Protein AF-0000000085036273 (afdb_homodimer)

Secondary structure (DSSP, 8-state):
-GGGHHHHHHHHHHHHHHHHHHH-TT--TTT--GGGGGSTTSSSHHHHHHHHHHHHHHHHHHHHHHHHH-SSHHHHHHHHHHHHHHHHHHHHHHS-TTSTTHHHHHHHHHHHHHHHHHHHHHHHHHTT-HHHHHHHHHHHHHHHHHHHHHHHTTT-S-HHHHHHHHHHHHHHHHHHHHHHHHHHHHS-S----/-GGGHHHHHHHHHHHHHHHHHHH-TT--TTT--GGGGGSTTSSSHHHHHHHHHHHHHHHHHHHHHHHHH-SSHHHHHHHHHHHHHHHHHHHHHHS-TTSTTHHHHHHHHHHHHHHHHHHHHHHHHHTT-HHHHHHHHHHHHHHHHHHHHHHHTTT-S-HHHHHHHHHHHHHHHHHHHHHHHHHHHHS-TT---

pLDDT: mean 93.98, std 11.26, range [36.62, 98.94]

Sequence (386 aa):
MKILAGIVSLSIALMTIALCWALNPWFDFWKDAFSDFGVEKARFPWLYNGGLILSSIFLMLYSIGIYEASSHKLEALSSGLLITASIFLALIGLFPGGTEPHNFVSTWFFLQSFFGFSVLGIVISLKGDKIRGLLISIPSALSPIVALAIDLTSGWPSAAVAEASGISVLALSLFSSISHYLGRRKRPSSEAPMKILAGIVSLSIALMTIALCWALNPWFDFWKDAFSDFGVEKARFPWLYNGGLILSSIFLMLYSIGIYEASSHKLEALSSGLLITASIFLALIGLFPGGTEPHNFVSTWFFLQSFFGFSVLGIVISLKGDKIRGLLISIPSALSPIVALAIDLTSGWPSAAVAEASGISVLALSLFSSISHYLGRRKRPSSEAP

Structure (mmCIF, N/CA/C/O backbone):
data_AF-0000000085036273-model_v1
#
loop_
_entity.id
_entity.type
_entity.pdbx_description
1 polymer 'DUF998 domain-containing protein'
#
loop_
_atom_site.group_PDB
_atom_site.id
_atom_site.type_symbol
_atom_site.label_atom_id
_atom_site.label_alt_id
_atom_site.label_comp_id
_atom_site.label_asym_id
_atom_site.label_entity_id
_atom_site.label_seq_id
_atom_site.pdbx_PDB_ins_code
_atom_site.Cartn_x
_atom_site.Cartn_y
_atom_site.Cartn_z
_atom_site.occupancy
_atom_site.B_iso_or_equiv
_atom_site.auth_seq_id
_atom_site.auth_comp_id
_atom_site.auth_asym_id
_atom_site.auth_atom_id
_atom_site.pdbx_PDB_model_num
ATOM 1 N N . MET A 1 1 ? -21.047 14.047 3.301 1 79.88 1 MET A N 1
ATOM 2 C CA . MET A 1 1 ? -20.672 13.172 4.406 1 79.88 1 MET A CA 1
ATOM 3 C C . MET A 1 1 ? -19.984 11.914 3.889 1 79.88 1 MET A C 1
ATOM 5 O O . MET A 1 1 ? -20.625 10.867 3.748 1 79.88 1 MET A O 1
ATOM 9 N N . LYS A 1 2 ? -18.906 11.922 3.211 1 96.5 2 LYS A N 1
ATOM 10 C CA . LYS A 1 2 ? -18.203 10.805 2.574 1 96.5 2 LYS A CA 1
ATOM 11 C C . LYS A 1 2 ? -17.828 9.734 3.594 1 96.5 2 LYS A C 1
ATOM 13 O O . LYS A 1 2 ? -17.641 8.57 3.236 1 96.5 2 LYS A O 1
ATOM 18 N N . ILE A 1 3 ? -17.859 10.062 4.82 1 96.88 3 ILE A N 1
ATOM 19 C CA . ILE A 1 3 ? -17.469 9.117 5.859 1 96.88 3 ILE A CA 1
ATOM 20 C C . ILE A 1 3 ? -18.469 7.98 5.934 1 96.88 3 ILE A C 1
ATOM 22 O O . ILE A 1 3 ? -18.125 6.844 6.262 1 96.88 3 ILE A O 1
ATOM 26 N N . LEU A 1 4 ? -19.719 8.219 5.566 1 97.94 4 LEU A N 1
ATOM 27 C CA . LEU A 1 4 ? -20.781 7.219 5.633 1 97.94 4 LEU A CA 1
ATOM 28 C C . LEU A 1 4 ? -20.625 6.18 4.531 1 97.94 4 LEU A C 1
ATOM 30 O O . LEU A 1 4 ? -21.234 5.113 4.582 1 97.94 4 LEU A O 1
ATOM 34 N N . ALA A 1 5 ? -19.766 6.52 3.564 1 98.75 5 ALA A N 1
ATOM 35 C CA . ALA A 1 5 ? -19.5 5.566 2.496 1 98.75 5 ALA A CA 1
ATOM 36 C C . ALA A 1 5 ? -18.891 4.281 3.053 1 98.75 5 ALA A C 1
ATOM 38 O O . ALA A 1 5 ? -18.938 3.23 2.41 1 98.75 5 ALA A O 1
ATOM 39 N N . GLY A 1 6 ? -18.297 4.391 4.246 1 98.69 6 GLY A N 1
ATOM 40 C CA . GLY A 1 6 ? -17.766 3.201 4.895 1 98.69 6 GLY A CA 1
ATOM 41 C C . GLY A 1 6 ? -18.812 2.148 5.168 1 98.69 6 GLY A C 1
ATOM 42 O O . GLY A 1 6 ? -18.562 0.952 5.023 1 98.69 6 GLY A O 1
ATOM 43 N N . ILE A 1 7 ? -20 2.578 5.551 1 98.62 7 ILE A N 1
ATOM 44 C CA . ILE A 1 7 ? -21.109 1.67 5.809 1 98.62 7 ILE A CA 1
ATOM 45 C C . ILE A 1 7 ? -21.547 1.008 4.508 1 98.62 7 ILE A C 1
ATOM 47 O O . ILE A 1 7 ? -21.828 -0.195 4.473 1 98.62 7 ILE A O 1
ATOM 51 N N . VAL A 1 8 ? -21.578 1.812 3.5 1 98.81 8 VAL A N 1
ATOM 52 C CA . VAL A 1 8 ? -21.969 1.3 2.191 1 98.81 8 VAL A CA 1
ATOM 53 C C . VAL A 1 8 ? -20.969 0.263 1.715 1 98.81 8 VAL A C 1
ATOM 55 O O . VAL A 1 8 ? -21.344 -0.8 1.216 1 98.81 8 VAL A O 1
ATOM 58 N N . SER A 1 9 ? -19.672 0.566 1.903 1 98.94 9 SER A N 1
ATOM 59 C CA . SER A 1 9 ? -18.609 -0.352 1.507 1 98.94 9 SER A CA 1
ATOM 60 C C . SER A 1 9 ? -18.766 -1.701 2.201 1 98.94 9 SER A C 1
ATOM 62 O O . SER A 1 9 ? -18.766 -2.746 1.547 1 98.94 9 SER A O 1
ATOM 64 N N . LEU A 1 10 ? -18.891 -1.653 3.48 1 98.88 10 LEU A N 1
ATOM 65 C CA . LEU A 1 10 ? -19.031 -2.875 4.27 1 98.88 10 LEU A CA 1
ATOM 66 C C . LEU A 1 10 ? -20.297 -3.639 3.875 1 98.88 10 LEU A C 1
ATOM 68 O O . LEU A 1 10 ? -20.266 -4.867 3.756 1 98.88 10 LEU A O 1
ATOM 72 N N . SER A 1 11 ? -21.391 -2.922 3.682 1 98.88 11 SER A N 1
ATOM 73 C CA . SER A 1 11 ? -22.656 -3.555 3.309 1 98.88 11 SER A CA 1
ATOM 74 C C . SER A 1 11 ? -22.531 -4.277 1.972 1 98.88 11 SER A C 1
ATOM 76 O O . SER A 1 11 ? -23.016 -5.406 1.827 1 98.88 11 SER A O 1
ATOM 78 N N . ILE A 1 12 ? -21.922 -3.635 1.036 1 98.94 12 ILE A N 1
ATOM 79 C CA . ILE A 1 12 ? -21.75 -4.242 -0.279 1 98.94 12 ILE A CA 1
ATOM 80 C C . ILE A 1 12 ? -20.922 -5.52 -0.151 1 98.94 12 ILE A C 1
ATOM 82 O O . ILE A 1 12 ? -21.266 -6.551 -0.724 1 98.94 12 ILE A O 1
ATOM 86 N N . ALA A 1 13 ? -19.844 -5.461 0.585 1 98.88 13 ALA A N 1
ATOM 87 C CA . ALA A 1 13 ? -18.984 -6.625 0.757 1 98.88 13 ALA A CA 1
ATOM 88 C C . ALA A 1 13 ? -19.734 -7.777 1.411 1 98.88 13 ALA A C 1
ATOM 90 O O . ALA A 1 13 ? -19.688 -8.914 0.931 1 98.88 13 ALA A O 1
ATOM 91 N N . LEU A 1 14 ? -20.469 -7.484 2.471 1 98.81 14 LEU A N 1
ATOM 92 C CA . LEU A 1 14 ? -21.188 -8.516 3.213 1 98.81 14 LEU A CA 1
ATOM 93 C C . LEU A 1 14 ? -22.344 -9.078 2.391 1 98.81 14 LEU A C 1
ATOM 95 O O . LEU A 1 14 ? -22.594 -10.289 2.412 1 98.81 14 LEU A O 1
ATOM 99 N N . MET A 1 15 ? -23.047 -8.227 1.715 1 98.81 15 MET A N 1
ATOM 100 C CA . MET A 1 15 ? -24.125 -8.695 0.856 1 98.81 15 MET A CA 1
ATOM 101 C C . MET A 1 15 ? -23.594 -9.562 -0.278 1 98.81 15 MET A C 1
ATOM 103 O O . MET A 1 15 ? -24.203 -10.562 -0.648 1 98.81 15 MET A O 1
ATOM 107 N N . THR A 1 16 ? -22.469 -9.133 -0.842 1 98.88 16 THR A N 1
ATOM 108 C CA . THR A 1 16 ? -21.828 -9.914 -1.887 1 98.88 16 THR A CA 1
ATOM 109 C C . THR A 1 16 ? -21.469 -11.312 -1.38 1 98.88 16 THR A C 1
ATOM 111 O O . THR A 1 16 ? -21.797 -12.312 -2.023 1 98.88 16 THR A O 1
ATOM 114 N N . ILE A 1 17 ? -20.859 -11.391 -0.226 1 98.75 17 ILE A N 1
ATOM 115 C CA . ILE A 1 17 ? -20.453 -12.672 0.358 1 98.75 17 ILE A CA 1
ATOM 116 C C . ILE A 1 17 ? -21.688 -13.523 0.634 1 98.75 17 ILE A C 1
ATOM 118 O O . ILE A 1 17 ? -21.734 -14.703 0.287 1 98.75 17 ILE A O 1
ATOM 122 N N . ALA A 1 18 ? -22.703 -12.898 1.21 1 98.69 18 ALA A N 1
ATOM 123 C CA . ALA A 1 18 ? -23.938 -13.617 1.554 1 98.69 18 ALA A CA 1
ATOM 124 C C . ALA A 1 18 ? -24.625 -14.164 0.304 1 98.69 18 ALA A C 1
ATOM 126 O O . ALA A 1 18 ? -25.062 -15.312 0.28 1 98.69 18 ALA A O 1
ATOM 127 N N . LEU A 1 19 ? -24.734 -13.328 -0.696 1 98.75 19 LEU A N 1
ATOM 128 C CA . LEU A 1 19 ? -25.375 -13.734 -1.94 1 98.75 19 LEU A CA 1
ATOM 129 C C . LEU A 1 19 ? -24.594 -14.859 -2.613 1 98.75 19 LEU A C 1
ATOM 131 O O . LEU A 1 19 ? -25.172 -15.836 -3.084 1 98.75 19 LEU A O 1
ATOM 135 N N . CYS A 1 20 ? -23.281 -14.75 -2.66 1 98.81 20 CYS A N 1
ATOM 136 C CA . CYS A 1 20 ? -22.438 -15.781 -3.262 1 98.81 20 CYS A CA 1
ATOM 137 C C . CYS A 1 20 ? -22.547 -17.094 -2.486 1 98.81 20 CYS A C 1
ATOM 139 O O . CYS A 1 20 ? -22.562 -18.172 -3.08 1 98.81 20 CYS A O 1
ATOM 141 N N . TRP A 1 21 ? -22.578 -16.906 -1.177 1 98.62 21 TRP A N 1
ATOM 142 C CA . TRP A 1 21 ? -22.734 -18.094 -0.334 1 98.62 21 TRP A CA 1
ATOM 143 C C . TRP A 1 21 ? -24.062 -18.797 -0.606 1 98.62 21 TRP A C 1
ATOM 145 O O . TRP A 1 21 ? -24.094 -20.016 -0.722 1 98.62 21 TRP A O 1
ATOM 155 N N . ALA A 1 22 ? -25.094 -18.094 -0.768 1 98.56 22 ALA A N 1
ATOM 156 C CA . ALA A 1 22 ? -26.406 -18.656 -1.064 1 98.56 22 ALA A CA 1
ATOM 157 C C . ALA A 1 22 ? -26.422 -19.344 -2.422 1 98.56 22 ALA A C 1
ATOM 159 O O . ALA A 1 22 ? -27.109 -20.359 -2.604 1 98.56 22 ALA A O 1
ATOM 160 N N . LEU A 1 23 ? -25.641 -18.891 -3.338 1 98.56 23 LEU A N 1
ATOM 161 C CA . LEU A 1 23 ? -25.609 -19.391 -4.707 1 98.56 23 LEU A CA 1
ATOM 162 C C . LEU A 1 23 ? -24.672 -20.578 -4.828 1 98.56 23 LEU A C 1
ATOM 164 O O . LEU A 1 23 ? -24.688 -21.297 -5.836 1 98.56 23 LEU A O 1
ATOM 168 N N . ASN A 1 24 ? -23.844 -20.797 -3.842 1 98.69 24 ASN A N 1
ATOM 169 C CA . ASN A 1 24 ? -22.828 -21.859 -3.889 1 98.69 24 ASN A CA 1
ATOM 170 C C . ASN A 1 24 ? -22.906 -22.75 -2.654 1 98.69 24 ASN A C 1
ATOM 172 O O . ASN A 1 24 ? -22.016 -22.719 -1.805 1 98.69 24 ASN A O 1
ATOM 176 N N . PRO A 1 25 ? -23.859 -23.625 -2.58 1 97.94 25 PRO A N 1
ATOM 177 C CA . PRO A 1 25 ? -24.094 -24.438 -1.381 1 97.94 25 PRO A CA 1
ATOM 178 C C . PRO A 1 25 ? -22.938 -25.391 -1.071 1 97.94 25 PRO A C 1
ATOM 180 O O . PRO A 1 25 ? -22.875 -25.953 0.024 1 97.94 25 PRO A O 1
ATOM 183 N N . TRP A 1 26 ? -22.047 -25.594 -1.995 1 97.88 26 TRP A N 1
ATOM 184 C CA . TRP A 1 26 ? -20.875 -26.453 -1.776 1 97.88 26 TRP A CA 1
ATOM 185 C C . TRP A 1 26 ? -19.906 -25.797 -0.808 1 97.88 26 TRP A C 1
ATOM 187 O O . TRP A 1 26 ? -19 -26.453 -0.29 1 97.88 26 TRP A O 1
ATOM 197 N N . PHE A 1 27 ? -20.047 -24.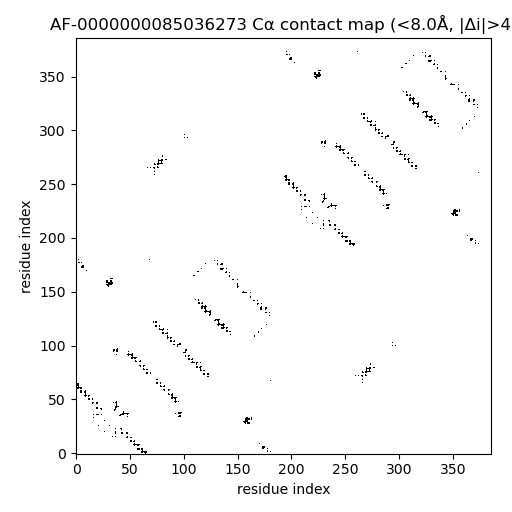484 -0.596 1 98 27 PHE A N 1
ATOM 198 C CA . PHE A 1 27 ? -19.109 -23.719 0.226 1 98 27 PHE A CA 1
ATOM 199 C C . PHE A 1 27 ? -19.156 -24.188 1.676 1 98 27 PHE A C 1
ATOM 201 O O . PHE A 1 27 ? -20.234 -24.312 2.26 1 98 27 PHE A O 1
ATOM 208 N N . ASP A 1 28 ? -18.016 -24.453 2.268 1 97.81 28 ASP A N 1
ATOM 209 C CA . ASP A 1 28 ? -17.844 -24.812 3.674 1 97.81 28 ASP A CA 1
ATOM 210 C C . ASP A 1 28 ? -17.031 -23.75 4.41 1 97.81 28 ASP A C 1
ATOM 212 O O . ASP A 1 28 ? -15.828 -23.641 4.219 1 97.81 28 ASP A O 1
ATOM 216 N N . PHE A 1 29 ? -17.609 -23.078 5.328 1 96.38 29 PHE A N 1
ATOM 217 C CA . PHE A 1 29 ? -17.031 -21.969 6.066 1 96.38 29 PHE A CA 1
ATOM 218 C C . PHE A 1 29 ? -15.781 -22.406 6.824 1 96.38 29 PHE A C 1
ATOM 220 O O . PHE A 1 29 ? -14.836 -21.625 6.98 1 96.38 29 PHE A O 1
ATOM 227 N N . TRP A 1 30 ? -15.664 -23.594 7.246 1 94.38 30 TRP A N 1
ATOM 228 C CA . TRP A 1 30 ? -14.594 -24.094 8.102 1 94.38 30 TRP A CA 1
ATOM 229 C C . TRP A 1 30 ? -13.469 -24.688 7.262 1 94.38 30 TRP A C 1
ATOM 231 O O . TRP A 1 30 ? -12.422 -25.062 7.793 1 94.38 30 TRP A O 1
ATOM 241 N N . LYS A 1 31 ? -13.641 -24.688 5.918 1 93.94 31 LYS A N 1
ATOM 242 C CA . LYS A 1 31 ? -12.633 -25.328 5.082 1 93.94 31 LYS A CA 1
ATOM 243 C C . LYS A 1 31 ? -12.219 -24.406 3.928 1 93.94 31 LYS A C 1
ATOM 245 O O . LYS A 1 31 ? -11.086 -24.484 3.449 1 93.94 31 LYS A O 1
ATOM 250 N N . ASP A 1 32 ? -13.125 -23.578 3.545 1 95.19 32 ASP A N 1
ATOM 251 C CA . ASP A 1 32 ? -12.938 -22.844 2.293 1 95.19 32 ASP A CA 1
ATOM 252 C C . ASP A 1 32 ? -12.539 -21.406 2.559 1 95.19 32 ASP A C 1
ATOM 254 O O . ASP A 1 32 ? -12.227 -21.031 3.691 1 95.19 32 ASP A O 1
ATOM 258 N N . ALA A 1 33 ? -12.367 -20.672 1.496 1 95 33 ALA A N 1
ATOM 259 C CA . ALA A 1 33 ? -12.117 -19.234 1.515 1 95 33 ALA A CA 1
ATOM 260 C C . ALA A 1 33 ? -13.25 -18.469 0.831 1 95 33 ALA A C 1
ATOM 262 O O . ALA A 1 33 ? -13.852 -18.969 -0.128 1 95 33 ALA A O 1
ATOM 263 N N . PHE A 1 34 ? -13.516 -17.234 1.33 1 97.56 34 PHE A N 1
ATOM 264 C CA . PHE A 1 34 ? -14.539 -16.438 0.669 1 97.56 34 PHE A CA 1
ATOM 265 C C . PHE A 1 34 ? -14.18 -16.188 -0.792 1 97.56 34 PHE A C 1
ATOM 267 O O . PHE A 1 34 ? -15.062 -16.156 -1.654 1 97.56 34 PHE A O 1
ATOM 274 N N . SER A 1 35 ? -12.898 -16.062 -1.071 1 96.81 35 SER A N 1
ATOM 275 C CA . SER A 1 35 ? -12.484 -15.773 -2.438 1 96.81 35 SER A CA 1
ATOM 276 C C . SER A 1 35 ? -12.734 -16.953 -3.361 1 96.81 35 SER A C 1
ATOM 278 O O . SER A 1 35 ? -12.672 -16.828 -4.586 1 96.81 35 SER A O 1
ATOM 280 N N . ASP A 1 36 ? -13.07 -18.125 -2.836 1 97.94 36 ASP A N 1
ATOM 281 C CA . ASP A 1 36 ? -13.492 -19.266 -3.656 1 97.94 36 ASP A CA 1
ATOM 282 C C . ASP A 1 36 ? -14.75 -18.922 -4.453 1 97.94 36 ASP A C 1
ATOM 284 O O . ASP A 1 36 ? -15.031 -19.562 -5.473 1 97.94 36 ASP A O 1
ATOM 288 N N . PHE A 1 37 ? -15.492 -17.922 -4.02 1 98.5 37 PHE A N 1
ATOM 289 C CA . PHE A 1 37 ? -16.688 -17.469 -4.727 1 98.5 37 PHE A CA 1
ATOM 290 C C . PHE A 1 37 ? -16.312 -16.75 -6.02 1 98.5 37 PHE A C 1
ATOM 292 O O . PHE A 1 37 ? -17.156 -16.5 -6.871 1 98.5 37 PHE A O 1
ATOM 299 N N . GLY A 1 38 ? -15 -16.438 -6.199 1 98.38 38 GLY A N 1
ATOM 300 C CA . GLY A 1 38 ? -14.562 -15.648 -7.336 1 98.38 38 GLY A CA 1
ATOM 301 C C . GLY A 1 38 ? -13.836 -16.469 -8.391 1 98.38 38 GLY A C 1
ATOM 302 O O . GLY A 1 38 ? -13.211 -15.906 -9.297 1 98.38 38 GLY A O 1
ATOM 303 N N . VAL A 1 39 ? -13.906 -17.766 -8.234 1 98.06 39 VAL A N 1
ATOM 304 C CA . VAL A 1 39 ? -13.164 -18.625 -9.156 1 98.06 39 VAL A CA 1
ATOM 305 C C . VAL A 1 39 ? -14.148 -19.422 -10.016 1 98.06 39 VAL A C 1
ATOM 307 O O . VAL A 1 39 ? -15.359 -19.391 -9.781 1 98.06 39 VAL A O 1
ATOM 310 N N . GLU A 1 40 ? -13.656 -20.172 -10.953 1 95.44 40 GLU A N 1
ATOM 311 C CA . GLU A 1 40 ? -14.445 -20.812 -12 1 95.44 40 GLU A CA 1
ATOM 312 C C . GLU A 1 40 ? -15.438 -21.812 -11.398 1 95.44 40 GLU A C 1
ATOM 314 O O . GLU A 1 40 ? -16.547 -21.969 -11.914 1 95.44 40 GLU A O 1
ATOM 319 N N . LYS A 1 41 ? -15.109 -22.422 -10.375 1 95.81 41 LYS A N 1
ATOM 320 C CA . LYS A 1 41 ? -15.969 -23.438 -9.781 1 95.81 41 LYS A CA 1
ATOM 321 C C . LYS A 1 41 ? -17.219 -22.812 -9.18 1 95.81 41 LYS A C 1
ATOM 323 O O . LYS A 1 41 ? -18.234 -23.5 -9 1 95.81 41 LYS A O 1
ATOM 328 N N . ALA A 1 42 ? -17.203 -21.594 -8.883 1 98.31 42 ALA A N 1
ATOM 329 C CA . ALA A 1 42 ? -18.312 -20.906 -8.234 1 98.31 42 ALA A CA 1
ATOM 330 C C . ALA A 1 42 ? -19.375 -20.5 -9.25 1 98.31 42 ALA A C 1
ATOM 332 O O . ALA A 1 42 ? -19.062 -20.25 -10.422 1 98.31 42 ALA A O 1
ATOM 333 N N . ARG A 1 43 ? -20.578 -20.562 -8.797 1 98 43 ARG A N 1
ATOM 334 C CA . ARG A 1 43 ? -21.656 -19.984 -9.594 1 98 43 ARG A CA 1
ATOM 335 C C . ARG A 1 43 ? -21.516 -18.469 -9.672 1 98 43 ARG A C 1
ATOM 337 O O . ARG A 1 43 ? -21.453 -17.781 -8.648 1 98 43 ARG A O 1
ATOM 344 N N . PHE A 1 44 ? -21.438 -17.828 -10.859 1 97.81 44 PHE A N 1
ATOM 345 C CA . PHE A 1 44 ? -21.328 -16.406 -11.133 1 97.81 44 PHE A CA 1
ATOM 346 C C . PHE A 1 44 ? -20.109 -15.805 -10.422 1 97.81 44 PHE A C 1
ATOM 348 O O . PHE A 1 44 ? -20.266 -14.906 -9.594 1 97.81 44 PHE A O 1
ATOM 355 N N . PRO A 1 45 ? -18.953 -16.266 -10.758 1 98.31 45 PRO A N 1
ATOM 356 C CA . PRO A 1 45 ? -17.75 -15.773 -10.055 1 98.31 45 PRO A CA 1
ATOM 357 C C . PRO A 1 45 ? -17.578 -14.266 -10.195 1 98.31 45 PRO A C 1
ATOM 359 O O . PRO A 1 45 ? -16.969 -13.633 -9.328 1 98.31 45 PRO A O 1
ATOM 362 N N . TRP A 1 46 ? -18.125 -13.68 -11.234 1 98.12 46 TRP A N 1
ATOM 363 C CA . TRP A 1 46 ? -18 -12.25 -11.453 1 98.12 46 TRP A CA 1
ATOM 364 C C . TRP A 1 46 ? -18.766 -11.461 -10.391 1 98.12 46 TRP A C 1
ATOM 366 O O . TRP A 1 46 ? -18.5 -10.273 -10.18 1 98.12 46 TRP A O 1
ATOM 376 N N . LEU A 1 47 ? -19.703 -12.102 -9.766 1 98.69 47 LEU A N 1
ATOM 377 C CA . LEU A 1 47 ? -20.469 -11.445 -8.719 1 98.69 47 LEU A CA 1
ATOM 378 C C . LEU A 1 47 ? -19.578 -11.109 -7.523 1 98.69 47 LEU A C 1
ATOM 380 O O . LEU A 1 47 ? -19.625 -9.992 -7.004 1 98.69 47 LEU A O 1
ATOM 384 N N . TYR A 1 48 ? -18.812 -12.062 -7.094 1 98.81 48 TYR A N 1
ATOM 385 C CA . TYR A 1 48 ? -17.891 -11.852 -5.973 1 98.81 48 TYR A CA 1
ATOM 386 C C . TYR A 1 48 ? -16.828 -10.82 -6.32 1 98.81 48 TYR A C 1
ATOM 388 O O . TYR A 1 48 ? -16.641 -9.844 -5.586 1 98.81 48 TYR A O 1
ATOM 396 N N . ASN A 1 49 ? -16.188 -11.016 -7.426 1 98.81 49 ASN A N 1
ATOM 397 C CA . ASN A 1 49 ? -15.102 -10.133 -7.84 1 98.81 49 ASN A CA 1
ATOM 398 C C . ASN A 1 49 ? -15.586 -8.711 -8.102 1 98.81 49 ASN A C 1
ATOM 400 O O . ASN A 1 49 ? -14.961 -7.75 -7.656 1 98.81 49 ASN A O 1
ATOM 404 N N . GLY A 1 50 ? -16.672 -8.586 -8.789 1 98.81 50 GLY A N 1
ATOM 405 C CA . GLY A 1 50 ? -17.25 -7.277 -9.031 1 98.81 50 GLY A CA 1
ATOM 406 C C . GLY A 1 50 ? -17.734 -6.598 -7.758 1 98.81 50 GLY A C 1
ATOM 407 O O . GLY A 1 50 ? -17.656 -5.375 -7.637 1 98.81 50 GLY A O 1
ATOM 408 N N . GLY A 1 51 ? -18.297 -7.395 -6.809 1 98.88 51 GLY A N 1
ATOM 409 C CA . GLY A 1 51 ? -18.719 -6.859 -5.523 1 98.88 51 GLY A CA 1
ATOM 410 C C . GLY A 1 51 ? -17.594 -6.258 -4.719 1 98.88 51 GLY A C 1
ATOM 411 O O . GLY A 1 51 ? -17.75 -5.207 -4.098 1 98.88 51 GLY A O 1
ATOM 412 N N . LEU A 1 52 ? -16.469 -6.918 -4.746 1 98.88 52 LEU A N 1
ATOM 413 C CA . LEU A 1 52 ? -15.305 -6.391 -4.027 1 98.88 52 LEU A CA 1
ATOM 414 C C . LEU A 1 52 ? -14.812 -5.098 -4.668 1 98.88 52 LEU A C 1
ATOM 416 O O . LEU A 1 52 ? -14.43 -4.16 -3.969 1 98.88 52 LEU A O 1
ATOM 420 N N . ILE A 1 53 ? -14.773 -5.051 -6.016 1 98.94 53 ILE A N 1
ATOM 421 C CA . ILE A 1 53 ? -14.359 -3.844 -6.723 1 98.94 53 ILE A CA 1
ATOM 422 C C . ILE A 1 53 ? -15.305 -2.697 -6.387 1 98.94 53 ILE A C 1
ATOM 424 O O . ILE A 1 53 ? -14.867 -1.584 -6.09 1 98.94 53 ILE A O 1
ATOM 428 N N . LEU A 1 54 ? -16.578 -3.02 -6.41 1 98.94 54 LEU A N 1
ATOM 429 C CA . LEU A 1 54 ? -17.578 -2 -6.074 1 98.94 54 LEU A CA 1
ATOM 430 C C . LEU A 1 54 ? -17.391 -1.529 -4.633 1 98.94 54 LEU A C 1
ATOM 432 O O . LEU A 1 54 ? -17.453 -0.329 -4.355 1 98.94 54 LEU A O 1
ATOM 436 N N . SER A 1 55 ? -17.234 -2.465 -3.705 1 98.94 55 SER A N 1
ATOM 437 C CA . SER A 1 55 ? -17 -2.137 -2.303 1 98.94 55 SER A CA 1
ATOM 438 C C . SER A 1 55 ? -15.789 -1.229 -2.145 1 98.94 55 SER A C 1
ATOM 440 O O . SER A 1 55 ? -15.789 -0.325 -1.305 1 98.94 55 SER A O 1
ATOM 442 N N . SER A 1 56 ? -14.742 -1.46 -2.932 1 98.94 56 SER A N 1
ATOM 443 C CA . SER A 1 56 ? -13.492 -0.72 -2.82 1 98.94 56 SER A CA 1
ATOM 444 C C . SER A 1 56 ? -13.688 0.754 -3.156 1 98.94 56 SER A C 1
ATOM 446 O O . SER A 1 56 ? -13.031 1.621 -2.584 1 98.94 56 SER A O 1
ATOM 448 N N . ILE A 1 57 ? -14.602 1.1 -4.078 1 98.94 57 ILE A N 1
ATOM 449 C CA . ILE A 1 57 ? -14.898 2.477 -4.461 1 98.94 57 ILE A CA 1
ATOM 450 C C . ILE A 1 57 ? -15.43 3.24 -3.252 1 98.94 57 ILE A C 1
ATOM 452 O O . ILE A 1 57 ? -15.016 4.375 -2.992 1 98.94 57 ILE A O 1
ATOM 456 N N . PHE A 1 58 ? -16.25 2.586 -2.508 1 98.94 58 PHE A N 1
ATOM 457 C CA . PHE A 1 58 ? -16.859 3.242 -1.352 1 98.94 58 PHE A CA 1
ATOM 458 C C . PHE A 1 58 ? -15.867 3.297 -0.19 1 98.94 58 PHE A C 1
ATOM 460 O O . PHE A 1 58 ? -15.898 4.234 0.607 1 98.94 58 PHE A O 1
ATOM 467 N N . LEU A 1 59 ? -15.008 2.283 -0.097 1 98.88 59 LEU A N 1
ATOM 468 C CA . LEU A 1 59 ? -13.945 2.375 0.898 1 98.88 59 LEU A CA 1
ATOM 469 C C . LEU A 1 59 ? -13.016 3.547 0.597 1 98.88 59 LEU A C 1
ATOM 471 O O . LEU A 1 59 ? -12.547 4.227 1.514 1 98.88 59 LEU A O 1
ATOM 475 N N . MET A 1 60 ? -12.789 3.795 -0.678 1 98.88 60 MET A N 1
ATOM 476 C CA . MET A 1 60 ? -12 4.945 -1.114 1 98.88 60 MET A CA 1
ATOM 477 C C . MET A 1 60 ? -12.688 6.25 -0.716 1 98.88 60 MET A C 1
ATOM 479 O O . MET A 1 60 ? -12.039 7.156 -0.188 1 98.88 60 MET A O 1
ATOM 483 N N . LEU A 1 61 ? -13.93 6.328 -0.931 1 98.88 61 LEU A N 1
ATOM 484 C CA . LEU A 1 61 ? -14.688 7.52 -0.554 1 98.88 61 LEU A CA 1
ATOM 485 C C . LEU A 1 61 ? -14.656 7.727 0.957 1 98.88 61 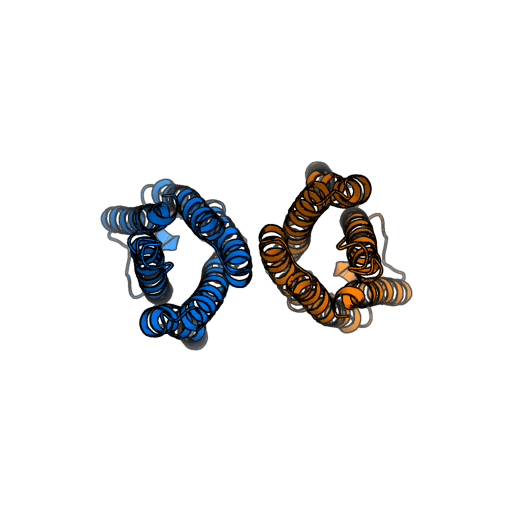LEU A C 1
ATOM 487 O O . LEU A 1 61 ? -14.523 8.859 1.429 1 98.88 61 LEU A O 1
ATOM 491 N N . TYR A 1 62 ? -14.836 6.617 1.7 1 98.81 62 TYR A N 1
ATOM 492 C CA . TYR A 1 62 ? -14.711 6.68 3.152 1 98.81 62 TYR A CA 1
ATOM 493 C C . TYR A 1 62 ? -13.367 7.258 3.561 1 98.81 62 TYR A C 1
ATOM 495 O O . TYR A 1 62 ? -13.289 8.133 4.43 1 98.81 62 TYR A O 1
ATOM 503 N N . SER A 1 63 ? -12.258 6.801 2.912 1 98.81 63 SER A N 1
ATOM 504 C CA . SER A 1 63 ? -10.906 7.254 3.223 1 98.81 63 SER A CA 1
ATOM 505 C C . SER A 1 63 ? -10.742 8.742 2.926 1 98.81 63 SER A C 1
ATOM 507 O O . SER A 1 63 ? -10.117 9.469 3.701 1 98.81 63 SER A O 1
ATOM 509 N N . ILE A 1 64 ? -11.312 9.18 1.816 1 98.62 64 ILE A N 1
ATOM 510 C CA . ILE A 1 64 ? -11.305 10.594 1.462 1 98.62 64 ILE A CA 1
ATOM 511 C C . ILE A 1 64 ? -12.117 11.383 2.484 1 98.62 64 ILE A C 1
ATOM 513 O O . ILE A 1 64 ? -11.75 12.516 2.832 1 98.62 64 ILE A O 1
ATOM 517 N N . GLY A 1 65 ? -13.211 10.766 2.943 1 98.38 65 GLY A N 1
ATOM 518 C CA . GLY A 1 65 ? -13.992 11.391 4 1 98.38 65 GLY A CA 1
ATOM 519 C C . GLY A 1 65 ? -13.203 11.609 5.273 1 98.38 65 GLY A C 1
ATOM 520 O O . GLY A 1 65 ? -13.336 12.656 5.922 1 98.38 65 GLY A O 1
ATOM 521 N N . ILE A 1 66 ? -12.391 10.633 5.668 1 98.38 66 ILE A N 1
ATOM 522 C CA . ILE A 1 66 ? -11.523 10.766 6.828 1 98.38 66 ILE A CA 1
ATOM 523 C C . ILE A 1 66 ? -10.57 11.945 6.621 1 98.38 66 ILE A C 1
ATOM 525 O O . ILE A 1 66 ? -10.367 12.758 7.527 1 98.38 66 ILE A O 1
ATOM 529 N N . TYR A 1 67 ? -10.031 12.062 5.434 1 98.06 67 TYR A N 1
ATOM 530 C CA . TYR A 1 67 ? -9.133 13.164 5.102 1 98.06 67 TYR A CA 1
ATOM 531 C C . TYR A 1 67 ? -9.844 14.5 5.242 1 98.06 67 TYR A C 1
ATOM 533 O O . TYR A 1 67 ? -9.32 15.43 5.859 1 98.06 67 TYR A O 1
ATOM 541 N N . GLU A 1 68 ? -10.977 14.586 4.676 1 97.56 68 GLU A N 1
ATOM 542 C CA . GLU A 1 68 ? -11.727 15.836 4.703 1 97.56 68 GLU A CA 1
ATOM 543 C C . GLU A 1 68 ? -12.078 16.234 6.129 1 97.56 68 GLU A C 1
ATOM 545 O O . GLU A 1 68 ? -12.055 17.422 6.473 1 97.56 68 GLU A O 1
ATOM 550 N N . ALA A 1 69 ? -12.367 15.273 6.938 1 96.19 69 ALA A N 1
ATOM 551 C CA . ALA A 1 69 ? -12.797 15.531 8.305 1 96.19 69 ALA A CA 1
ATOM 552 C C . ALA A 1 69 ? -11.602 15.719 9.234 1 96.19 69 ALA A C 1
ATOM 554 O O . ALA A 1 69 ? -11.766 16.078 10.406 1 96.19 69 ALA A O 1
ATOM 555 N N . SER A 1 70 ? -10.414 15.5 8.727 1 95.38 70 SER A N 1
ATOM 556 C CA . SER A 1 70 ? -9.211 15.477 9.555 1 95.38 70 SER A CA 1
ATOM 557 C C . SER A 1 70 ? -8.891 16.859 10.102 1 95.38 70 SER A C 1
ATOM 559 O O . SER A 1 70 ? -9.016 17.859 9.391 1 95.38 70 SER A O 1
ATOM 561 N N . SER A 1 71 ? -8.609 16.969 11.352 1 94.94 71 SER A N 1
ATOM 562 C CA . SER A 1 71 ? -8.133 18.172 12.008 1 94.94 71 SER A CA 1
ATOM 563 C C . SER A 1 71 ? -6.715 18 12.547 1 94.94 71 SER A C 1
ATOM 565 O O . SER A 1 71 ? -6.105 18.938 13.047 1 94.94 71 SER A O 1
ATOM 567 N N . HIS A 1 72 ? -6.25 16.781 12.516 1 95.94 72 HIS A N 1
ATOM 568 C CA . HIS A 1 72 ? -4.898 16.406 12.898 1 95.94 72 HIS A CA 1
ATOM 569 C C . HIS A 1 72 ? -4.16 15.734 11.75 1 95.94 72 HIS A C 1
ATOM 571 O O . HIS A 1 72 ? -4.75 14.953 11 1 95.94 72 HIS A O 1
ATOM 577 N N . LYS A 1 73 ? -2.928 15.977 11.562 1 96.88 73 LYS A N 1
ATOM 578 C CA . LYS A 1 73 ? -2.193 15.484 10.398 1 96.88 73 LYS A CA 1
ATOM 579 C C . LYS A 1 73 ? -2.076 13.969 10.422 1 96.88 73 LYS A C 1
ATOM 581 O O . LYS A 1 73 ? -2.002 13.328 9.375 1 96.88 73 LYS A O 1
ATOM 586 N N . LEU A 1 74 ? -2.08 13.391 11.633 1 97.75 74 LEU A N 1
ATOM 587 C CA . LEU A 1 74 ? -2.014 11.938 11.727 1 97.75 74 LEU A CA 1
ATOM 588 C C . LEU A 1 74 ? -3.26 11.297 11.117 1 97.75 74 LEU A C 1
ATOM 590 O O . LEU A 1 74 ? -3.203 10.172 10.617 1 97.75 74 LEU A O 1
ATOM 594 N N . GLU A 1 75 ? -4.418 11.953 11.18 1 98.5 75 GLU A N 1
ATOM 595 C CA . GLU A 1 75 ? -5.633 11.484 10.523 1 98.5 75 GLU A CA 1
ATOM 596 C C . GLU A 1 75 ? -5.461 11.469 9.008 1 98.5 75 GLU A C 1
ATOM 598 O O . GLU A 1 75 ? -5.918 10.539 8.336 1 98.5 75 GLU A O 1
ATOM 603 N N . ALA A 1 76 ? -4.812 12.531 8.57 1 98.56 76 ALA A N 1
ATOM 604 C CA . ALA A 1 76 ? -4.551 12.609 7.133 1 98.56 76 ALA A CA 1
ATOM 605 C C . ALA A 1 76 ? -3.598 11.508 6.688 1 98.56 76 ALA A C 1
ATOM 607 O O . ALA A 1 76 ? -3.789 10.906 5.629 1 98.56 76 ALA A O 1
ATOM 608 N N . LEU A 1 77 ? -2.566 11.281 7.477 1 98.81 77 LEU A N 1
ATOM 609 C CA . LEU A 1 77 ? -1.665 10.172 7.199 1 98.81 77 LEU A CA 1
ATOM 610 C C . LEU A 1 77 ? -2.428 8.852 7.148 1 98.81 77 LEU A C 1
ATOM 612 O O . LEU A 1 77 ? -2.248 8.062 6.223 1 98.81 77 LEU A O 1
ATOM 616 N N . SER A 1 78 ? -3.285 8.625 8.148 1 98.81 78 SER A N 1
ATOM 617 C CA . SER A 1 78 ? -4.098 7.414 8.195 1 98.81 78 SER A CA 1
ATOM 618 C C . SER A 1 78 ? -4.965 7.281 6.949 1 98.81 78 SER A C 1
ATOM 620 O O . SER A 1 78 ? -5.129 6.18 6.414 1 98.81 78 SER A O 1
ATOM 622 N N . SER A 1 79 ? -5.539 8.422 6.516 1 98.75 79 SER A N 1
ATOM 623 C CA . SER A 1 79 ? -6.348 8.414 5.305 1 98.75 79 SER A CA 1
ATOM 624 C C . SER A 1 79 ? -5.543 7.918 4.105 1 98.75 79 SER A C 1
ATOM 626 O O . SER A 1 79 ? -6.051 7.156 3.281 1 98.75 79 SER A O 1
ATOM 628 N N . GLY A 1 80 ? -4.281 8.32 3.965 1 98.81 80 GLY A N 1
ATOM 629 C CA . GLY A 1 80 ? -3.422 7.824 2.902 1 98.81 80 GLY A CA 1
ATOM 630 C C . GLY A 1 80 ? -3.223 6.32 2.945 1 98.81 80 GLY A C 1
ATOM 631 O O . GLY A 1 80 ? -3.232 5.66 1.905 1 98.81 80 GLY A O 1
ATOM 632 N N . LEU A 1 81 ? -3.055 5.809 4.129 1 98.88 81 LEU A N 1
ATOM 633 C CA . LEU A 1 81 ? -2.912 4.367 4.316 1 98.88 81 LEU A CA 1
ATOM 634 C C . LEU A 1 81 ? -4.184 3.637 3.898 1 98.88 81 LEU A C 1
ATOM 636 O O . LEU A 1 81 ? -4.117 2.607 3.223 1 98.88 81 LEU A O 1
ATOM 640 N N . LEU A 1 82 ? -5.309 4.219 4.246 1 98.94 82 LEU A N 1
ATOM 641 C CA . LEU A 1 82 ? -6.586 3.572 3.969 1 98.94 82 LEU A CA 1
ATOM 642 C C . LEU A 1 82 ? -6.945 3.695 2.492 1 98.94 82 LEU A C 1
ATOM 644 O O . LEU A 1 82 ? -7.598 2.812 1.933 1 98.94 82 LEU A O 1
ATOM 648 N N . ILE A 1 83 ? -6.512 4.762 1.837 1 98.94 83 ILE A N 1
ATOM 649 C CA . ILE A 1 83 ? -6.648 4.875 0.389 1 98.94 83 ILE A CA 1
ATOM 650 C C . ILE A 1 83 ? -5.914 3.721 -0.291 1 98.94 83 ILE A C 1
ATOM 652 O O . ILE A 1 83 ? -6.457 3.076 -1.192 1 98.94 83 ILE A O 1
ATOM 656 N N . THR A 1 84 ? -4.707 3.438 0.203 1 98.94 84 THR A N 1
ATOM 657 C CA . THR A 1 84 ? -3.959 2.309 -0.337 1 98.94 84 THR A CA 1
ATOM 658 C C . THR A 1 84 ? -4.707 1.001 -0.102 1 98.94 84 THR A C 1
ATOM 660 O O . THR A 1 84 ? -4.793 0.157 -0.997 1 98.94 84 THR A O 1
ATOM 663 N N . ALA A 1 85 ? -5.285 0.854 1.071 1 98.88 85 ALA A N 1
ATOM 664 C CA . ALA A 1 85 ? -6.066 -0.343 1.378 1 98.88 85 ALA A CA 1
ATOM 665 C C . ALA A 1 85 ? -7.227 -0.509 0.399 1 98.88 85 ALA A C 1
ATOM 667 O O . ALA A 1 85 ? -7.523 -1.623 -0.038 1 98.88 85 ALA A O 1
ATOM 668 N N . SER A 1 86 ? -7.883 0.597 0.07 1 98.94 86 SER A N 1
ATOM 669 C CA . SER A 1 86 ? -9.016 0.529 -0.849 1 98.94 86 SER A CA 1
ATOM 670 C C . SER A 1 86 ? -8.578 0.074 -2.236 1 98.94 86 SER A C 1
ATOM 672 O O . SER A 1 86 ? -9.297 -0.658 -2.914 1 98.94 86 SER A O 1
ATOM 674 N N . ILE A 1 87 ? -7.418 0.489 -2.65 1 98.88 87 ILE A N 1
ATOM 675 C CA . ILE A 1 87 ? -6.879 0.048 -3.934 1 98.88 87 ILE A CA 1
ATOM 676 C C . ILE A 1 87 ? -6.621 -1.456 -3.895 1 98.88 87 ILE A C 1
ATOM 678 O O . ILE A 1 87 ? -6.938 -2.172 -4.848 1 98.88 87 ILE A O 1
ATOM 682 N N . PHE A 1 88 ? -6.113 -1.928 -2.785 1 98.88 88 PHE A N 1
ATOM 683 C CA . PHE A 1 88 ? -5.828 -3.354 -2.676 1 98.88 88 PHE A CA 1
ATOM 684 C C . PHE A 1 88 ? -7.117 -4.164 -2.625 1 98.88 88 PHE A C 1
ATOM 686 O O . PHE A 1 88 ? -7.168 -5.289 -3.121 1 98.88 88 PHE A O 1
ATOM 693 N N . LEU A 1 89 ? -8.188 -3.629 -2.057 1 98.88 89 LEU A N 1
ATOM 694 C CA . LEU A 1 89 ? -9.477 -4.305 -2.113 1 98.88 89 LEU A CA 1
ATOM 695 C C . LEU A 1 89 ? -9.938 -4.473 -3.557 1 98.88 89 LEU A C 1
ATOM 697 O O . LEU A 1 89 ? -10.445 -5.535 -3.93 1 98.88 89 LEU A O 1
ATOM 701 N N . ALA A 1 90 ? -9.758 -3.467 -4.383 1 98.88 90 ALA A N 1
ATOM 702 C CA . ALA A 1 90 ? -10.086 -3.562 -5.801 1 98.88 90 ALA A CA 1
ATOM 703 C C . ALA A 1 90 ? -9.242 -4.625 -6.492 1 98.88 90 ALA A C 1
ATOM 705 O O . ALA A 1 90 ? -9.727 -5.363 -7.348 1 98.88 90 ALA A O 1
ATOM 706 N N . LEU A 1 91 ? -7.965 -4.727 -6.098 1 98.75 91 LEU A N 1
ATOM 707 C CA . LEU A 1 91 ? -7.047 -5.68 -6.715 1 98.75 91 LEU A CA 1
ATOM 708 C C . LEU A 1 91 ? -7.465 -7.113 -6.41 1 98.75 91 LEU A C 1
ATOM 710 O O . LEU A 1 91 ? -7.258 -8.016 -7.23 1 98.75 91 LEU A O 1
ATOM 714 N N . ILE A 1 92 ? -8.086 -7.34 -5.23 1 98.5 92 ILE A N 1
ATOM 715 C CA . ILE A 1 92 ? -8.586 -8.672 -4.914 1 98.5 92 ILE A CA 1
ATOM 716 C C . ILE A 1 92 ? -9.602 -9.109 -5.965 1 98.5 92 ILE A C 1
ATOM 718 O O . ILE A 1 92 ? -9.594 -10.258 -6.414 1 98.5 92 ILE A O 1
ATOM 722 N N . GLY A 1 93 ? -10.484 -8.195 -6.363 1 98.5 93 GLY A N 1
ATOM 723 C CA . GLY A 1 93 ? -11.469 -8.492 -7.395 1 98.5 93 GLY A CA 1
ATOM 724 C C . GLY A 1 93 ? -10.852 -8.641 -8.773 1 98.5 93 GLY A C 1
ATOM 725 O O . GLY A 1 93 ? -11.32 -9.445 -9.578 1 98.5 93 GLY A O 1
ATOM 726 N N . LEU A 1 94 ? -9.812 -7.91 -9.055 1 98.31 94 LEU A N 1
ATOM 727 C CA . LEU A 1 94 ? -9.164 -7.926 -10.359 1 98.31 94 LEU A CA 1
ATOM 728 C C . LEU A 1 94 ? -8.312 -9.18 -10.523 1 98.31 94 LEU A C 1
ATOM 730 O O . LEU A 1 94 ? -8.055 -9.617 -11.648 1 98.31 94 LEU A O 1
ATOM 734 N N . PHE A 1 95 ? -7.812 -9.711 -9.453 1 97.88 95 PHE A N 1
ATOM 735 C CA . PHE A 1 95 ? -7.027 -10.938 -9.445 1 97.88 95 PHE A CA 1
ATOM 736 C C . PHE A 1 95 ? -7.73 -12.031 -8.648 1 97.88 95 PHE A C 1
ATOM 738 O O . PHE A 1 95 ? -7.426 -12.234 -7.469 1 97.88 95 PHE A O 1
ATOM 745 N N . PRO A 1 96 ? -8.594 -12.773 -9.336 1 97.5 96 PRO A N 1
ATOM 746 C CA . PRO A 1 96 ? -9.375 -13.789 -8.625 1 97.5 96 PRO A CA 1
ATOM 747 C C . PRO A 1 96 ? -8.508 -14.891 -8.023 1 97.5 96 PRO A C 1
ATOM 749 O O . PRO A 1 96 ? -7.316 -14.984 -8.336 1 97.5 96 PRO A O 1
ATOM 752 N N . GLY A 1 97 ? -9.156 -15.68 -7.164 1 94.56 97 GLY A N 1
ATOM 753 C CA . GLY A 1 97 ? -8.461 -16.812 -6.578 1 94.56 97 GLY A CA 1
ATOM 754 C C . GLY A 1 97 ? -7.801 -17.703 -7.617 1 94.56 97 GLY A C 1
ATOM 755 O O . GLY A 1 97 ? -8.359 -17.938 -8.688 1 94.56 97 GLY A O 1
ATOM 756 N N . GLY A 1 98 ? -6.578 -18.156 -7.281 1 92.69 98 GLY A N 1
ATOM 757 C CA . GLY A 1 98 ? -5.863 -19.031 -8.211 1 92.69 98 GLY A CA 1
ATOM 758 C C . GLY A 1 98 ? -4.969 -18.266 -9.164 1 92.69 98 GLY A C 1
ATOM 759 O O . GLY A 1 98 ? -4.152 -18.859 -9.875 1 92.69 98 GLY A O 1
ATOM 760 N N . THR A 1 99 ? -5.156 -17.016 -9.211 1 94.19 99 THR A N 1
ATOM 761 C CA . THR A 1 99 ? -4.277 -16.188 -10.047 1 94.19 99 THR A CA 1
ATOM 762 C C . THR A 1 99 ? -3.242 -15.469 -9.195 1 94.19 99 THR A C 1
ATOM 764 O O . THR A 1 99 ? -3.43 -15.305 -7.984 1 94.19 99 THR A O 1
ATOM 767 N N . GLU A 1 100 ? -2.137 -15.156 -9.844 1 92.5 100 GLU A N 1
ATOM 768 C CA . GLU A 1 100 ? -1.176 -14.273 -9.188 1 92.5 100 GLU A CA 1
ATOM 769 C C . GLU A 1 100 ? -1.481 -12.805 -9.492 1 92.5 100 GLU A C 1
ATOM 771 O O . GLU A 1 100 ? -1.859 -12.461 -10.609 1 92.5 100 GLU A O 1
ATOM 776 N N . PRO A 1 101 ? -1.524 -11.984 -8.492 1 96.31 101 PRO A N 1
ATOM 777 C CA . PRO A 1 101 ? -0.995 -12.117 -7.129 1 96.31 101 PRO A CA 1
ATOM 778 C C . PRO A 1 101 ? -2.092 -12.141 -6.07 1 96.31 101 PRO A C 1
ATOM 780 O O . PRO A 1 101 ? -1.948 -11.516 -5.016 1 96.31 101 PRO A O 1
ATOM 783 N N . HIS A 1 102 ? -3.137 -12.891 -6.207 1 96.44 102 HIS A N 1
ATOM 784 C CA . HIS A 1 102 ? -4.348 -12.859 -5.391 1 96.44 102 HIS A CA 1
ATOM 785 C C . HIS A 1 102 ? -4.02 -13.023 -3.91 1 96.44 102 HIS A C 1
ATOM 787 O O . HIS A 1 102 ? -4.477 -12.234 -3.078 1 96.44 102 HIS A O 1
ATOM 793 N N . ASN A 1 103 ? -3.25 -14.055 -3.584 1 93 103 ASN A N 1
ATOM 794 C CA . ASN A 1 103 ? -2.967 -14.328 -2.18 1 93 103 ASN A CA 1
ATOM 795 C C . ASN A 1 103 ? -2.244 -13.156 -1.52 1 93 103 ASN A C 1
ATOM 797 O O . ASN A 1 103 ? -2.551 -12.789 -0.384 1 93 103 ASN A O 1
ATOM 801 N N . PHE A 1 104 ? -1.356 -12.586 -2.203 1 96.06 104 PHE A N 1
ATOM 802 C CA . PHE A 1 104 ? -0.613 -11.469 -1.645 1 96.06 104 PHE A CA 1
ATOM 803 C C . PHE A 1 104 ? -1.516 -10.25 -1.474 1 96.06 104 PHE A C 1
ATOM 805 O O . PHE A 1 104 ? -1.546 -9.641 -0.403 1 96.06 104 PHE A O 1
ATOM 812 N N . VAL A 1 105 ? -2.238 -9.844 -2.562 1 97.88 105 VAL A N 1
ATOM 813 C CA . VAL A 1 105 ? -3.025 -8.609 -2.506 1 97.88 105 VAL A CA 1
ATOM 814 C C . VAL A 1 105 ? -4.117 -8.75 -1.447 1 97.88 105 VAL A C 1
ATOM 816 O O . VAL A 1 105 ? -4.469 -7.773 -0.777 1 97.88 105 VAL A O 1
ATOM 819 N N . SER A 1 106 ? -4.656 -9.938 -1.252 1 96.12 106 SER A N 1
ATOM 820 C CA . SER A 1 106 ? -5.656 -10.18 -0.218 1 96.12 106 SER A CA 1
ATOM 821 C C . SER A 1 106 ? -5.066 -10 1.177 1 96.12 106 SER A C 1
ATOM 823 O O . SER A 1 106 ? -5.637 -9.297 2.012 1 96.12 106 SER A O 1
ATOM 825 N N . THR A 1 107 ? -3.934 -10.656 1.37 1 94.62 107 THR A N 1
ATOM 826 C CA . THR A 1 107 ? -3.264 -10.547 2.662 1 94.62 107 THR A CA 1
ATOM 827 C C . THR A 1 107 ? -2.877 -9.094 2.951 1 94.62 107 THR A C 1
ATOM 829 O O . THR A 1 107 ? -3.111 -8.594 4.051 1 94.62 107 THR A O 1
ATOM 832 N N . TRP A 1 108 ? -2.303 -8.445 1.945 1 97.19 108 TRP A N 1
ATOM 833 C CA . TRP A 1 108 ? -1.832 -7.078 2.139 1 97.19 108 TRP A CA 1
ATOM 834 C C . TRP A 1 108 ? -3.002 -6.125 2.369 1 97.19 108 TRP A C 1
ATOM 836 O O . TRP A 1 108 ? -2.879 -5.148 3.109 1 97.19 108 TRP A O 1
ATOM 846 N N . PHE A 1 109 ? -4.211 -6.332 1.727 1 98.56 109 PHE A N 1
ATOM 847 C CA . PHE A 1 109 ? -5.387 -5.508 1.986 1 98.56 109 PHE A CA 1
ATOM 848 C C . PHE A 1 109 ? -5.688 -5.449 3.479 1 98.56 109 PHE A C 1
ATOM 850 O O . PHE A 1 109 ? -5.902 -4.367 4.031 1 98.56 109 PHE A O 1
ATOM 857 N N . PHE A 1 110 ? -5.676 -6.594 4.141 1 97.69 110 PHE A N 1
ATOM 858 C CA . PHE A 1 110 ? -6.004 -6.641 5.562 1 97.69 110 PHE A CA 1
ATOM 859 C C . PHE A 1 110 ? -4.918 -5.961 6.387 1 97.69 110 PHE A C 1
ATOM 861 O O . PHE A 1 110 ? -5.215 -5.133 7.254 1 97.69 110 PHE A O 1
ATOM 868 N N . LEU A 1 111 ? -3.674 -6.277 6.059 1 97.62 111 LEU A N 1
ATOM 869 C CA . LEU A 1 111 ? -2.566 -5.684 6.801 1 97.62 111 LEU A CA 1
ATOM 870 C C . LEU A 1 111 ? -2.57 -4.164 6.652 1 97.62 111 LEU A C 1
ATOM 872 O O . LEU A 1 111 ? -2.391 -3.441 7.637 1 97.62 111 LEU A O 1
ATOM 876 N N . GLN A 1 112 ? -2.723 -3.697 5.441 1 98.5 112 GLN A N 1
ATOM 877 C CA . GLN A 1 112 ? -2.781 -2.271 5.141 1 98.5 112 GLN A CA 1
ATOM 878 C C . GLN A 1 112 ? -3.938 -1.6 5.875 1 98.5 112 GLN A C 1
ATOM 880 O O . GLN A 1 112 ? -3.783 -0.5 6.41 1 98.5 112 GLN A O 1
ATOM 885 N N . SER A 1 113 ? -5.09 -2.27 5.852 1 98.69 113 SER A N 1
ATOM 886 C CA . SER A 1 113 ? -6.258 -1.737 6.547 1 98.69 113 SER A CA 1
ATOM 887 C C . SER A 1 113 ? -6.012 -1.635 8.047 1 98.69 113 SER A C 1
ATOM 889 O O . SER A 1 113 ? -6.301 -0.607 8.664 1 98.69 113 SER A O 1
ATOM 891 N N . PHE A 1 114 ? -5.457 -2.711 8.586 1 98.56 114 PHE A N 1
ATOM 892 C CA . PHE A 1 114 ? -5.18 -2.723 10.016 1 98.56 114 PHE A CA 1
ATOM 893 C C . PHE A 1 114 ? -4.18 -1.635 10.383 1 98.56 114 PHE A C 1
ATOM 895 O O . PHE A 1 114 ? -4.316 -0.979 11.422 1 98.56 114 PHE A O 1
ATOM 902 N N . PHE A 1 115 ? -3.234 -1.45 9.547 1 98.56 115 PHE A N 1
ATOM 903 C CA . PHE A 1 115 ? -2.25 -0.396 9.758 1 98.56 115 PHE A CA 1
ATOM 904 C C . PHE A 1 115 ? -2.918 0.974 9.766 1 98.56 115 PHE A C 1
ATOM 906 O O . PHE A 1 115 ? -2.74 1.751 10.703 1 98.56 115 PHE A O 1
ATOM 913 N N . GLY A 1 116 ? -3.73 1.259 8.75 1 98.75 116 GLY A N 1
ATOM 914 C CA . GLY A 1 116 ? -4.445 2.523 8.664 1 98.75 116 GLY A CA 1
ATOM 915 C C . GLY A 1 116 ? -5.359 2.773 9.852 1 98.75 116 GLY A C 1
ATOM 916 O O . GLY A 1 116 ? -5.355 3.865 10.422 1 98.75 116 GLY A O 1
ATOM 917 N N . PHE A 1 117 ? -6.062 1.729 10.266 1 98.88 117 PHE A N 1
ATOM 918 C CA . PHE A 1 117 ? -7.023 1.892 11.352 1 98.88 117 PHE A CA 1
ATOM 919 C C . PHE A 1 117 ? -6.305 1.976 12.695 1 98.88 117 PHE A C 1
ATOM 921 O O . PHE A 1 117 ? -6.758 2.68 13.602 1 98.88 117 PHE A O 1
ATOM 928 N N . SER A 1 118 ? -5.18 1.276 12.867 1 98.69 118 SER A N 1
ATOM 929 C CA . SER A 1 118 ? -4.41 1.428 14.094 1 98.69 118 SER A CA 1
ATOM 930 C C . SER A 1 118 ? -3.977 2.875 14.305 1 98.69 118 SER A C 1
ATOM 932 O O . SER A 1 118 ? -4.121 3.422 15.398 1 98.69 118 SER A O 1
ATOM 934 N N . VAL A 1 119 ? -3.492 3.5 13.227 1 98.69 119 VAL A N 1
ATOM 935 C CA . VAL A 1 119 ? -3.066 4.895 13.297 1 98.69 119 VAL A CA 1
ATOM 936 C C . VAL A 1 119 ? -4.27 5.789 13.586 1 98.69 119 VAL A C 1
ATOM 938 O O . VAL A 1 119 ? -4.195 6.691 14.422 1 98.69 119 VAL A O 1
ATOM 941 N N . LEU A 1 120 ? -5.375 5.52 12.914 1 98.75 120 LEU A N 1
ATOM 942 C CA . LEU A 1 120 ? -6.582 6.312 13.109 1 98.75 120 LEU A CA 1
ATOM 943 C C . LEU A 1 120 ? -7.055 6.234 14.562 1 98.75 120 LEU A C 1
ATOM 945 O O . LEU A 1 120 ? -7.434 7.25 15.148 1 98.75 120 LEU A O 1
ATOM 949 N N . GLY A 1 121 ? -7.02 4.988 15.086 1 98.81 121 GLY A N 1
ATOM 950 C CA . GLY A 1 121 ? -7.422 4.82 16.484 1 98.81 121 GLY A CA 1
ATOM 951 C C . GLY A 1 121 ? -6.535 5.582 17.453 1 98.81 121 GLY A C 1
ATOM 952 O O . GLY A 1 121 ? -7.023 6.164 18.422 1 98.81 121 GLY A O 1
ATOM 953 N N . ILE A 1 122 ? -5.246 5.555 17.203 1 98.5 122 ILE A N 1
ATOM 954 C CA . ILE A 1 122 ? -4.289 6.258 18.047 1 98.5 122 ILE A CA 1
ATOM 955 C C . ILE A 1 122 ? -4.609 7.75 18.062 1 98.5 122 ILE A C 1
ATOM 957 O O . ILE A 1 122 ? -4.676 8.375 19.125 1 98.5 122 ILE A O 1
ATOM 961 N N . VAL A 1 123 ? -4.84 8.336 16.859 1 98.19 123 VAL A N 1
ATOM 962 C CA . VAL A 1 123 ? -5.055 9.773 16.797 1 98.19 123 VAL A CA 1
ATOM 963 C C . VAL A 1 123 ? -6.406 10.125 17.406 1 98.19 123 VAL A C 1
ATOM 965 O O . VAL A 1 123 ? -6.559 11.164 18.047 1 98.19 123 VAL A O 1
ATOM 968 N N . ILE A 1 124 ? -7.391 9.312 17.266 1 98.19 124 ILE A N 1
ATOM 969 C CA . ILE A 1 124 ? -8.688 9.547 17.891 1 98.19 124 ILE A CA 1
ATOM 970 C C . ILE A 1 124 ? -8.547 9.531 19.406 1 98.19 124 ILE A C 1
ATOM 972 O O . ILE A 1 124 ? -9.141 10.359 20.094 1 98.19 124 ILE A O 1
ATOM 976 N N . SER A 1 125 ? -7.699 8.602 19.906 1 98.19 125 SER A N 1
ATOM 977 C CA . SER A 1 125 ? -7.41 8.57 21.328 1 98.19 125 SER A CA 1
ATOM 978 C C . SER A 1 125 ? -6.707 9.852 21.781 1 98.19 125 SER A C 1
ATOM 980 O O . SER A 1 125 ? -7.023 10.406 22.828 1 98.19 125 SER A O 1
ATOM 982 N N . LEU A 1 126 ? -5.801 10.336 20.969 1 96.88 126 LEU A N 1
ATOM 983 C CA . LEU A 1 126 ? -5.039 11.539 21.281 1 96.88 126 LEU A CA 1
ATOM 984 C C . LEU A 1 126 ? -5.941 12.773 21.281 1 96.88 126 LEU A C 1
ATOM 986 O O . LEU A 1 126 ? -5.676 13.742 22 1 96.88 126 LEU A O 1
ATOM 990 N N . LYS A 1 127 ? -7.004 12.688 20.562 1 95.94 127 LYS A N 1
ATOM 991 C CA . LYS A 1 127 ? -7.941 13.797 20.453 1 95.94 127 LYS A CA 1
ATOM 992 C C . LYS A 1 127 ? -8.961 13.766 21.594 1 95.94 127 LYS A C 1
ATOM 994 O O . LYS A 1 127 ? -9.891 14.578 21.625 1 95.94 127 LYS A O 1
ATOM 999 N N . GLY A 1 128 ? -8.859 12.812 22.469 1 95.94 128 GLY A N 1
ATOM 1000 C CA . GLY A 1 128 ? -9.672 12.82 23.672 1 95.94 128 GLY A CA 1
ATOM 1001 C C . GLY A 1 128 ? -10.75 11.75 23.672 1 95.94 128 GLY A C 1
ATOM 1002 O O . GLY A 1 128 ? -11.414 11.531 24.688 1 95.94 128 GLY A O 1
ATOM 1003 N N . ASP A 1 129 ? -11 11.148 22.547 1 96.88 129 ASP A N 1
ATOM 1004 C CA . ASP A 1 129 ? -11.969 10.055 22.453 1 96.88 129 ASP A CA 1
ATOM 1005 C C . ASP A 1 129 ? -11.289 8.703 22.672 1 96.88 129 ASP A C 1
ATOM 1007 O O . ASP A 1 129 ? -11.234 7.883 21.75 1 96.88 129 ASP A O 1
ATOM 1011 N N . LYS A 1 130 ? -10.891 8.391 23.875 1 97.81 130 LYS A N 1
ATOM 1012 C CA . LYS A 1 130 ? -10.016 7.266 24.203 1 97.81 130 LYS A CA 1
ATOM 1013 C C . LYS A 1 130 ? -10.719 5.934 23.953 1 97.81 130 LYS A C 1
ATOM 1015 O O . LYS A 1 130 ? -10.109 4.996 23.422 1 97.81 130 LYS A O 1
ATOM 1020 N N . ILE A 1 131 ? -11.977 5.855 24.375 1 97.5 131 ILE A N 1
ATOM 1021 C CA . ILE A 1 131 ? -12.703 4.602 24.25 1 97.5 131 ILE A CA 1
ATOM 1022 C C . ILE A 1 131 ? -12.805 4.191 22.781 1 97.5 131 ILE A C 1
ATOM 1024 O O . ILE A 1 131 ? -12.398 3.086 22.406 1 97.5 131 ILE A O 1
ATOM 1028 N N . ARG A 1 132 ? -13.273 5.082 21.922 1 97.81 132 ARG A N 1
ATOM 1029 C CA . ARG A 1 132 ? -13.391 4.762 20.5 1 97.81 132 ARG A CA 1
ATOM 1030 C C . ARG A 1 132 ? -12.016 4.539 19.875 1 97.81 132 ARG A C 1
ATOM 1032 O O . ARG A 1 132 ? -11.852 3.65 19.047 1 97.81 132 ARG A O 1
ATOM 1039 N N . GLY A 1 133 ? -11.078 5.363 20.312 1 98.62 133 GLY A N 1
ATOM 1040 C CA . GLY A 1 133 ? -9.727 5.195 19.797 1 98.62 133 GLY A CA 1
ATOM 1041 C C . GLY A 1 133 ? -9.148 3.822 20.094 1 98.62 133 GLY A C 1
ATOM 1042 O O . GLY A 1 133 ? -8.578 3.18 19.219 1 98.62 133 GLY A O 1
ATOM 1043 N N . LEU A 1 134 ? -9.32 3.35 21.25 1 98.31 134 LEU A N 1
ATOM 1044 C CA . LEU A 1 134 ? -8.773 2.059 21.672 1 98.31 134 LEU A CA 1
ATOM 1045 C C . LEU A 1 134 ? -9.547 0.913 21.016 1 98.31 134 LEU A C 1
ATOM 1047 O O . LEU A 1 134 ? -8.969 -0.123 20.688 1 98.31 134 LEU A O 1
ATOM 1051 N N . LEU A 1 135 ? -10.875 1.094 20.812 1 98.25 135 LEU A N 1
ATOM 1052 C CA . LEU A 1 135 ? -11.711 0.093 20.141 1 98.25 135 LEU A CA 1
ATOM 1053 C C . LEU A 1 135 ? -11.266 -0.119 18.703 1 98.25 135 LEU A C 1
ATOM 1055 O O . LEU A 1 135 ? -11.453 -1.202 18.141 1 98.25 135 LEU A O 1
ATOM 1059 N N . ILE A 1 136 ? -10.656 0.928 18.188 1 98.69 136 ILE A N 1
ATOM 1060 C CA . ILE A 1 136 ? -10.188 0.851 16.812 1 98.69 136 ILE A CA 1
ATOM 1061 C C . ILE A 1 136 ? -8.75 0.334 16.781 1 98.69 136 ILE A C 1
ATOM 1063 O O . ILE A 1 136 ? -8.453 -0.658 16.109 1 98.69 136 ILE A O 1
ATOM 1067 N N . SER A 1 137 ? -7.844 0.959 17.547 1 98.56 137 SER A N 1
ATOM 1068 C CA . SER A 1 137 ? -6.41 0.739 17.406 1 98.56 137 SER A CA 1
ATOM 1069 C C . SER A 1 137 ? -6.004 -0.631 17.938 1 98.56 137 SER A C 1
ATOM 1071 O O . SER A 1 137 ? -5.195 -1.328 17.328 1 98.56 137 SER A O 1
ATOM 1073 N N . ILE A 1 138 ? -6.527 -1.13 19.047 1 97.69 138 ILE A N 1
ATOM 1074 C CA . ILE A 1 138 ? -6.059 -2.346 19.703 1 97.69 138 ILE A CA 1
ATOM 1075 C C . ILE A 1 138 ? -6.434 -3.562 18.859 1 97.69 138 ILE A C 1
ATOM 1077 O O . ILE A 1 138 ? -5.566 -4.348 18.484 1 97.69 138 ILE A O 1
ATOM 1081 N N . PRO A 1 139 ? -7.734 -3.709 18.516 1 97.88 139 PRO A N 1
ATOM 1082 C CA . PRO A 1 139 ? -8.047 -4.871 17.688 1 97.88 139 PRO A CA 1
ATOM 1083 C C . PRO A 1 139 ? -7.328 -4.848 16.344 1 97.88 139 PRO A C 1
ATOM 1085 O O . PRO A 1 139 ? -6.898 -5.895 15.852 1 97.88 139 PRO A O 1
ATOM 1088 N N . SER A 1 140 ? -7.246 -3.66 15.734 1 98.12 140 SER A N 1
ATOM 1089 C CA . SER A 1 140 ? -6.559 -3.555 14.445 1 98.12 140 SER A CA 1
ATOM 1090 C C . SER A 1 140 ? -5.094 -3.963 14.57 1 98.12 140 SER A C 1
ATOM 1092 O O . SER A 1 140 ? -4.562 -4.656 13.703 1 98.12 140 SER A O 1
ATOM 1094 N N . ALA A 1 141 ? -4.418 -3.596 15.633 1 96.88 141 ALA A N 1
ATOM 1095 C CA . ALA A 1 141 ? -3.012 -3.916 15.852 1 96.88 141 ALA A CA 1
ATOM 1096 C C . ALA A 1 141 ? -2.824 -5.398 16.156 1 96.88 141 ALA A C 1
ATOM 1098 O O . ALA A 1 141 ? -1.805 -5.988 15.789 1 96.88 141 ALA A O 1
ATOM 1099 N N . LEU A 1 142 ? -3.809 -6.07 16.688 1 95.69 142 LEU A N 1
ATOM 1100 C CA . LEU A 1 142 ? -3.676 -7.445 17.156 1 95.69 142 LEU A CA 1
ATOM 1101 C C . LEU A 1 142 ? -4.18 -8.43 16.109 1 95.69 142 LEU A C 1
ATOM 1103 O O . LEU A 1 142 ? -3.863 -9.617 16.156 1 95.69 142 LEU A O 1
ATOM 1107 N N . SER A 1 143 ? -4.93 -7.918 15.172 1 93.88 143 SER A N 1
ATOM 1108 C CA . SER A 1 143 ? -5.605 -8.789 14.219 1 93.88 143 SER A CA 1
ATOM 1109 C C . SER A 1 143 ? -4.605 -9.609 13.414 1 93.88 143 SER A C 1
ATOM 1111 O O . SER A 1 143 ? -4.871 -10.766 13.07 1 93.88 143 SER A O 1
ATOM 1113 N N . PRO A 1 144 ? -3.387 -8.992 13.086 1 91.44 144 PRO A N 1
ATOM 1114 C CA . PRO A 1 144 ? -2.438 -9.805 12.32 1 91.44 144 PRO A CA 1
ATOM 1115 C C . PRO A 1 144 ? -1.994 -11.062 13.07 1 91.44 144 PRO A C 1
ATOM 1117 O O . PRO A 1 144 ? -1.566 -12.039 12.453 1 91.44 144 PRO A O 1
ATOM 1120 N N . ILE A 1 145 ? -2.1 -11.102 14.328 1 87.06 145 ILE A N 1
ATOM 1121 C CA . ILE A 1 145 ? -1.71 -12.258 15.133 1 87.06 145 ILE A CA 1
ATOM 1122 C C . ILE A 1 145 ? -2.641 -13.43 14.844 1 87.06 145 ILE A C 1
ATOM 1124 O O . ILE A 1 145 ? -2.195 -14.578 14.758 1 87.06 145 ILE A O 1
ATOM 1128 N N . VAL A 1 146 ? -3.914 -13.102 14.68 1 82.12 146 VAL A N 1
ATOM 1129 C CA . VAL A 1 146 ? -4.883 -14.148 14.367 1 82.12 146 VAL A CA 1
ATOM 1130 C C . VAL A 1 146 ? -4.547 -14.773 13.016 1 82.12 146 VAL A C 1
ATOM 1132 O O . VAL A 1 146 ? -4.57 -16 12.867 1 82.12 146 VAL A O 1
ATOM 1135 N N . ALA A 1 147 ? -4.258 -13.883 12.055 1 80.81 147 ALA A N 1
ATOM 1136 C CA . ALA A 1 147 ? -3.887 -14.375 10.727 1 80.81 147 ALA A CA 1
ATOM 1137 C C . ALA A 1 147 ? -2.619 -15.227 10.797 1 80.81 147 ALA A C 1
ATOM 1139 O O . ALA A 1 147 ? -2.525 -16.266 10.141 1 80.81 147 ALA A O 1
ATOM 1140 N N . LEU A 1 148 ? -1.706 -14.781 11.586 1 82.75 148 LEU A N 1
ATOM 1141 C CA . LEU A 1 148 ? -0.464 -15.523 11.781 1 82.75 148 LEU A CA 1
ATOM 1142 C C . LEU A 1 148 ? -0.736 -16.891 12.406 1 82.75 148 LEU A C 1
ATOM 1144 O O . LEU A 1 148 ? -0.131 -17.891 12.008 1 82.75 148 LEU A O 1
ATOM 1148 N N . ALA A 1 149 ? -1.616 -16.938 13.344 1 82.44 149 ALA A N 1
ATOM 1149 C CA . ALA A 1 149 ? -1.979 -18.188 13.992 1 82.44 149 ALA A CA 1
ATOM 1150 C C . ALA A 1 149 ? -2.584 -19.172 12.992 1 82.44 149 ALA A C 1
ATOM 1152 O O . ALA A 1 149 ? -2.246 -20.359 12.992 1 82.44 149 ALA A O 1
ATOM 1153 N N . ILE A 1 150 ? -3.355 -18.719 12.148 1 79 150 ILE A N 1
ATOM 1154 C CA . ILE A 1 150 ? -3.986 -19.547 11.133 1 79 150 ILE A CA 1
ATOM 1155 C C . ILE A 1 150 ? -2.93 -20.078 10.172 1 79 150 ILE A C 1
ATOM 1157 O O . ILE A 1 150 ? -2.965 -21.25 9.773 1 79 150 ILE A O 1
ATOM 1161 N N . ASP A 1 151 ? -2.021 -19.203 9.797 1 78.19 151 ASP A N 1
ATOM 1162 C CA . ASP A 1 151 ? -0.935 -19.609 8.922 1 78.19 151 ASP A CA 1
ATOM 1163 C C . ASP A 1 151 ? -0.069 -20.688 9.586 1 78.19 151 ASP A C 1
ATOM 1165 O O . ASP A 1 151 ? 0.331 -21.656 8.938 1 78.19 151 ASP A O 1
ATOM 1169 N N . LEU A 1 152 ? 0.137 -20.516 10.82 1 82.69 152 LEU A N 1
ATOM 1170 C CA . LEU A 1 152 ? 0.983 -21.438 11.562 1 82.69 152 LEU A CA 1
ATOM 1171 C C . LEU A 1 152 ? 0.291 -22.797 11.727 1 82.69 152 LEU A C 1
ATOM 1173 O O . LEU A 1 152 ? 0.953 -23.812 11.906 1 82.69 152 LEU A O 1
ATOM 1177 N N . THR A 1 153 ? -0.976 -22.766 11.727 1 84.25 153 THR A N 1
ATOM 1178 C CA . THR A 1 153 ? -1.723 -24.016 11.867 1 84.25 153 THR A CA 1
ATOM 1179 C C . THR A 1 153 ? -2.072 -24.594 10.5 1 84.25 153 THR A C 1
ATOM 1181 O O . THR A 1 153 ? -3.004 -25.391 10.375 1 84.25 153 THR A O 1
ATOM 1184 N N . SER A 1 154 ? -1.324 -24.141 9.523 1 79.69 154 SER A N 1
ATOM 1185 C CA . SER A 1 154 ? -1.433 -24.609 8.141 1 79.69 154 SER A CA 1
ATOM 1186 C C . SER A 1 154 ? -2.828 -24.359 7.582 1 79.69 154 SER A C 1
ATOM 1188 O O . SER A 1 154 ? -3.404 -25.219 6.922 1 79.69 154 SER A O 1
ATOM 1190 N N . GLY A 1 155 ? -3.381 -23.266 8.047 1 78.19 155 GLY A N 1
ATOM 1191 C CA . GLY A 1 155 ? -4.633 -22.859 7.43 1 78.19 155 GLY A CA 1
ATOM 1192 C C . GLY A 1 155 ? -5.855 -23.266 8.227 1 78.19 155 GLY A C 1
ATOM 1193 O O . GLY A 1 155 ? -6.988 -23.094 7.773 1 78.19 155 GLY A O 1
ATOM 1194 N N . TRP A 1 156 ? -5.566 -23.922 9.398 1 80.88 156 TRP A N 1
ATOM 1195 C CA . TRP A 1 156 ? -6.68 -24.281 10.273 1 80.88 156 TRP A CA 1
ATOM 1196 C C . TRP A 1 156 ? -7.125 -23.078 11.102 1 80.88 156 TRP A C 1
ATOM 1198 O O . TRP A 1 156 ? -6.293 -22.344 11.625 1 80.88 156 TRP A O 1
ATOM 1208 N N . PRO A 1 157 ? -8.398 -22.844 11.32 1 83.25 157 PRO A N 1
ATOM 1209 C CA . PRO A 1 157 ? -9.469 -23.672 10.742 1 83.25 157 PRO A CA 1
ATOM 1210 C C . PRO A 1 157 ? -9.656 -23.422 9.25 1 83.25 157 PRO A C 1
ATOM 1212 O O . PRO A 1 157 ? -9.891 -24.375 8.492 1 83.25 157 PRO A O 1
ATOM 1215 N N . SER A 1 158 ? -9.758 -22.109 8.727 1 89.88 158 SER A N 1
ATOM 1216 C CA . SER A 1 158 ? -9.852 -21.875 7.293 1 89.88 158 SER A CA 1
ATOM 1217 C C . SER A 1 158 ? -9.523 -20.422 6.953 1 89.88 158 SER A C 1
ATOM 1219 O O . SER A 1 158 ? -9.469 -19.562 7.84 1 89.88 158 SER A O 1
ATOM 1221 N N . ALA A 1 159 ? -9.328 -20.188 5.719 1 91.31 159 ALA A N 1
ATOM 1222 C CA . ALA A 1 159 ? -9.141 -18.812 5.25 1 91.31 159 ALA A CA 1
ATOM 1223 C C . ALA A 1 159 ? -10.391 -17.984 5.492 1 91.31 159 ALA A C 1
ATOM 1225 O O . ALA A 1 159 ? -10.305 -16.797 5.848 1 91.31 159 ALA A O 1
ATOM 1226 N N . ALA A 1 160 ? -11.547 -18.609 5.312 1 94.5 160 ALA A N 1
ATOM 1227 C CA . ALA A 1 160 ? -12.805 -17.906 5.535 1 94.5 160 ALA A CA 1
ATOM 1228 C C . ALA A 1 160 ? -12.93 -17.438 6.98 1 94.5 160 ALA A C 1
ATOM 1230 O O . ALA A 1 160 ? -13.398 -16.328 7.242 1 94.5 160 ALA A O 1
ATOM 1231 N N . VAL A 1 161 ? -12.523 -18.25 7.867 1 93 161 VAL A N 1
ATOM 1232 C CA . VAL A 1 161 ? -12.57 -17.891 9.281 1 93 161 VAL A CA 1
ATOM 1233 C C . VAL A 1 161 ? -11.641 -16.703 9.539 1 93 161 VAL A C 1
ATOM 1235 O O . VAL A 1 161 ? -12.016 -15.758 10.234 1 93 161 VAL A O 1
ATOM 1238 N N . ALA A 1 162 ? -10.43 -16.781 8.992 1 92.31 162 ALA A N 1
ATOM 1239 C CA . ALA A 1 162 ? -9.492 -15.664 9.133 1 92.31 162 ALA A CA 1
ATOM 1240 C C . ALA A 1 162 ? -10.062 -14.383 8.523 1 92.31 162 ALA A C 1
ATOM 1242 O O . ALA A 1 162 ? -9.953 -13.312 9.117 1 92.31 162 ALA A O 1
ATOM 1243 N N . GLU A 1 163 ? -10.656 -14.523 7.383 1 95.06 163 GLU A N 1
ATOM 1244 C CA . GLU A 1 163 ? -11.242 -13.383 6.688 1 95.06 163 GLU A CA 1
ATOM 1245 C C . GLU A 1 163 ? -12.414 -12.797 7.473 1 95.06 163 GLU A C 1
ATOM 1247 O O . GLU A 1 163 ? -12.539 -11.578 7.598 1 95.06 163 GLU A O 1
ATOM 1252 N N . ALA A 1 164 ? -13.219 -13.648 7.957 1 95.44 164 ALA A N 1
ATOM 1253 C CA . ALA A 1 164 ? -14.352 -13.203 8.766 1 95.44 164 ALA A CA 1
ATOM 1254 C C . ALA A 1 164 ? -13.875 -12.453 10.008 1 95.44 164 ALA A C 1
ATOM 1256 O O . ALA A 1 164 ? -14.461 -11.438 10.391 1 95.44 164 ALA A O 1
ATOM 1257 N N . SER A 1 165 ? -12.898 -13.016 10.664 1 94.5 165 SER A N 1
ATOM 1258 C CA . SER A 1 165 ? -12.312 -12.336 11.812 1 94.5 165 SER A CA 1
ATOM 1259 C C . SER A 1 165 ? -11.797 -10.953 11.438 1 94.5 165 SER A C 1
ATOM 1261 O O . SER A 1 165 ? -12.055 -9.977 12.148 1 94.5 165 SER A O 1
ATOM 1263 N N . GLY A 1 166 ? -11.047 -10.828 10.352 1 96.25 166 GLY A N 1
ATOM 1264 C CA . GLY A 1 166 ? -10.547 -9.547 9.883 1 96.25 166 GLY A CA 1
ATOM 1265 C C . GLY A 1 166 ? -11.656 -8.562 9.547 1 96.25 166 GLY A C 1
ATOM 1266 O O . GLY A 1 166 ? -11.578 -7.391 9.922 1 96.25 166 GLY A O 1
ATOM 1267 N N . ILE A 1 167 ? -12.664 -9.062 8.883 1 98 167 ILE A N 1
ATOM 1268 C CA . ILE A 1 167 ? -13.797 -8.234 8.5 1 98 167 ILE A CA 1
ATOM 1269 C C . ILE A 1 167 ? -14.492 -7.699 9.75 1 98 167 ILE A C 1
ATOM 1271 O O . ILE A 1 167 ? -14.938 -6.547 9.781 1 98 167 ILE A O 1
ATOM 1275 N N . SER A 1 168 ? -14.609 -8.516 10.75 1 97.56 168 SER A N 1
ATOM 1276 C CA . SER A 1 168 ? -15.234 -8.086 11.992 1 97.56 168 SER A CA 1
ATOM 1277 C C . SER A 1 168 ? -14.477 -6.922 12.625 1 97.56 168 SER A C 1
ATOM 1279 O O . SER A 1 168 ? -15.078 -5.969 13.117 1 97.56 168 SER A O 1
ATOM 1281 N N . VAL A 1 169 ? -13.156 -7.027 12.641 1 98 169 VAL A N 1
ATOM 1282 C CA . VAL A 1 169 ? -12.328 -5.957 13.188 1 98 169 VAL A CA 1
ATOM 1283 C C . VAL A 1 169 ? -12.477 -4.699 12.336 1 98 169 VAL A C 1
ATOM 1285 O O . VAL A 1 169 ? -12.586 -3.592 12.867 1 98 169 VAL A O 1
ATOM 1288 N N . LEU A 1 170 ? -12.516 -4.871 11.055 1 98.69 170 LEU A N 1
ATOM 1289 C CA . LEU A 1 170 ? -12.688 -3.73 10.164 1 98.69 170 LEU A CA 1
ATOM 1290 C C . LEU A 1 170 ? -14.055 -3.09 10.359 1 98.69 170 LEU A C 1
ATOM 1292 O O . LEU A 1 170 ? -14.18 -1.863 10.328 1 98.69 170 LEU A O 1
ATOM 1296 N N . ALA A 1 171 ? -15.07 -3.912 10.531 1 98.69 171 ALA A N 1
ATOM 1297 C CA . ALA A 1 171 ? -16.422 -3.404 10.805 1 98.69 171 ALA A CA 1
ATOM 1298 C C . ALA A 1 171 ? -16.438 -2.586 12.094 1 98.69 171 ALA A C 1
ATOM 1300 O O . ALA A 1 171 ? -16.984 -1.479 12.117 1 98.69 171 ALA A O 1
ATOM 1301 N N . LEU A 1 172 ? -15.867 -3.16 13.094 1 98.5 172 LEU A N 1
ATOM 1302 C CA . LEU A 1 172 ? -15.789 -2.455 14.367 1 98.5 172 LEU A CA 1
ATOM 1303 C C . LEU A 1 172 ? -15.07 -1.118 14.203 1 98.5 172 LEU A C 1
ATOM 1305 O O . LEU A 1 172 ? -15.516 -0.102 14.742 1 98.5 172 LEU A O 1
ATOM 1309 N N . SER A 1 173 ? -13.969 -1.105 13.547 1 98.62 173 SER A N 1
ATOM 1310 C CA . SER A 1 173 ? -13.18 0.1 13.328 1 98.62 173 SER A CA 1
ATOM 1311 C C . SER A 1 173 ? -13.953 1.141 12.531 1 98.62 173 SER A C 1
ATOM 1313 O O . SER A 1 173 ? -13.93 2.328 12.859 1 98.62 173 SER A O 1
ATOM 1315 N N . LEU A 1 174 ? -14.664 0.66 11.492 1 98.5 174 LEU A N 1
ATOM 1316 C CA . LEU A 1 174 ? -15.461 1.543 10.641 1 98.5 174 LEU A CA 1
ATOM 1317 C C . LEU A 1 174 ? -16.594 2.184 11.438 1 98.5 174 LEU A C 1
ATOM 1319 O O . LEU A 1 174 ? -16.75 3.408 11.43 1 98.5 174 LEU A O 1
ATOM 1323 N N . PHE A 1 175 ? -17.312 1.434 12.133 1 98.31 175 PHE A N 1
ATOM 1324 C CA . PHE A 1 175 ? -18.453 1.944 12.891 1 98.31 175 PHE A CA 1
ATOM 1325 C C . PHE A 1 175 ? -18 2.896 13.984 1 98.31 175 PHE A C 1
ATOM 1327 O O . PHE A 1 175 ? -18.594 3.955 14.188 1 98.31 175 PHE A O 1
ATOM 1334 N N . SER A 1 176 ? -16.938 2.494 14.664 1 98.31 176 SER A N 1
ATOM 1335 C CA . SER A 1 176 ? -16.422 3.336 15.734 1 98.31 176 SER A CA 1
ATOM 1336 C C . SER A 1 176 ? -15.914 4.672 15.195 1 98.31 176 SER A C 1
ATOM 1338 O O . SER A 1 176 ? -16.172 5.719 15.789 1 98.31 176 SER A O 1
ATOM 1340 N N . SER A 1 177 ? -15.211 4.629 14.094 1 98.06 177 SER A N 1
ATOM 1341 C CA . SER A 1 177 ? -14.68 5.867 13.531 1 98.06 177 SER A CA 1
ATOM 1342 C C . SER A 1 177 ? -15.805 6.75 12.992 1 98.06 177 SER A C 1
ATOM 1344 O O . SER A 1 177 ? -15.773 7.973 13.172 1 98.06 177 SER A O 1
ATOM 1346 N N . ILE A 1 178 ? -16.781 6.176 12.32 1 97.69 178 ILE A N 1
ATOM 1347 C CA . ILE A 1 178 ? -17.906 6.938 11.789 1 97.69 178 ILE A CA 1
ATOM 1348 C C . ILE A 1 178 ? -18.656 7.609 12.938 1 97.69 178 ILE A C 1
ATOM 1350 O O . ILE A 1 178 ? -19 8.789 12.859 1 97.69 178 ILE A O 1
ATOM 1354 N N . SER A 1 179 ? -18.844 6.844 14.016 1 96.69 179 SER A N 1
ATOM 1355 C CA . SER A 1 179 ? -19.5 7.398 15.203 1 96.69 179 SER A CA 1
ATOM 1356 C C . SER A 1 179 ? -18.719 8.586 15.758 1 96.69 179 SER A C 1
ATOM 1358 O O . SER A 1 179 ? -19.312 9.594 16.141 1 96.69 179 SER A O 1
ATOM 1360 N N . HIS A 1 180 ? -17.406 8.5 15.797 1 96.38 180 HIS A N 1
ATOM 1361 C CA . HIS A 1 180 ? -16.547 9.57 16.281 1 96.38 180 HIS A CA 1
ATOM 1362 C C . HIS A 1 180 ? -16.719 10.828 15.43 1 96.38 180 HIS A C 1
ATOM 1364 O O . HIS A 1 180 ? -16.906 11.922 15.969 1 96.38 180 HIS A O 1
ATOM 1370 N N . TYR A 1 181 ? -16.719 10.711 14.18 1 95.44 181 TYR A N 1
ATOM 1371 C CA . TYR A 1 181 ? -16.703 11.875 13.297 1 95.44 181 TYR A CA 1
ATOM 1372 C C . TYR A 1 181 ? -18.094 12.477 13.164 1 95.44 181 TYR A C 1
ATOM 1374 O O . TYR A 1 181 ? -18.234 13.68 12.953 1 95.44 181 TYR A O 1
ATOM 1382 N N . LEU A 1 182 ? -19.125 11.656 13.328 1 92.94 182 LEU A N 1
ATOM 1383 C CA . LEU A 1 182 ? -20.484 12.18 13.32 1 92.94 182 LEU A CA 1
ATOM 1384 C C . LEU A 1 182 ? -20.797 12.898 14.633 1 92.94 182 LEU A C 1
ATOM 1386 O O . LEU A 1 182 ? -21.578 13.859 14.648 1 92.94 182 LEU A O 1
ATOM 1390 N N . GLY A 1 183 ? -20.266 12.438 15.742 1 87.12 183 GLY A N 1
ATOM 1391 C CA . GLY A 1 183 ? -20.453 13.086 17.031 1 87.12 183 GLY A CA 1
ATOM 1392 C C . GLY A 1 183 ? -19.766 14.43 17.125 1 87.12 183 GLY A C 1
ATOM 1393 O O . GLY A 1 183 ? -20.25 15.328 17.812 1 87.12 183 GLY A O 1
ATOM 1394 N N . ARG A 1 184 ? -18.672 14.68 16.531 1 77.12 184 ARG A N 1
ATOM 1395 C CA . ARG A 1 184 ? -17.938 15.945 16.531 1 77.12 184 ARG A CA 1
ATOM 1396 C C . ARG A 1 184 ? -18.672 17.016 15.742 1 77.12 184 ARG A C 1
ATOM 1398 O O . ARG A 1 184 ? -18.547 18.203 16.031 1 77.12 184 ARG A O 1
ATOM 1405 N N . ARG A 1 185 ? -19.297 16.688 14.734 1 65.81 185 ARG A N 1
ATOM 1406 C CA . ARG A 1 185 ? -20.062 17.672 13.953 1 65.81 185 ARG A CA 1
ATOM 1407 C C . ARG A 1 185 ? -21.219 18.234 14.766 1 65.81 185 ARG A C 1
ATOM 1409 O O . ARG A 1 185 ? -21.594 19.391 14.578 1 65.81 185 ARG A O 1
ATOM 1416 N N . LYS A 1 186 ? -21.703 17.578 15.703 1 60.94 186 LYS A N 1
ATOM 1417 C CA . LYS A 1 186 ? -22.844 18.031 16.5 1 60.94 186 LYS A CA 1
ATOM 1418 C C . LYS A 1 186 ? -22.391 18.953 17.641 1 60.94 186 LYS A C 1
ATOM 1420 O O . LYS A 1 186 ? -23.172 19.719 18.188 1 60.94 186 LYS A O 1
ATOM 1425 N N . ARG A 1 187 ? -21.172 18.969 18 1 56.16 187 ARG A N 1
ATOM 1426 C CA . ARG A 1 187 ? -20.797 19.859 19.109 1 56.16 187 ARG A CA 1
ATOM 1427 C C . ARG A 1 187 ? -20.641 21.297 18.625 1 56.16 187 ARG A C 1
ATOM 1429 O O . ARG A 1 187 ? -19.844 21.578 17.719 1 56.16 187 ARG A O 1
ATOM 1436 N N . PRO A 1 188 ? -21.719 22.172 18.688 1 49.62 188 PRO A N 1
ATOM 1437 C CA . PRO A 1 188 ? -21.703 23.594 18.344 1 49.62 188 PRO A CA 1
ATOM 1438 C C . PRO A 1 188 ? -20.484 24.312 18.906 1 49.62 188 PRO A C 1
ATOM 1440 O O . PRO A 1 188 ? -19.953 23.938 19.953 1 49.62 188 PRO A O 1
ATOM 1443 N N . SER A 1 189 ? -19.531 24.984 17.969 1 45.22 189 SER A N 1
ATOM 1444 C CA . SER A 1 189 ? -18.609 26 18.469 1 45.22 189 SER A CA 1
ATOM 1445 C C . SER A 1 189 ? -19.281 26.891 19.516 1 45.22 189 SER A C 1
ATOM 1447 O O . SER A 1 189 ? -19.469 28.078 19.297 1 45.22 189 SER A O 1
ATOM 1449 N N . SER A 1 190 ? -20.203 26.578 20.078 1 41 190 SER A N 1
ATOM 1450 C CA . SER A 1 190 ? -20.906 27.547 20.906 1 41 190 SER A CA 1
ATOM 1451 C C . SER A 1 190 ? -19.938 28.312 21.812 1 41 190 SER A C 1
ATOM 1453 O O . SER A 1 190 ? -20.156 29.484 22.094 1 41 190 SER A O 1
ATOM 1455 N N . GLU A 1 191 ? -19.219 27.641 22.812 1 37.5 191 GLU A N 1
ATOM 1456 C CA . GLU A 1 191 ? -18.938 28.344 24.062 1 37.5 191 GLU A CA 1
ATOM 1457 C C . GLU A 1 191 ? -17.641 29.125 23.969 1 37.5 191 GLU A C 1
ATOM 1459 O O . GLU A 1 191 ? -16.578 28.641 24.359 1 37.5 191 GLU A O 1
ATOM 1464 N N . ALA A 1 192 ? -17.266 29.609 22.688 1 44.88 192 ALA A N 1
ATOM 1465 C CA . ALA A 1 192 ? -16.328 30.703 22.906 1 44.88 192 ALA A CA 1
ATOM 1466 C C . ALA A 1 192 ? -16.922 31.75 23.844 1 44.88 192 ALA A C 1
ATOM 1468 O O . ALA A 1 192 ? -17.984 32.281 23.578 1 44.88 192 ALA A O 1
ATOM 1469 N N . PRO A 1 193 ? -16.422 31.953 25.156 1 37.25 193 PRO A N 1
ATOM 1470 C CA . PRO A 1 193 ? -16.766 33.219 25.766 1 37.25 193 PRO A CA 1
ATOM 1471 C C . PRO A 1 193 ? -16.219 34.438 24.984 1 37.25 193 PRO A C 1
ATOM 1473 O O . PRO A 1 193 ? -15.227 34.312 24.281 1 37.25 193 PRO A O 1
ATOM 1476 N N . MET B 1 1 ? 17.125 16.141 11.203 1 80.06 1 MET B N 1
ATOM 1477 C CA . MET B 1 1 ? 16.438 16.438 9.953 1 80.06 1 MET B CA 1
ATOM 1478 C C . MET B 1 1 ? 16.141 15.148 9.18 1 80.06 1 MET B C 1
ATOM 1480 O O . MET B 1 1 ? 17 14.648 8.453 1 80.06 1 MET B O 1
ATOM 1484 N N . LYS B 1 2 ? 15.219 14.32 9.531 1 96.5 2 LYS B N 1
ATOM 1485 C CA . LYS B 1 2 ? 14.906 13.008 8.977 1 96.5 2 LYS B CA 1
ATOM 1486 C C . LYS B 1 2 ? 14.695 13.086 7.469 1 96.5 2 LYS B C 1
ATOM 1488 O O . LYS B 1 2 ? 14.844 12.086 6.766 1 96.5 2 LYS B O 1
ATOM 1493 N N . ILE B 1 3 ? 14.484 14.25 6.98 1 96.94 3 ILE B N 1
ATOM 1494 C CA . ILE B 1 3 ? 14.219 14.406 5.555 1 96.94 3 ILE B CA 1
ATOM 1495 C C . ILE B 1 3 ? 15.477 14.07 4.754 1 96.94 3 ILE B C 1
ATOM 1497 O O . ILE B 1 3 ? 15.383 13.57 3.627 1 96.94 3 ILE B O 1
ATOM 1501 N N . LEU B 1 4 ? 16.656 14.25 5.312 1 97.94 4 LEU B N 1
ATOM 1502 C CA . LEU B 1 4 ? 17.922 14 4.629 1 97.94 4 LEU B CA 1
ATOM 1503 C C . LEU B 1 4 ? 18.172 12.5 4.484 1 97.94 4 LEU B C 1
ATOM 1505 O O . LEU B 1 4 ? 19.047 12.086 3.705 1 97.94 4 LEU B O 1
ATOM 1509 N N . ALA B 1 5 ? 17.391 11.727 5.234 1 98.75 5 ALA B N 1
ATOM 1510 C CA . ALA B 1 5 ? 17.516 10.273 5.121 1 98.75 5 ALA B CA 1
ATOM 1511 C C . ALA B 1 5 ? 17.188 9.812 3.703 1 98.75 5 ALA B C 1
ATOM 1513 O O . ALA B 1 5 ? 17.594 8.727 3.291 1 98.75 5 ALA B O 1
ATOM 1514 N N . GLY B 1 6 ? 16.438 10.656 2.984 1 98.69 6 GLY B N 1
ATOM 1515 C CA . GLY B 1 6 ? 16.156 10.336 1.594 1 98.69 6 GLY B CA 1
ATOM 1516 C C . GLY B 1 6 ? 17.406 10.211 0.742 1 98.69 6 GLY B C 1
ATOM 1517 O O . GLY B 1 6 ? 17.484 9.344 -0.128 1 98.69 6 GLY B O 1
ATOM 1518 N N . ILE B 1 7 ? 18.375 11.055 0.985 1 98.62 7 ILE B N 1
ATOM 1519 C CA . ILE B 1 7 ? 19.625 11.023 0.257 1 98.62 7 ILE B CA 1
ATOM 1520 C C . ILE B 1 7 ? 20.391 9.742 0.605 1 98.62 7 ILE B C 1
ATOM 1522 O O . ILE B 1 7 ? 20.969 9.102 -0.274 1 98.62 7 ILE B O 1
ATOM 1526 N N . VAL B 1 8 ? 20.344 9.43 1.854 1 98.81 8 VAL B N 1
ATOM 1527 C CA . VAL B 1 8 ? 21.031 8.227 2.312 1 98.81 8 VAL B CA 1
ATOM 1528 C C . VAL B 1 8 ? 20.375 6.996 1.678 1 98.81 8 VAL B C 1
ATOM 1530 O O . VAL B 1 8 ? 21.078 6.094 1.208 1 98.81 8 VAL B O 1
ATOM 1533 N N . SER B 1 9 ? 19.047 6.984 1.637 1 98.94 9 SER B N 1
ATOM 1534 C CA . SER B 1 9 ? 18.312 5.875 1.037 1 98.94 9 SER B CA 1
ATOM 1535 C C . SER B 1 9 ? 18.719 5.672 -0.421 1 98.94 9 SER B C 1
ATOM 1537 O O . SER B 1 9 ? 19.078 4.566 -0.826 1 98.94 9 SER B O 1
ATOM 1539 N N . LEU B 1 10 ? 18.672 6.723 -1.163 1 98.88 10 LEU B N 1
ATOM 1540 C CA . LEU B 1 10 ? 19 6.664 -2.58 1 98.88 10 LEU B CA 1
ATOM 1541 C C . LEU B 1 10 ? 20.453 6.246 -2.773 1 98.88 10 LEU B C 1
ATOM 1543 O O . LEU B 1 10 ? 20.766 5.441 -3.656 1 98.88 10 LEU B O 1
ATOM 1547 N N . SER B 1 11 ? 21.359 6.793 -1.965 1 98.88 11 SER B N 1
ATOM 1548 C CA . SER B 1 11 ? 22.781 6.465 -2.066 1 98.88 11 SER B CA 1
ATOM 1549 C C . SER B 1 11 ? 23.016 4.98 -1.816 1 98.88 11 SER B C 1
ATOM 1551 O O . SER B 1 11 ? 23.781 4.336 -2.545 1 98.88 11 SER B O 1
ATOM 1553 N N . ILE B 1 12 ? 22.391 4.465 -0.812 1 98.94 12 ILE B N 1
ATOM 1554 C CA . ILE B 1 12 ? 22.547 3.051 -0.491 1 98.94 12 ILE B CA 1
ATOM 1555 C C . ILE B 1 12 ? 22.062 2.199 -1.664 1 98.94 12 ILE B C 1
ATOM 1557 O O . ILE B 1 12 ? 22.734 1.25 -2.068 1 98.94 12 ILE B O 1
ATOM 1561 N N . ALA B 1 13 ? 20.922 2.523 -2.205 1 98.81 13 ALA B N 1
ATOM 1562 C CA . ALA B 1 13 ? 20.375 1.763 -3.324 1 98.81 13 ALA B CA 1
ATOM 1563 C C . ALA B 1 13 ? 21.312 1.801 -4.527 1 98.81 13 ALA B C 1
ATOM 1565 O O . ALA B 1 13 ? 21.609 0.763 -5.117 1 98.81 13 ALA B O 1
ATOM 1566 N N . LEU B 1 14 ? 21.797 2.982 -4.859 1 98.81 14 LEU B N 1
ATOM 1567 C CA . LEU B 1 14 ? 22.641 3.145 -6.035 1 98.81 14 LEU B CA 1
ATOM 1568 C C . LEU B 1 14 ? 24 2.477 -5.82 1 98.81 14 LEU B C 1
ATOM 1570 O O . LEU B 1 14 ? 24.547 1.858 -6.738 1 98.81 14 LEU B O 1
ATOM 1574 N N . MET B 1 15 ? 24.547 2.623 -4.664 1 98.81 15 MET B N 1
ATOM 1575 C CA . MET B 1 15 ? 25.812 1.966 -4.359 1 98.81 15 MET B CA 1
ATOM 1576 C C . MET B 1 15 ? 25.672 0.449 -4.398 1 98.81 15 MET B C 1
ATOM 1578 O O . MET B 1 15 ? 26.562 -0.256 -4.871 1 98.81 15 MET B O 1
ATOM 1582 N N . THR B 1 16 ? 24.562 -0.025 -3.852 1 98.88 16 THR B N 1
ATOM 1583 C CA . THR B 1 16 ? 24.266 -1.453 -3.893 1 98.88 16 THR B CA 1
ATOM 1584 C C . THR B 1 16 ? 24.219 -1.956 -5.332 1 98.88 16 THR B C 1
ATOM 1586 O O . THR B 1 16 ? 24.875 -2.947 -5.668 1 98.88 16 THR B O 1
ATOM 1589 N N . ILE B 1 17 ? 23.5 -1.267 -6.18 1 98.75 17 ILE B N 1
ATOM 1590 C CA . ILE B 1 17 ? 23.375 -1.653 -7.578 1 98.75 17 ILE B CA 1
ATOM 1591 C C . ILE B 1 17 ? 24.734 -1.612 -8.258 1 98.75 17 ILE B C 1
ATOM 1593 O O . ILE B 1 17 ? 25.109 -2.555 -8.961 1 98.75 17 ILE B O 1
ATOM 1597 N N . ALA B 1 18 ? 25.469 -0.553 -8.016 1 98.69 18 ALA B N 1
ATOM 1598 C CA . ALA B 1 18 ? 26.781 -0.384 -8.633 1 98.69 18 ALA B CA 1
ATOM 1599 C C . ALA B 1 18 ? 27.75 -1.49 -8.195 1 98.69 18 ALA B C 1
ATOM 1601 O O . ALA B 1 18 ? 28.469 -2.061 -9.023 1 98.69 18 ALA B O 1
ATOM 1602 N N . LEU B 1 19 ? 27.766 -1.75 -6.918 1 98.75 19 LEU B N 1
ATOM 1603 C CA . LEU B 1 19 ? 28.641 -2.787 -6.387 1 98.75 19 LEU B CA 1
ATOM 1604 C C . LEU B 1 19 ? 28.266 -4.156 -6.938 1 98.75 19 LEU B C 1
ATOM 1606 O O . LEU B 1 19 ? 29.141 -4.938 -7.332 1 98.75 19 LEU B O 1
ATOM 1610 N N . CYS B 1 20 ? 26.984 -4.469 -6.988 1 98.81 20 CYS B N 1
ATOM 1611 C CA . CYS B 1 20 ? 26.531 -5.75 -7.52 1 98.81 20 CYS B CA 1
ATOM 1612 C C . CYS B 1 20 ? 26.859 -5.871 -9 1 98.81 20 CYS B C 1
ATOM 1614 O O . CYS B 1 20 ? 27.234 -6.949 -9.469 1 98.81 20 CYS B O 1
ATOM 1616 N N . TRP B 1 21 ? 26.688 -4.75 -9.664 1 98.62 21 TRP B N 1
ATOM 1617 C CA . TRP B 1 21 ? 27.016 -4.738 -11.086 1 98.62 21 TRP B CA 1
ATOM 1618 C C . TRP B 1 21 ? 28.5 -5.016 -11.297 1 98.62 21 TRP B C 1
ATOM 1620 O O . TRP B 1 21 ? 28.875 -5.801 -12.172 1 98.62 21 TRP B O 1
ATOM 1630 N N . ALA B 1 22 ? 29.344 -4.461 -10.539 1 98.62 22 ALA B N 1
ATOM 1631 C CA . ALA B 1 22 ? 30.781 -4.672 -10.625 1 98.62 22 ALA B CA 1
ATOM 1632 C C . ALA B 1 22 ? 31.141 -6.121 -10.32 1 98.62 22 ALA B C 1
ATOM 1634 O O . ALA B 1 22 ? 32.094 -6.672 -10.906 1 98.62 22 ALA B O 1
ATOM 1635 N N . LEU B 1 23 ? 30.391 -6.777 -9.492 1 98.56 23 LEU B N 1
ATOM 1636 C CA . LEU B 1 23 ? 30.672 -8.133 -9.039 1 98.56 23 LEU B CA 1
ATOM 1637 C C . LEU B 1 23 ? 30.094 -9.164 -10 1 98.56 23 LEU B C 1
ATOM 1639 O O . LEU B 1 23 ? 30.422 -10.352 -9.93 1 98.56 23 LEU B O 1
ATOM 1643 N N . ASN B 1 24 ? 29.234 -8.727 -10.867 1 98.69 24 ASN B N 1
ATOM 1644 C CA . ASN B 1 24 ? 28.547 -9.633 -11.781 1 98.69 24 ASN B CA 1
ATOM 1645 C C . ASN B 1 24 ? 28.688 -9.172 -13.234 1 98.69 24 ASN B C 1
ATOM 1647 O O . ASN B 1 24 ? 27.703 -8.727 -13.844 1 98.69 24 ASN B O 1
ATOM 1651 N N . PRO B 1 25 ? 29.812 -9.375 -13.844 1 97.94 25 PRO B N 1
ATOM 1652 C CA . PRO B 1 25 ? 30.094 -8.852 -15.18 1 97.94 25 PRO B CA 1
ATOM 1653 C C . PRO B 1 25 ? 29.188 -9.453 -16.266 1 97.94 25 PRO B C 1
ATOM 1655 O O . PRO B 1 25 ? 29.141 -8.945 -17.375 1 97.94 25 PRO B O 1
ATOM 1658 N N . TRP B 1 26 ? 28.5 -10.516 -15.961 1 97.88 26 TRP B N 1
ATOM 1659 C CA . TRP B 1 26 ? 27.578 -11.141 -16.906 1 97.88 26 TRP B CA 1
ATOM 1660 C C . TRP B 1 26 ? 26.344 -10.266 -17.125 1 97.88 26 TRP B C 1
ATOM 1662 O O . TRP B 1 26 ? 25.594 -10.469 -18.062 1 97.88 26 TRP B O 1
ATOM 1672 N N . PHE B 1 27 ? 26.125 -9.32 -16.219 1 98 27 PHE B N 1
ATOM 1673 C CA . PHE B 1 27 ? 24.922 -8.484 -16.25 1 98 27 PHE B CA 1
ATOM 1674 C C . PHE B 1 27 ? 24.906 -7.613 -17.5 1 98 27 PHE B C 1
ATOM 1676 O O . PHE B 1 27 ? 25.906 -6.949 -17.812 1 98 27 PHE B O 1
ATOM 1683 N N . ASP B 1 28 ? 23.812 -7.594 -18.219 1 97.94 28 ASP B N 1
ATOM 1684 C CA . ASP B 1 28 ? 23.562 -6.746 -19.375 1 97.94 28 ASP B CA 1
ATOM 1685 C C . ASP B 1 28 ? 22.422 -5.773 -19.109 1 97.94 28 ASP B C 1
ATOM 1687 O O . ASP B 1 28 ? 21.266 -6.176 -19.062 1 97.94 28 ASP B O 1
ATOM 1691 N N . PHE B 1 29 ? 22.672 -4.531 -19.094 1 96.62 29 PHE B N 1
ATOM 1692 C CA . PHE B 1 29 ? 21.734 -3.465 -18.75 1 96.62 29 PHE B CA 1
ATOM 1693 C C . PHE B 1 29 ? 20.547 -3.457 -19.719 1 96.62 29 PHE B C 1
ATOM 1695 O O . PHE B 1 29 ? 19.422 -3.137 -19.328 1 96.62 29 PHE B O 1
ATOM 1702 N N . TRP B 1 30 ? 20.703 -3.848 -20.922 1 94.81 30 TRP B N 1
ATOM 1703 C CA . TRP B 1 30 ? 19.703 -3.75 -21.969 1 94.81 30 TRP B CA 1
ATOM 1704 C C . TRP B 1 30 ? 18.891 -5.039 -22.062 1 94.81 30 TRP B C 1
ATOM 1706 O O . TRP B 1 30 ? 17.922 -5.117 -22.828 1 94.81 30 TRP B O 1
ATOM 1716 N N . LYS B 1 31 ? 19.219 -6.023 -21.203 1 94.25 31 LYS B N 1
ATOM 1717 C CA . LYS B 1 31 ? 18.531 -7.305 -21.297 1 94.25 31 LYS B CA 1
ATOM 1718 C C . LYS B 1 31 ? 18.047 -7.781 -19.938 1 94.25 31 LYS B C 1
ATOM 1720 O O . LYS B 1 31 ? 17.031 -8.492 -19.844 1 94.25 31 LYS B O 1
ATOM 1725 N N . ASP B 1 32 ? 18.734 -7.363 -18.95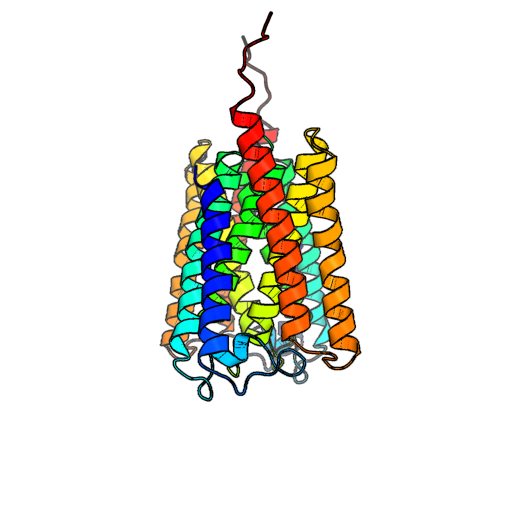3 1 95.44 32 ASP B N 1
ATOM 1726 C CA . ASP B 1 32 ? 18.531 -7.965 -17.641 1 95.44 32 ASP B CA 1
ATOM 1727 C C . ASP B 1 32 ? 17.75 -7.023 -16.719 1 95.44 32 ASP B C 1
ATOM 1729 O O . ASP B 1 32 ? 17.203 -6.016 -17.172 1 95.44 32 ASP B O 1
ATOM 1733 N N . ALA B 1 33 ? 17.531 -7.465 -15.523 1 95.19 33 ALA B N 1
ATOM 1734 C CA . ALA B 1 33 ? 16.922 -6.688 -14.445 1 95.19 33 ALA B CA 1
ATOM 1735 C C . ALA B 1 33 ? 17.891 -6.488 -13.289 1 95.19 33 ALA B C 1
ATOM 1737 O O . ALA B 1 33 ? 18.719 -7.363 -13.008 1 95.19 33 ALA B O 1
ATOM 1738 N N . PHE B 1 34 ? 17.766 -5.32 -12.594 1 97.62 34 PHE B N 1
ATOM 1739 C CA . PHE B 1 34 ? 18.625 -5.109 -11.445 1 97.62 34 PHE B CA 1
ATOM 1740 C C . PHE B 1 34 ? 18.406 -6.195 -10.398 1 97.62 34 PHE B C 1
ATOM 1742 O O . PHE B 1 34 ? 19.344 -6.613 -9.719 1 97.62 34 PHE B O 1
ATOM 1749 N N . SER B 1 35 ? 17.188 -6.684 -10.281 1 96.94 35 SER B N 1
ATOM 1750 C CA . SER B 1 35 ? 16.875 -7.68 -9.258 1 96.94 35 SER B CA 1
ATOM 1751 C C . SER B 1 35 ? 17.547 -9.016 -9.578 1 96.94 35 SER B C 1
ATOM 1753 O O . SER B 1 35 ? 17.609 -9.898 -8.727 1 96.94 35 SER B O 1
ATOM 1755 N N . ASP B 1 36 ? 18.109 -9.188 -10.766 1 98 36 ASP B N 1
ATOM 1756 C CA . ASP B 1 36 ? 18.906 -10.367 -11.086 1 98 36 ASP B CA 1
ATOM 1757 C C . ASP B 1 36 ? 20.125 -10.469 -10.172 1 98 36 ASP B C 1
ATOM 1759 O O . ASP B 1 36 ? 20.688 -11.547 -10.008 1 98 36 ASP B O 1
ATOM 1763 N N . PHE B 1 37 ? 20.516 -9.359 -9.57 1 98.5 37 PHE B N 1
ATOM 1764 C CA . PHE B 1 37 ? 21.625 -9.344 -8.633 1 98.5 37 PHE B CA 1
ATOM 1765 C C . PHE B 1 37 ? 21.25 -10.023 -7.328 1 98.5 37 PHE B C 1
ATOM 1767 O O . PHE B 1 37 ? 22.109 -10.32 -6.5 1 98.5 37 PHE B O 1
ATOM 1774 N N . GLY B 1 38 ? 19.953 -10.328 -7.141 1 98.38 38 GLY B N 1
ATOM 1775 C CA . GLY B 1 38 ? 19.469 -10.859 -5.875 1 98.38 38 GLY B CA 1
ATOM 1776 C C . GLY B 1 38 ? 19.125 -12.336 -5.941 1 98.38 38 GLY B C 1
ATOM 1777 O O . GLY B 1 38 ? 18.484 -12.867 -5.027 1 98.38 38 GLY B O 1
ATOM 1778 N N . VAL B 1 39 ? 19.516 -12.961 -7.035 1 98.06 39 VAL B N 1
ATOM 1779 C CA . VAL B 1 39 ? 19.141 -14.359 -7.215 1 98.06 39 VAL B CA 1
ATOM 1780 C C . VAL B 1 39 ? 20.406 -15.227 -7.188 1 98.06 39 VAL B C 1
ATOM 1782 O O . VAL B 1 39 ? 21.516 -14.711 -7.148 1 98.06 39 VAL B O 1
ATOM 1785 N N . GLU B 1 40 ? 20.25 -16.516 -7.234 1 95.44 40 GLU B N 1
ATOM 1786 C CA . GLU B 1 40 ? 21.297 -17.484 -6.992 1 95.44 40 GLU B CA 1
ATOM 1787 C C . GLU B 1 40 ? 22.422 -17.344 -8.008 1 95.44 40 GLU B C 1
ATOM 1789 O O . GLU B 1 40 ? 23.594 -17.531 -7.68 1 95.44 40 GLU B O 1
ATOM 1794 N N . LYS B 1 41 ? 22.141 -16.984 -9.172 1 95.81 41 LYS B N 1
ATOM 1795 C CA . LYS B 1 41 ? 23.141 -16.891 -10.227 1 95.81 41 LYS B CA 1
ATOM 1796 C C . LYS B 1 41 ? 24.109 -15.734 -9.953 1 95.81 41 LYS B C 1
ATOM 1798 O O . LYS B 1 41 ? 25.234 -15.727 -10.469 1 95.81 41 LYS B O 1
ATOM 1803 N N . ALA B 1 42 ? 23.719 -14.812 -9.188 1 98.31 42 ALA B N 1
ATOM 1804 C CA . ALA B 1 42 ? 24.516 -13.617 -8.922 1 98.31 42 ALA B CA 1
ATOM 1805 C C . ALA B 1 42 ? 25.562 -13.898 -7.84 1 98.31 42 ALA B C 1
ATOM 1807 O O . ALA B 1 42 ? 25.344 -14.734 -6.961 1 98.31 42 ALA B O 1
ATOM 1808 N N . ARG B 1 43 ? 26.688 -13.281 -8.023 1 98 43 ARG B N 1
ATOM 1809 C CA . ARG B 1 43 ? 27.672 -13.281 -6.949 1 98 43 ARG B CA 1
ATOM 1810 C C . ARG B 1 43 ? 27.156 -12.508 -5.738 1 98 43 ARG B C 1
ATOM 1812 O O . ARG B 1 43 ? 26.797 -11.336 -5.855 1 98 43 ARG B O 1
ATOM 1819 N N . PHE B 1 44 ? 27.062 -13.086 -4.52 1 97.81 44 PHE B N 1
ATOM 1820 C CA . PHE B 1 44 ? 26.641 -12.508 -3.254 1 97.81 44 PHE B CA 1
ATOM 1821 C C . PHE B 1 44 ? 25.234 -11.922 -3.377 1 97.81 44 PHE B C 1
ATOM 1823 O O . PHE B 1 44 ? 25.031 -10.719 -3.174 1 97.81 44 PHE B O 1
ATOM 1830 N N . PRO B 1 45 ? 24.266 -12.742 -3.684 1 98.31 45 PRO B N 1
ATOM 1831 C CA . PRO B 1 45 ? 22.922 -12.227 -3.881 1 98.31 45 PRO B CA 1
ATOM 1832 C C . PRO B 1 45 ? 22.375 -11.508 -2.648 1 98.31 45 PRO B C 1
ATOM 1834 O O . PRO B 1 45 ? 21.516 -10.625 -2.77 1 98.31 45 PRO B O 1
ATOM 1837 N N . TRP B 1 46 ? 22.891 -11.828 -1.487 1 98.06 46 TRP B N 1
ATOM 1838 C CA . TRP B 1 46 ? 22.422 -11.203 -0.252 1 98.06 46 TRP B CA 1
ATOM 1839 C C . TRP B 1 46 ? 22.828 -9.734 -0.207 1 98.06 46 TRP B C 1
ATOM 1841 O O . TRP B 1 46 ? 22.25 -8.945 0.552 1 98.06 46 TRP B O 1
ATOM 1851 N N . LEU B 1 47 ? 23.812 -9.367 -0.969 1 98.69 47 LEU B N 1
ATOM 1852 C CA . LEU B 1 47 ? 24.234 -7.977 -1.019 1 98.69 47 LEU B CA 1
ATOM 1853 C C . LEU B 1 47 ? 23.141 -7.09 -1.606 1 98.69 47 LEU B C 1
ATOM 1855 O O . LEU B 1 47 ? 22.828 -6.031 -1.054 1 98.69 47 LEU B O 1
ATOM 1859 N N . TYR B 1 48 ? 22.594 -7.508 -2.713 1 98.81 48 TYR B N 1
ATOM 1860 C CA . TYR B 1 48 ? 21.531 -6.75 -3.354 1 98.81 48 TYR B CA 1
ATOM 1861 C C . TYR B 1 48 ? 20.281 -6.695 -2.469 1 98.81 48 TYR B C 1
ATOM 1863 O O . TYR B 1 48 ? 19.766 -5.617 -2.191 1 98.81 48 TYR B O 1
ATOM 1871 N N . ASN B 1 49 ? 19.859 -7.832 -2.008 1 98.81 49 ASN B N 1
ATOM 1872 C CA . ASN B 1 49 ? 18.641 -7.93 -1.209 1 98.81 49 ASN B CA 1
ATOM 1873 C C . ASN B 1 49 ? 18.781 -7.184 0.115 1 98.81 49 ASN B C 1
ATOM 1875 O O . ASN B 1 49 ? 17.875 -6.441 0.511 1 98.81 49 ASN B O 1
ATOM 1879 N N . GLY B 1 50 ? 19.875 -7.371 0.771 1 98.81 50 GLY B N 1
ATOM 1880 C CA . GLY B 1 50 ? 20.141 -6.648 2.008 1 98.81 50 GLY B CA 1
ATOM 1881 C C . GLY B 1 50 ? 20.25 -5.148 1.809 1 98.81 50 GLY B C 1
ATOM 1882 O O . GLY B 1 50 ? 19.844 -4.371 2.672 1 98.81 50 GLY B O 1
ATOM 1883 N N . GLY B 1 51 ? 20.875 -4.73 0.671 1 98.88 51 GLY B N 1
ATOM 1884 C CA . GLY B 1 51 ? 20.984 -3.318 0.345 1 98.88 51 GLY B CA 1
ATOM 1885 C C . GLY B 1 51 ? 19.641 -2.635 0.174 1 98.88 51 GLY B C 1
ATOM 1886 O O . GLY B 1 51 ? 19.453 -1.504 0.627 1 98.88 51 GLY B O 1
ATOM 1887 N N . LEU B 1 52 ? 18.734 -3.322 -0.467 1 98.88 52 LEU B N 1
ATOM 1888 C CA . LEU B 1 52 ? 17.406 -2.758 -0.646 1 98.88 52 LEU B CA 1
ATOM 1889 C C . LEU B 1 52 ? 16.672 -2.639 0.69 1 98.88 52 LEU B C 1
ATOM 1891 O O . LEU B 1 52 ? 15.984 -1.65 0.939 1 98.88 52 LEU B O 1
ATOM 1895 N N . ILE B 1 53 ? 16.797 -3.662 1.558 1 98.94 53 ILE B N 1
ATOM 1896 C CA . ILE B 1 53 ? 16.172 -3.621 2.879 1 98.94 53 ILE B CA 1
ATOM 1897 C C . ILE B 1 53 ? 16.75 -2.455 3.68 1 98.94 53 ILE B C 1
ATOM 1899 O O . ILE B 1 53 ? 16 -1.696 4.305 1 98.94 53 ILE B O 1
ATOM 1903 N N . LEU B 1 54 ? 18.062 -2.334 3.605 1 98.94 54 LEU B N 1
ATOM 1904 C CA . LEU B 1 54 ? 18.703 -1.23 4.312 1 98.94 54 LEU B CA 1
ATOM 1905 C C . LEU B 1 54 ? 18.234 0.113 3.764 1 98.94 54 LEU B C 1
ATOM 1907 O O . LEU B 1 54 ? 17.953 1.035 4.531 1 98.94 54 LEU B O 1
ATOM 1911 N N . SER B 1 55 ? 18.203 0.253 2.443 1 98.94 55 SER B N 1
ATOM 1912 C CA . SER B 1 55 ? 17.719 1.469 1.8 1 98.94 55 SER B CA 1
ATOM 1913 C C . SER B 1 55 ? 16.297 1.807 2.254 1 98.94 55 SER B C 1
ATOM 1915 O O . SER B 1 55 ? 15.961 2.979 2.432 1 98.94 55 SER B O 1
ATOM 1917 N N . SER B 1 56 ? 15.461 0.797 2.428 1 98.94 56 SER B N 1
ATOM 1918 C CA . SER B 1 56 ? 14.062 0.988 2.775 1 98.94 56 SER B CA 1
ATOM 1919 C C . SER B 1 56 ? 13.914 1.627 4.152 1 98.94 56 SER B C 1
ATOM 1921 O O . SER B 1 56 ? 12.984 2.4 4.387 1 98.94 56 SER B O 1
ATOM 1923 N N . ILE B 1 57 ? 14.812 1.345 5.102 1 98.94 57 ILE B N 1
ATOM 1924 C CA . ILE B 1 57 ? 14.797 1.921 6.445 1 98.94 57 ILE B CA 1
ATOM 1925 C C . ILE B 1 57 ? 14.953 3.438 6.355 1 98.94 57 ILE B C 1
ATOM 1927 O O . ILE B 1 57 ? 14.234 4.184 7.02 1 98.94 57 ILE B O 1
ATOM 1931 N N . PHE B 1 58 ? 15.812 3.85 5.496 1 98.94 58 PHE B N 1
ATOM 1932 C CA . PHE B 1 58 ? 16.078 5.277 5.363 1 98.94 58 PHE B CA 1
ATOM 1933 C C . PHE B 1 58 ? 14.961 5.957 4.566 1 98.94 58 PHE B C 1
ATOM 1935 O O . PHE B 1 58 ? 14.648 7.125 4.805 1 98.94 58 PHE B O 1
ATOM 1942 N N . LEU B 1 59 ? 14.391 5.219 3.615 1 98.88 59 LEU B N 1
ATOM 1943 C CA . LEU B 1 59 ? 13.219 5.77 2.939 1 98.88 59 LEU B CA 1
ATOM 1944 C C . LEU B 1 59 ? 12.07 5.973 3.92 1 98.88 59 LEU B C 1
ATOM 1946 O O . LEU B 1 59 ? 11.328 6.957 3.82 1 98.88 59 LEU B O 1
ATOM 1950 N N . MET B 1 60 ? 11.945 5.074 4.871 1 98.88 60 MET B N 1
ATOM 1951 C CA . MET B 1 60 ? 10.953 5.199 5.934 1 98.88 60 MET B CA 1
ATOM 1952 C C . MET B 1 60 ? 11.219 6.434 6.785 1 98.88 60 MET B C 1
ATOM 1954 O O . MET B 1 60 ? 10.297 7.199 7.082 1 98.88 60 MET B O 1
ATOM 1958 N N . LEU B 1 61 ? 12.422 6.629 7.137 1 98.88 61 LEU B N 1
ATOM 1959 C CA . LEU B 1 61 ? 12.797 7.801 7.922 1 98.88 61 LEU B CA 1
ATOM 1960 C C . LEU B 1 61 ? 12.516 9.086 7.148 1 98.88 61 LEU B C 1
ATOM 1962 O O . LEU B 1 61 ? 12.039 10.07 7.715 1 98.88 61 LEU B O 1
ATOM 1966 N N . TYR B 1 62 ? 12.883 9.07 5.848 1 98.81 62 TYR B N 1
ATOM 1967 C CA . TYR B 1 62 ? 12.562 10.195 4.98 1 98.81 62 TYR B CA 1
ATOM 1968 C C . TYR B 1 62 ? 11.07 10.5 5.008 1 98.81 62 TYR B C 1
ATOM 1970 O O . TYR B 1 62 ? 10.664 11.656 5.133 1 98.81 62 TYR B O 1
ATOM 1978 N N . SER B 1 63 ? 10.203 9.453 4.918 1 98.81 63 SER B N 1
ATOM 1979 C CA . SER B 1 63 ? 8.75 9.609 4.91 1 98.81 63 SER B CA 1
ATOM 1980 C C . SER B 1 63 ? 8.25 10.195 6.227 1 98.81 63 SER B C 1
ATOM 1982 O O . SER B 1 63 ? 7.375 11.055 6.238 1 98.81 63 SER B O 1
ATOM 1984 N N . ILE B 1 64 ? 8.828 9.734 7.32 1 98.62 64 ILE B N 1
ATOM 1985 C CA . ILE B 1 64 ? 8.508 10.266 8.641 1 98.62 64 ILE B CA 1
ATOM 1986 C C . ILE B 1 64 ? 8.953 11.727 8.727 1 98.62 64 ILE B C 1
ATOM 1988 O O . ILE B 1 64 ? 8.273 12.555 9.336 1 98.62 64 ILE B O 1
ATOM 1992 N N . GLY B 1 65 ? 10.102 12.008 8.102 1 98.38 65 GLY B N 1
ATOM 1993 C CA . GLY B 1 65 ? 10.562 13.391 8.031 1 98.38 65 GLY B CA 1
ATOM 1994 C C . GLY B 1 65 ? 9.586 14.305 7.32 1 98.38 65 GLY B C 1
ATOM 1995 O O . GLY B 1 65 ? 9.375 15.445 7.746 1 98.38 65 GLY B O 1
ATOM 1996 N N . ILE B 1 66 ? 9.008 13.836 6.211 1 98.38 66 ILE B N 1
ATOM 1997 C CA . ILE B 1 66 ? 7.996 14.602 5.488 1 98.38 66 ILE B CA 1
ATOM 1998 C C . ILE B 1 66 ? 6.809 14.875 6.41 1 98.38 66 ILE B C 1
ATOM 2000 O O . ILE B 1 66 ? 6.293 15.992 6.453 1 98.38 66 ILE B O 1
ATOM 2004 N N . TYR B 1 67 ? 6.402 13.883 7.164 1 98.06 67 TYR B N 1
ATOM 2005 C CA . TYR B 1 67 ? 5.309 14.031 8.117 1 98.06 67 TYR B CA 1
ATOM 2006 C C . TYR B 1 67 ? 5.633 15.094 9.156 1 98.06 67 TYR B C 1
ATOM 2008 O O . TYR B 1 67 ? 4.812 15.977 9.43 1 98.06 67 TYR B O 1
ATOM 2016 N N . GLU B 1 68 ? 6.762 14.984 9.719 1 97.5 68 GLU B N 1
ATOM 2017 C CA . GLU B 1 68 ? 7.16 15.922 10.766 1 97.5 68 GLU B CA 1
ATOM 2018 C C . GLU B 1 68 ? 7.215 17.344 10.234 1 97.5 68 GL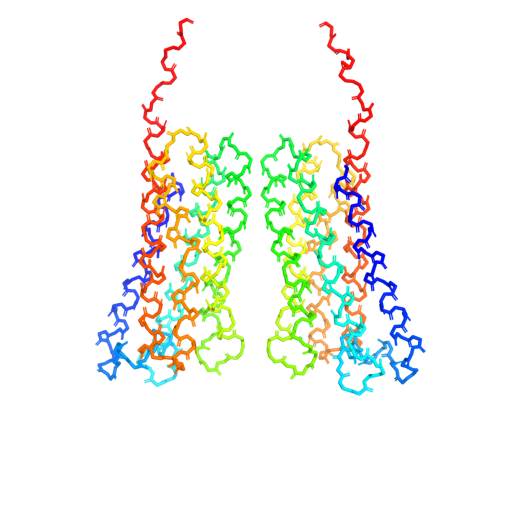U B C 1
ATOM 2020 O O . GLU B 1 68 ? 6.84 18.297 10.945 1 97.5 68 GLU B O 1
ATOM 2025 N N . ALA B 1 69 ? 7.637 17.484 9.023 1 96.25 69 ALA B N 1
ATOM 2026 C CA . ALA B 1 69 ? 7.809 18.812 8.43 1 96.25 69 ALA B CA 1
ATOM 2027 C C . ALA B 1 69 ? 6.492 19.328 7.852 1 96.25 69 ALA B C 1
ATOM 2029 O O . ALA B 1 69 ? 6.406 20.484 7.422 1 96.25 69 ALA B O 1
ATOM 2030 N N . SER B 1 70 ? 5.469 18.5 7.855 1 95.44 70 SER B N 1
ATOM 2031 C CA . SER B 1 70 ? 4.219 18.828 7.18 1 95.44 70 SER B CA 1
ATOM 2032 C C . SER B 1 70 ? 3.488 19.969 7.879 1 95.44 70 SER B C 1
ATOM 2034 O O . SER B 1 70 ? 3.449 20.016 9.109 1 95.44 70 SER B O 1
ATOM 2036 N N . SER B 1 71 ? 3.025 20.922 7.152 1 95.06 71 SER B N 1
ATOM 2037 C CA . SER B 1 71 ? 2.172 22 7.625 1 95.06 71 SER B CA 1
ATOM 2038 C C . SER B 1 71 ? 0.797 21.953 6.969 1 95.06 71 SER B C 1
ATOM 2040 O O . SER B 1 71 ? -0.095 22.734 7.32 1 95.06 71 SER B O 1
ATOM 2042 N N . HIS B 1 72 ? 0.67 21.125 5.992 1 96.06 72 HIS B N 1
ATOM 2043 C CA . HIS B 1 72 ? -0.577 20.859 5.281 1 96.06 72 HIS B CA 1
ATOM 2044 C C . HIS B 1 72 ? -0.965 19.391 5.383 1 96.06 72 HIS B C 1
ATOM 2046 O O . HIS B 1 72 ? -0.104 18.516 5.312 1 96.06 72 HIS B O 1
ATOM 2052 N N . LYS B 1 73 ? -2.193 19.078 5.52 1 96.88 73 LYS B N 1
ATOM 2053 C CA . LYS B 1 73 ? -2.625 17.703 5.766 1 96.88 73 LYS B CA 1
ATOM 2054 C C . LYS B 1 73 ? -2.344 16.812 4.555 1 96.88 73 LYS B C 1
ATOM 2056 O O . LYS B 1 73 ? -2.109 15.609 4.699 1 96.88 73 LYS B O 1
ATOM 2061 N N . LEU B 1 74 ? -2.342 17.422 3.365 1 97.75 74 LEU B N 1
ATOM 2062 C CA . LEU B 1 74 ? -2.041 16.641 2.17 1 97.75 74 LEU B CA 1
ATOM 2063 C C . LEU B 1 74 ? -0.608 16.125 2.205 1 97.75 74 LEU B C 1
ATOM 2065 O O . LEU B 1 74 ? -0.308 15.07 1.632 1 97.75 74 LEU B O 1
ATOM 2069 N N . GLU B 1 75 ? 0.329 16.844 2.828 1 98.5 75 GLU B N 1
ATOM 2070 C CA . GLU B 1 75 ? 1.696 16.375 3.023 1 98.5 75 GLU B CA 1
ATOM 2071 C C . GLU B 1 75 ? 1.731 15.141 3.926 1 98.5 75 GLU B C 1
ATOM 2073 O O . GLU B 1 75 ? 2.496 14.211 3.678 1 98.5 75 GLU B O 1
ATOM 2078 N N . ALA B 1 76 ? 0.887 15.25 4.938 1 98.56 76 ALA B N 1
ATOM 2079 C CA . ALA B 1 76 ? 0.798 14.117 5.855 1 98.56 76 ALA B CA 1
ATOM 2080 C C . ALA B 1 76 ? 0.224 12.883 5.156 1 98.56 76 ALA B C 1
ATOM 2082 O O . ALA B 1 76 ? 0.699 11.766 5.363 1 98.56 76 ALA B O 1
ATOM 2083 N N . LEU B 1 77 ? -0.797 13.094 4.363 1 98.81 77 LEU B N 1
ATOM 2084 C CA . LEU B 1 77 ? -1.34 12.008 3.557 1 98.81 77 LEU B CA 1
ATOM 2085 C C . LEU B 1 77 ? -0.262 11.398 2.662 1 98.81 77 LEU B C 1
ATOM 2087 O O . LEU B 1 77 ? -0.112 10.18 2.6 1 98.81 77 LEU B O 1
ATOM 2091 N N . SER B 1 78 ? 0.487 12.266 1.972 1 98.81 78 SER B N 1
ATOM 2092 C CA . SER B 1 78 ? 1.571 11.812 1.106 1 98.81 78 SER B CA 1
ATOM 2093 C C . SER B 1 78 ? 2.594 10.992 1.884 1 98.81 78 SER B C 1
ATOM 2095 O O . SER B 1 78 ? 3.1 9.992 1.383 1 98.81 78 SER B O 1
ATOM 2097 N N . SER B 1 79 ? 2.91 11.469 3.105 1 98.75 79 SER B N 1
ATOM 2098 C CA . SER B 1 79 ? 3.842 10.734 3.953 1 98.75 79 SER B CA 1
ATOM 2099 C C . SER B 1 79 ? 3.35 9.312 4.211 1 98.75 79 SER B C 1
ATOM 2101 O O . SER B 1 79 ? 4.137 8.359 4.191 1 98.75 79 SER B O 1
ATOM 2103 N N . GLY B 1 80 ? 2.049 9.109 4.445 1 98.81 80 GLY B N 1
ATOM 2104 C CA . GLY B 1 80 ? 1.485 7.777 4.613 1 98.81 80 GLY B CA 1
ATOM 2105 C C . GLY B 1 80 ? 1.672 6.891 3.395 1 98.81 80 GLY B C 1
ATOM 2106 O O . GLY B 1 80 ? 1.984 5.707 3.523 1 98.81 80 GLY B O 1
ATOM 2107 N N . LEU B 1 81 ? 1.495 7.473 2.246 1 98.88 81 LEU B N 1
ATOM 2108 C CA . LEU B 1 81 ? 1.701 6.746 0.997 1 98.88 81 LEU B CA 1
ATOM 2109 C C . LEU B 1 81 ? 3.16 6.324 0.848 1 98.88 81 LEU B C 1
ATOM 2111 O O . LEU B 1 81 ? 3.443 5.188 0.462 1 98.88 81 LEU B O 1
ATOM 2115 N N . LEU B 1 82 ? 4.047 7.219 1.217 1 98.94 82 LEU B N 1
ATOM 2116 C CA . LEU B 1 82 ? 5.473 6.957 1.048 1 98.94 82 LEU B CA 1
ATOM 2117 C C . LEU B 1 82 ? 5.973 5.977 2.102 1 98.94 82 LEU B C 1
ATOM 2119 O O . LEU B 1 82 ? 6.895 5.199 1.845 1 98.94 82 LEU B O 1
ATOM 2123 N N . ILE B 1 83 ? 5.371 5.973 3.277 1 98.94 83 ILE B N 1
ATOM 2124 C CA . ILE B 1 83 ? 5.652 4.949 4.277 1 98.94 83 ILE B CA 1
ATOM 2125 C C . ILE B 1 83 ? 5.328 3.57 3.713 1 98.94 83 ILE B C 1
ATOM 2127 O O . ILE B 1 83 ? 6.129 2.639 3.838 1 98.94 83 ILE B O 1
ATOM 2131 N N . THR B 1 84 ? 4.184 3.48 3.039 1 98.94 84 THR B N 1
ATOM 2132 C CA . THR B 1 84 ? 3.822 2.219 2.402 1 98.94 84 THR B CA 1
ATOM 2133 C C . THR B 1 84 ? 4.848 1.837 1.337 1 98.94 84 THR B C 1
ATOM 2135 O O . THR B 1 84 ? 5.254 0.676 1.246 1 98.94 84 THR B O 1
ATOM 2138 N N . ALA B 1 85 ? 5.285 2.811 0.571 1 98.88 85 ALA B N 1
ATOM 2139 C CA . ALA B 1 85 ? 6.301 2.557 -0.45 1 98.88 85 ALA B CA 1
ATOM 2140 C C . ALA B 1 85 ? 7.578 1.999 0.171 1 98.88 85 ALA B C 1
ATOM 2142 O O . ALA B 1 85 ? 8.203 1.095 -0.387 1 98.88 85 ALA B O 1
ATOM 2143 N N . SER B 1 86 ? 7.973 2.555 1.319 1 98.94 86 SER B N 1
ATOM 2144 C CA . SER B 1 86 ? 9.195 2.094 1.975 1 98.94 86 SER B CA 1
ATOM 2145 C C . SER B 1 86 ? 9.062 0.642 2.424 1 98.94 86 SER B C 1
ATOM 2147 O O . SER B 1 86 ? 10.031 -0.119 2.367 1 98.94 86 SER B O 1
ATOM 2149 N N . ILE B 1 87 ? 7.895 0.255 2.848 1 98.88 87 ILE B N 1
ATOM 2150 C CA . ILE B 1 87 ? 7.656 -1.132 3.23 1 98.88 87 ILE B CA 1
ATOM 2151 C C . ILE B 1 87 ? 7.785 -2.035 2.008 1 98.88 87 ILE B C 1
ATOM 2153 O O . ILE B 1 87 ? 8.391 -3.107 2.082 1 98.88 87 ILE B O 1
ATOM 2157 N N . PHE B 1 88 ? 7.281 -1.587 0.902 1 98.88 88 PHE B N 1
ATOM 2158 C CA . PHE B 1 88 ? 7.355 -2.396 -0.308 1 98.88 88 PHE B CA 1
ATOM 2159 C C . PHE B 1 88 ? 8.789 -2.494 -0.805 1 98.88 88 PHE B C 1
ATOM 2161 O O . PHE B 1 88 ? 9.195 -3.516 -1.362 1 98.88 88 PHE B O 1
ATOM 2168 N N . LEU B 1 89 ? 9.617 -1.468 -0.615 1 98.88 89 LEU B N 1
ATOM 2169 C CA . LEU B 1 89 ? 11.031 -1.567 -0.942 1 98.88 89 LEU B CA 1
ATOM 2170 C C . LEU B 1 89 ? 11.703 -2.666 -0.122 1 98.88 89 LEU B C 1
ATOM 2172 O O . LEU B 1 89 ? 12.508 -3.439 -0.651 1 98.88 89 LEU B O 1
ATOM 2176 N N . ALA B 1 90 ? 11.375 -2.768 1.149 1 98.88 90 ALA B N 1
ATOM 2177 C CA . ALA B 1 90 ? 11.898 -3.838 1.994 1 98.88 90 ALA B CA 1
ATOM 2178 C C . ALA B 1 90 ? 11.445 -5.207 1.492 1 98.88 90 ALA B C 1
ATOM 2180 O O . ALA B 1 90 ? 12.211 -6.168 1.514 1 98.88 90 ALA B O 1
ATOM 2181 N N . LEU B 1 91 ? 10.203 -5.281 1.008 1 98.75 91 LEU B N 1
ATOM 2182 C CA . LEU B 1 91 ? 9.648 -6.547 0.539 1 98.75 91 LEU B CA 1
ATOM 2183 C C . LEU B 1 91 ? 10.375 -7.031 -0.71 1 98.75 91 LEU B C 1
ATOM 2185 O O . LEU B 1 91 ? 10.508 -8.234 -0.925 1 98.75 91 LEU B O 1
ATOM 2189 N N . ILE B 1 92 ? 10.875 -6.094 -1.538 1 98.56 92 ILE B N 1
ATOM 2190 C CA . ILE B 1 92 ? 11.648 -6.492 -2.707 1 98.56 92 ILE B CA 1
ATOM 2191 C C . ILE B 1 92 ? 12.875 -7.293 -2.266 1 98.56 92 ILE B C 1
ATOM 2193 O O . ILE B 1 92 ? 13.211 -8.305 -2.881 1 98.56 92 ILE B O 1
ATOM 2197 N N . GLY B 1 93 ? 13.539 -6.844 -1.202 1 98.5 93 GLY B N 1
ATOM 2198 C CA . GLY B 1 93 ? 14.688 -7.566 -0.67 1 98.5 93 GLY B CA 1
ATOM 2199 C C . GLY B 1 93 ? 14.312 -8.875 -0.008 1 98.5 93 GLY B C 1
ATOM 2200 O O . GLY B 1 93 ? 15.062 -9.852 -0.075 1 98.5 93 GLY B O 1
ATOM 2201 N N . LEU B 1 94 ? 13.164 -8.938 0.595 1 98.38 94 LEU B N 1
ATOM 2202 C CA . LEU B 1 94 ? 12.703 -10.125 1.311 1 98.38 94 LEU B CA 1
ATOM 2203 C C . LEU B 1 94 ? 12.227 -11.195 0.337 1 98.38 94 LEU B C 1
ATOM 2205 O O . LEU B 1 94 ? 12.234 -12.391 0.663 1 98.38 94 LEU B O 1
ATOM 2209 N N . PHE B 1 95 ? 11.758 -10.797 -0.798 1 97.88 95 PHE B N 1
ATOM 2210 C CA . PHE B 1 95 ? 11.312 -11.703 -1.854 1 97.88 95 PHE B CA 1
ATOM 2211 C C . PHE B 1 95 ? 12.164 -11.531 -3.105 1 97.88 95 PHE B C 1
ATOM 2213 O O . PHE B 1 95 ? 11.781 -10.812 -4.031 1 97.88 95 PHE B O 1
ATOM 2220 N N . PRO B 1 96 ? 13.273 -12.281 -3.152 1 97.56 96 PRO B N 1
ATOM 2221 C CA . PRO B 1 96 ? 14.188 -12.117 -4.281 1 97.56 96 PRO B CA 1
ATOM 2222 C C . PRO B 1 96 ? 13.562 -12.508 -5.617 1 97.56 96 PRO B C 1
ATOM 2224 O O . PRO B 1 96 ? 12.484 -13.109 -5.645 1 97.56 96 PRO B O 1
ATOM 2227 N N . GLY B 1 97 ? 14.281 -12.133 -6.672 1 94.69 97 GLY B N 1
ATOM 2228 C CA . GLY B 1 97 ? 13.836 -12.523 -8 1 94.69 97 GLY B CA 1
ATOM 2229 C C . GLY B 1 97 ? 13.555 -14.008 -8.133 1 94.69 97 GLY B C 1
ATOM 2230 O O . GLY B 1 97 ? 14.281 -14.828 -7.57 1 94.69 97 GLY B O 1
ATOM 2231 N N . GLY B 1 98 ? 12.461 -14.32 -8.852 1 92.81 98 GLY B N 1
ATOM 2232 C CA . GLY B 1 98 ? 12.125 -15.719 -9.039 1 92.81 98 GLY B CA 1
ATOM 2233 C C . GLY B 1 98 ? 11.188 -16.25 -7.965 1 92.81 98 GLY B C 1
ATOM 2234 O O . GLY B 1 98 ? 10.656 -17.359 -8.094 1 92.81 98 GLY B O 1
ATOM 2235 N N . THR B 1 99 ? 11.055 -15.508 -6.945 1 94.19 99 THR B N 1
ATOM 2236 C CA . THR B 1 99 ? 10.109 -15.906 -5.906 1 94.19 99 THR B CA 1
ATOM 2237 C C . THR B 1 99 ? 8.82 -15.094 -6 1 94.19 99 THR B C 1
ATOM 2239 O O . THR B 1 99 ? 8.805 -14.016 -6.602 1 94.19 99 THR B O 1
ATOM 2242 N N . GLU B 1 100 ? 7.762 -15.695 -5.488 1 92.56 100 GLU B N 1
ATOM 2243 C CA . GLU B 1 100 ? 6.531 -14.922 -5.328 1 92.56 100 GLU B CA 1
ATOM 2244 C C . GLU B 1 100 ? 6.484 -14.234 -3.971 1 92.56 100 GLU B C 1
ATOM 2246 O O . GLU B 1 100 ? 6.891 -14.812 -2.961 1 92.56 100 GLU B O 1
ATOM 2251 N N . PRO B 1 101 ? 6.184 -12.977 -3.939 1 96.38 101 PRO B N 1
ATOM 2252 C CA . PRO B 1 101 ? 5.539 -12.133 -4.953 1 96.38 101 PRO B CA 1
ATOM 2253 C C . PRO B 1 101 ? 6.461 -11.039 -5.484 1 96.38 101 PRO B C 1
ATOM 2255 O O . PRO B 1 101 ? 6.031 -9.898 -5.664 1 96.38 101 PRO B O 1
ATOM 2258 N N . HIS B 1 102 ? 7.672 -11.32 -5.859 1 96.5 102 HIS B N 1
ATOM 2259 C CA . HIS B 1 102 ? 8.719 -10.359 -6.184 1 96.5 102 HIS B CA 1
ATOM 2260 C C . HIS B 1 102 ? 8.266 -9.391 -7.266 1 96.5 102 HIS B C 1
ATOM 2262 O O . HIS B 1 102 ? 8.391 -8.172 -7.105 1 96.5 102 HIS B O 1
ATOM 2268 N N . ASN B 1 103 ? 7.746 -9.922 -8.375 1 93.25 103 ASN B N 1
ATOM 2269 C CA . ASN B 1 103 ? 7.367 -9.055 -9.484 1 93.25 103 ASN B CA 1
ATOM 2270 C C . ASN B 1 103 ? 6.293 -8.055 -9.07 1 93.25 103 ASN B C 1
ATOM 2272 O O . ASN B 1 103 ? 6.352 -6.883 -9.453 1 93.25 103 ASN B O 1
ATOM 2276 N N . PHE B 1 104 ? 5.383 -8.492 -8.312 1 96.12 104 PHE B N 1
ATOM 2277 C CA . PHE B 1 104 ? 4.312 -7.598 -7.883 1 96.12 104 PHE B CA 1
ATOM 2278 C C . PHE B 1 104 ? 4.844 -6.535 -6.93 1 96.12 104 PHE B C 1
ATOM 2280 O O . PHE B 1 104 ? 4.582 -5.344 -7.109 1 96.12 104 PHE B O 1
ATOM 2287 N N . VAL B 1 105 ? 5.574 -6.961 -5.855 1 97.88 105 VAL B N 1
ATOM 2288 C CA . VAL B 1 105 ? 6.008 -6.008 -4.84 1 97.88 105 VAL B CA 1
ATOM 2289 C C . VAL B 1 105 ? 6.957 -4.988 -5.461 1 97.88 105 VAL B C 1
ATOM 2291 O O . VAL B 1 105 ? 6.957 -3.814 -5.078 1 97.88 105 VAL B O 1
ATOM 2294 N N . SER B 1 106 ? 7.75 -5.391 -6.438 1 96.31 106 SER B N 1
ATOM 2295 C CA . SER B 1 106 ? 8.641 -4.469 -7.133 1 96.31 106 SER B CA 1
ATOM 2296 C C . SER B 1 106 ? 7.852 -3.439 -7.934 1 96.31 106 SER B C 1
ATOM 2298 O O . SER B 1 106 ? 8.109 -2.238 -7.836 1 96.31 106 SER B O 1
ATOM 2300 N N . THR B 1 107 ? 6.91 -3.951 -8.703 1 94.88 107 THR B N 1
ATOM 2301 C CA . THR B 1 107 ? 6.078 -3.059 -9.508 1 94.88 107 THR B CA 1
ATOM 2302 C C . THR B 1 107 ? 5.301 -2.098 -8.617 1 94.88 107 THR B C 1
ATOM 2304 O O . THR B 1 107 ? 5.258 -0.894 -8.875 1 94.88 107 THR B O 1
ATOM 2307 N N . TRP B 1 108 ? 4.711 -2.648 -7.555 1 97.31 108 TRP B N 1
ATOM 2308 C CA . TRP B 1 108 ? 3.881 -1.828 -6.676 1 97.31 108 TRP B CA 1
ATOM 2309 C C . TRP B 1 108 ? 4.73 -0.801 -5.934 1 97.31 108 TRP B C 1
ATOM 2311 O O . TRP B 1 108 ? 4.266 0.306 -5.648 1 97.31 108 TRP B O 1
ATOM 2321 N N . PHE B 1 109 ? 6.023 -1.11 -5.543 1 98.62 109 PHE B N 1
ATOM 2322 C CA . PHE B 1 109 ? 6.906 -0.133 -4.918 1 98.62 109 PHE B CA 1
ATOM 2323 C C . PHE B 1 109 ? 6.988 1.136 -5.758 1 98.62 109 PHE B C 1
ATOM 2325 O O . PHE B 1 109 ? 6.848 2.244 -5.238 1 98.62 109 PHE B O 1
ATOM 2332 N N . PHE B 1 110 ? 7.184 0.994 -7.062 1 97.81 110 PHE B N 1
ATOM 2333 C CA . PHE B 1 110 ? 7.328 2.154 -7.934 1 97.81 110 PHE B CA 1
ATOM 2334 C C . PHE B 1 110 ? 6.012 2.908 -8.055 1 97.81 110 PHE B C 1
ATOM 2336 O O . PHE B 1 110 ? 5.977 4.133 -7.914 1 97.81 110 PHE B O 1
ATOM 2343 N N . LEU B 1 111 ? 4.941 2.15 -8.25 1 97.75 111 LEU B N 1
ATOM 2344 C CA . LEU B 1 111 ? 3.635 2.785 -8.383 1 97.75 111 LEU B CA 1
ATOM 2345 C C . LEU B 1 111 ? 3.266 3.549 -7.117 1 97.75 111 LEU B C 1
ATOM 2347 O O . LEU B 1 111 ? 2.783 4.68 -7.188 1 97.75 111 LEU B O 1
ATOM 2351 N N . GLN B 1 112 ? 3.447 2.916 -5.988 1 98.56 112 GLN B N 1
ATOM 2352 C CA . GLN B 1 112 ? 3.176 3.52 -4.688 1 98.56 112 GLN B CA 1
ATOM 2353 C C . GLN B 1 112 ? 4.02 4.773 -4.477 1 98.56 112 GLN B C 1
ATOM 2355 O O . GLN B 1 112 ? 3.521 5.785 -3.977 1 98.56 112 GLN B O 1
ATOM 2360 N N . SER B 1 113 ? 5.297 4.664 -4.84 1 98.75 113 SER B N 1
ATOM 2361 C CA . SER B 1 113 ? 6.191 5.809 -4.711 1 98.75 113 SER B CA 1
ATOM 2362 C C . SER B 1 113 ? 5.738 6.969 -5.59 1 98.75 113 SER B C 1
ATOM 2364 O O . SER B 1 113 ? 5.68 8.109 -5.137 1 98.75 113 SER B O 1
ATOM 2366 N N . PHE B 1 114 ? 5.41 6.625 -6.82 1 98.62 114 PHE B N 1
ATOM 2367 C CA . PHE B 1 114 ? 4.965 7.656 -7.746 1 98.62 114 PHE B CA 1
ATOM 2368 C C . PHE B 1 114 ? 3.682 8.312 -7.25 1 98.62 114 PHE B C 1
ATOM 2370 O O . PHE B 1 114 ? 3.52 9.531 -7.359 1 98.62 114 PHE B O 1
ATOM 2377 N N . PHE B 1 115 ? 2.838 7.512 -6.703 1 98.56 115 PHE B N 1
ATOM 2378 C CA . PHE B 1 115 ? 1.599 8.031 -6.137 1 98.56 115 PHE B CA 1
ATOM 2379 C C . PHE B 1 115 ? 1.889 9 -4.996 1 98.56 115 PHE B C 1
ATOM 2381 O O . PHE B 1 115 ? 1.396 10.125 -4.992 1 98.56 115 PHE B O 1
ATOM 2388 N N . GLY B 1 116 ? 2.723 8.602 -4.055 1 98.81 116 GLY B N 1
ATOM 2389 C CA . GLY B 1 116 ? 3.096 9.445 -2.93 1 98.81 116 GLY B CA 1
ATOM 2390 C C . GLY B 1 11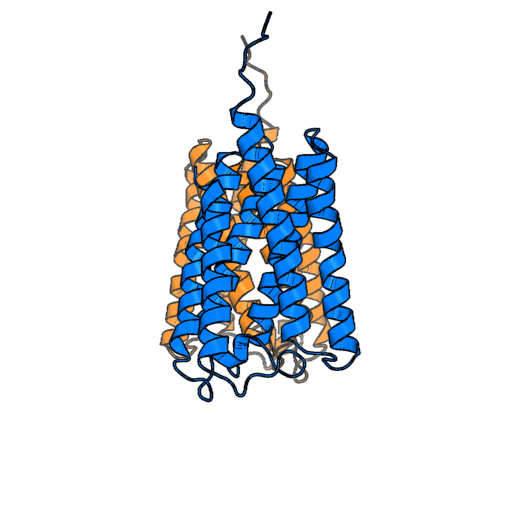6 ? 3.754 10.742 -3.355 1 98.81 116 GLY B C 1
ATOM 2391 O O . GLY B 1 116 ? 3.404 11.812 -2.857 1 98.81 116 GLY B O 1
ATOM 2392 N N . PHE B 1 117 ? 4.652 10.641 -4.332 1 98.88 117 PHE B N 1
ATOM 2393 C CA . PHE B 1 117 ? 5.391 11.828 -4.762 1 98.88 117 PHE B CA 1
ATOM 2394 C C . PHE B 1 117 ? 4.512 12.734 -5.613 1 98.88 117 PHE B C 1
ATOM 2396 O O . PHE B 1 117 ? 4.648 13.961 -5.57 1 98.88 117 PHE B O 1
ATOM 2403 N N . SER B 1 118 ? 3.594 12.172 -6.406 1 98.69 118 SER B N 1
ATOM 2404 C CA . SER B 1 118 ? 2.66 13.016 -7.145 1 98.69 118 SER B CA 1
ATOM 2405 C C . SER B 1 118 ? 1.848 13.898 -6.203 1 98.69 118 SER B C 1
ATOM 2407 O O . SER B 1 118 ? 1.71 15.102 -6.434 1 98.69 118 SER B O 1
ATOM 2409 N N . VAL B 1 119 ? 1.365 13.312 -5.121 1 98.75 119 VAL B N 1
ATOM 2410 C CA . VAL B 1 119 ? 0.591 14.055 -4.133 1 98.75 119 VAL B CA 1
ATOM 2411 C C . VAL B 1 119 ? 1.478 15.102 -3.461 1 98.75 119 VAL B C 1
ATOM 2413 O O . VAL B 1 119 ? 1.068 16.25 -3.289 1 98.75 119 VAL B O 1
ATOM 2416 N N . LEU B 1 120 ? 2.688 14.703 -3.119 1 98.75 120 LEU B N 1
ATOM 2417 C CA . LEU B 1 120 ? 3.615 15.625 -2.471 1 98.75 120 LEU B CA 1
ATOM 2418 C C . LEU B 1 120 ? 3.9 16.828 -3.367 1 98.75 120 LEU B C 1
ATOM 2420 O O . LEU B 1 120 ? 3.93 17.969 -2.896 1 98.75 120 LEU B O 1
ATOM 2424 N N . GLY B 1 121 ? 4.113 16.516 -4.668 1 98.81 121 GLY B N 1
ATOM 2425 C CA . GLY B 1 121 ? 4.359 17.609 -5.605 1 98.81 121 GLY B CA 1
ATOM 2426 C C . GLY B 1 121 ? 3.193 18.562 -5.723 1 98.81 121 GLY B C 1
ATOM 2427 O O . GLY B 1 121 ? 3.387 19.781 -5.809 1 98.81 121 GLY B O 1
ATOM 2428 N N . ILE B 1 122 ? 2.002 18.031 -5.75 1 98.56 122 ILE B N 1
ATOM 2429 C CA . ILE B 1 122 ? 0.795 18.844 -5.844 1 98.56 122 ILE B CA 1
ATOM 2430 C C . ILE B 1 122 ? 0.722 19.797 -4.648 1 98.56 122 ILE B C 1
ATOM 2432 O O . ILE B 1 122 ? 0.491 21 -4.816 1 98.56 122 ILE B O 1
ATOM 2436 N N . VAL B 1 123 ? 0.944 19.266 -3.426 1 98.19 123 VAL B N 1
ATOM 2437 C CA . VAL B 1 123 ? 0.794 20.094 -2.24 1 98.19 123 VAL B CA 1
ATOM 2438 C C . VAL B 1 123 ? 1.923 21.125 -2.186 1 98.19 123 VAL B C 1
ATOM 2440 O O . VAL B 1 123 ? 1.718 22.266 -1.75 1 98.19 123 VAL B O 1
ATOM 2443 N N . ILE B 1 124 ? 3.084 20.797 -2.605 1 98.25 124 ILE B N 1
ATOM 2444 C CA . ILE B 1 124 ? 4.191 21.734 -2.645 1 98.25 124 ILE B CA 1
ATOM 2445 C C . ILE B 1 124 ? 3.863 22.875 -3.613 1 98.25 124 ILE B C 1
ATOM 2447 O O . ILE B 1 124 ? 4.137 24.047 -3.326 1 98.25 124 ILE B O 1
ATOM 2451 N N . SER B 1 125 ? 3.227 22.5 -4.75 1 98.19 125 SER B N 1
ATOM 2452 C CA . SER B 1 125 ? 2.77 23.531 -5.688 1 98.19 125 SER B CA 1
ATOM 2453 C C . SER B 1 125 ? 1.715 24.422 -5.051 1 98.19 125 SER B C 1
ATOM 2455 O O . SER B 1 125 ? 1.744 25.641 -5.23 1 98.19 125 SER B O 1
ATOM 2457 N N . LEU B 1 126 ? 0.829 23.844 -4.293 1 96.94 126 LEU B N 1
ATOM 2458 C CA . LEU B 1 126 ? -0.246 24.594 -3.641 1 96.94 126 LEU B CA 1
ATOM 2459 C C . LEU B 1 126 ? 0.309 25.531 -2.574 1 96.94 126 LEU B C 1
ATOM 2461 O O . LEU B 1 126 ? -0.281 26.578 -2.295 1 96.94 126 LEU B O 1
ATOM 2465 N N . LYS B 1 127 ? 1.437 25.188 -2.064 1 96 127 LYS B N 1
ATOM 2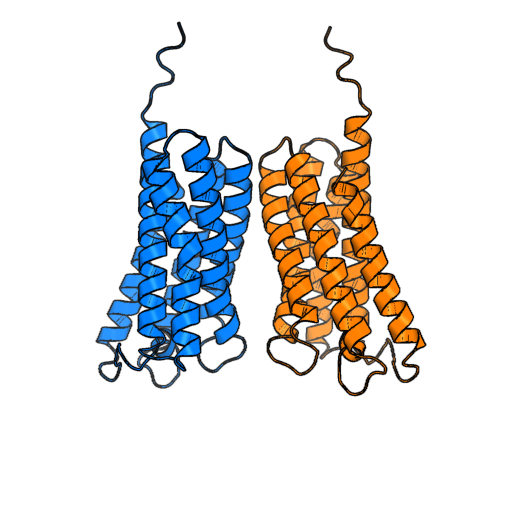466 C CA . LYS B 1 127 ? 2.07 25.984 -1.021 1 96 127 LYS B CA 1
ATOM 2467 C C . LYS B 1 127 ? 2.91 27.109 -1.622 1 96 127 LYS B C 1
ATOM 2469 O O . LYS B 1 127 ? 3.594 27.844 -0.898 1 96 127 LYS B O 1
ATOM 2474 N N . GLY B 1 128 ? 2.943 27.203 -2.914 1 95.94 128 GLY B N 1
ATOM 2475 C CA . GLY B 1 128 ? 3.566 28.344 -3.551 1 95.94 128 GLY B CA 1
ATOM 2476 C C . GLY B 1 128 ? 4.867 28.016 -4.254 1 95.94 128 GLY B C 1
ATOM 2477 O O . GLY B 1 128 ? 5.426 28.844 -4.973 1 95.94 128 GLY B O 1
ATOM 2478 N N . ASP B 1 129 ? 5.398 26.859 -4 1 96.94 129 ASP B N 1
ATOM 2479 C CA . ASP B 1 129 ? 6.613 26.406 -4.684 1 96.94 129 ASP B CA 1
ATOM 2480 C C . ASP B 1 129 ? 6.273 25.609 -5.941 1 96.94 129 ASP B C 1
ATOM 2482 O O . ASP B 1 129 ? 6.547 24.422 -6.02 1 96.94 129 ASP B O 1
ATOM 2486 N N . LYS B 1 130 ? 5.828 26.281 -6.984 1 97.81 130 LYS B N 1
ATOM 2487 C CA . LYS B 1 130 ? 5.234 25.672 -8.164 1 97.81 130 LYS B CA 1
ATOM 2488 C C . LYS B 1 130 ? 6.277 24.875 -8.961 1 97.81 130 LYS B C 1
ATOM 2490 O O . LYS B 1 130 ? 6 23.781 -9.438 1 97.81 130 LYS B O 1
ATOM 2495 N N . ILE B 1 131 ? 7.445 25.469 -9.109 1 97.56 131 ILE B N 1
ATOM 2496 C CA . ILE B 1 131 ? 8.477 24.844 -9.93 1 97.56 131 ILE B CA 1
ATOM 2497 C C . ILE B 1 131 ? 8.859 23.5 -9.328 1 97.56 131 ILE B C 1
ATOM 2499 O O . ILE B 1 131 ? 8.805 22.469 -10.008 1 97.56 131 ILE B O 1
ATOM 2503 N N . ARG B 1 132 ? 9.211 23.469 -8.055 1 97.88 132 ARG B N 1
ATOM 2504 C CA . ARG B 1 132 ? 9.586 22.219 -7.414 1 97.88 132 ARG B CA 1
ATOM 2505 C C . ARG B 1 132 ? 8.406 21.25 -7.367 1 97.88 132 ARG B C 1
ATOM 2507 O O . ARG B 1 132 ? 8.57 20.047 -7.559 1 97.88 132 ARG B O 1
ATOM 2514 N N . GLY B 1 133 ? 7.242 21.812 -7.105 1 98.62 133 GLY B N 1
ATOM 2515 C CA . GLY B 1 133 ? 6.051 20.984 -7.09 1 98.62 133 GLY B CA 1
ATOM 2516 C C . GLY B 1 133 ? 5.805 20.266 -8.406 1 98.62 133 GLY B C 1
ATOM 2517 O O . GLY B 1 133 ? 5.535 19.062 -8.43 1 98.62 133 GLY B O 1
ATOM 2518 N N . LEU B 1 134 ? 5.938 20.938 -9.469 1 98.31 134 LEU B N 1
ATOM 2519 C CA . LEU B 1 134 ? 5.695 20.375 -10.789 1 98.31 134 LEU B CA 1
ATOM 2520 C C . LEU B 1 134 ? 6.809 19.422 -11.188 1 98.31 134 LEU B C 1
ATOM 2522 O O . LEU B 1 134 ? 6.559 18.406 -11.859 1 98.31 134 LEU B O 1
ATOM 2526 N N . LEU B 1 135 ? 8.062 19.688 -10.75 1 98.25 135 LEU B N 1
ATOM 2527 C CA . LEU B 1 135 ? 9.195 18.812 -11.023 1 98.25 135 LEU B CA 1
ATOM 2528 C C . LEU B 1 135 ? 9.016 17.469 -10.352 1 98.25 135 LEU B C 1
ATOM 2530 O O . LEU B 1 135 ? 9.539 16.453 -10.82 1 98.25 135 LEU B O 1
ATOM 2534 N N . ILE B 1 136 ? 8.234 17.5 -9.297 1 98.69 136 ILE B N 1
ATOM 2535 C CA . ILE B 1 136 ? 7.984 16.266 -8.555 1 98.69 136 ILE B CA 1
ATOM 2536 C C . ILE B 1 136 ? 6.742 15.578 -9.117 1 98.69 136 ILE B C 1
ATOM 2538 O O . ILE B 1 136 ? 6.797 14.414 -9.508 1 98.69 136 ILE B O 1
ATOM 2542 N N . SER B 1 137 ? 5.613 16.312 -9.211 1 98.56 137 SER B N 1
ATOM 2543 C CA . SER B 1 137 ? 4.309 15.695 -9.469 1 98.56 137 SER B CA 1
ATOM 2544 C C . SER B 1 137 ? 4.199 15.211 -10.914 1 98.56 137 SER B C 1
ATOM 2546 O O . SER B 1 137 ? 3.686 14.125 -11.164 1 98.56 137 SER B O 1
ATOM 2548 N N . ILE B 1 138 ? 4.684 15.922 -11.922 1 97.75 138 ILE B N 1
ATOM 2549 C CA . ILE B 1 138 ? 4.457 15.609 -13.336 1 97.75 138 ILE B CA 1
ATOM 2550 C C . ILE B 1 138 ? 5.242 14.352 -13.711 1 97.75 138 ILE B C 1
ATOM 2552 O O . ILE B 1 138 ? 4.66 13.375 -14.188 1 97.75 138 ILE B O 1
ATOM 2556 N N . PRO B 1 139 ? 6.57 14.344 -13.453 1 98 139 PRO B N 1
ATOM 2557 C CA . PRO B 1 139 ? 7.281 13.109 -13.805 1 98 139 PRO B CA 1
ATOM 2558 C C . PRO B 1 139 ? 6.754 11.891 -13.047 1 98 139 PRO B C 1
ATOM 2560 O O . PRO B 1 139 ? 6.672 10.797 -13.602 1 98 139 PRO B O 1
ATOM 2563 N N . SER B 1 140 ? 6.445 12.07 -11.758 1 98.25 140 SER B N 1
ATOM 2564 C CA . SER B 1 140 ? 5.926 10.961 -10.969 1 98.25 140 SER B CA 1
ATOM 2565 C C . SER B 1 140 ? 4.613 10.438 -11.547 1 98.25 140 SER B C 1
ATOM 2567 O O . SER B 1 140 ? 4.395 9.227 -11.617 1 98.25 140 SER B O 1
ATOM 2569 N N . ALA B 1 141 ? 3.742 11.305 -11.984 1 97.06 141 ALA B N 1
ATOM 2570 C CA . ALA B 1 141 ? 2.445 10.922 -12.539 1 97.06 141 ALA B CA 1
ATOM 2571 C C . ALA B 1 141 ? 2.607 10.258 -13.898 1 97.06 141 ALA B C 1
ATOM 2573 O O . ALA B 1 141 ? 1.829 9.367 -14.266 1 97.06 141 ALA B O 1
ATOM 2574 N N . LEU B 1 142 ? 3.641 10.547 -14.641 1 96 142 LEU B N 1
ATOM 2575 C CA . LEU B 1 142 ? 3.807 10.086 -16.016 1 96 142 LEU B CA 1
ATOM 2576 C C . LEU B 1 142 ? 4.676 8.836 -16.062 1 96 142 LEU B C 1
ATOM 2578 O O . LEU B 1 142 ? 4.672 8.109 -17.062 1 96 142 LEU B O 1
ATOM 2582 N N . SER B 1 143 ? 5.383 8.602 -15 1 94.12 143 SER B N 1
ATOM 2583 C CA . SER B 1 143 ? 6.379 7.531 -15 1 94.12 143 SER B CA 1
ATOM 2584 C C . SER B 1 143 ? 5.734 6.176 -15.266 1 94.12 143 SER B C 1
ATOM 2586 O O . SER B 1 143 ? 6.328 5.312 -15.914 1 94.12 143 SER B O 1
ATOM 2588 N N . PRO B 1 144 ? 4.445 5.957 -14.75 1 91.88 144 PRO B N 1
ATOM 2589 C CA . PRO B 1 144 ? 3.846 4.648 -15.031 1 91.88 144 PRO B CA 1
ATOM 2590 C C . PRO B 1 144 ? 3.65 4.406 -16.531 1 91.88 144 PRO B C 1
ATOM 2592 O O . PRO B 1 144 ? 3.576 3.252 -16.969 1 91.88 144 PRO B O 1
ATOM 2595 N N . ILE B 1 145 ? 3.6 5.391 -17.328 1 87.75 145 ILE B N 1
ATOM 2596 C CA . ILE B 1 145 ? 3.422 5.258 -18.766 1 87.75 145 ILE B CA 1
ATOM 2597 C C . ILE B 1 145 ? 4.656 4.602 -19.375 1 87.75 145 ILE B C 1
ATOM 2599 O O . ILE B 1 145 ? 4.539 3.766 -20.281 1 87.75 145 ILE B O 1
ATOM 2603 N N . VAL B 1 146 ? 5.812 4.992 -18.859 1 82.75 146 VAL B N 1
ATOM 2604 C CA . VAL B 1 146 ? 7.055 4.402 -19.359 1 82.75 146 VAL B CA 1
ATOM 2605 C C . VAL B 1 146 ? 7.066 2.904 -19.047 1 82.75 146 VAL B C 1
ATOM 2607 O O . VAL B 1 146 ? 7.426 2.094 -19.906 1 82.75 146 VAL B O 1
ATOM 2610 N N . ALA B 1 147 ? 6.672 2.6 -17.812 1 82.12 147 ALA B N 1
ATOM 2611 C CA . ALA B 1 147 ? 6.617 1.191 -17.422 1 82.12 147 ALA B CA 1
ATOM 2612 C C . ALA B 1 147 ? 5.617 0.426 -18.281 1 82.12 147 ALA B C 1
ATOM 2614 O O . ALA B 1 147 ? 5.879 -0.706 -18.703 1 82.12 147 ALA B O 1
ATOM 2615 N N . LEU B 1 148 ? 4.52 1.055 -18.547 1 83.69 148 LEU B N 1
ATOM 2616 C CA . LEU B 1 148 ? 3.5 0.453 -19.406 1 83.69 148 LEU B CA 1
ATOM 2617 C C . LEU B 1 148 ? 4.035 0.224 -20.812 1 83.69 148 LEU B C 1
ATOM 2619 O O . LEU B 1 148 ? 3.766 -0.815 -21.422 1 83.69 148 LEU B O 1
ATOM 2623 N N . ALA B 1 149 ? 4.77 1.159 -21.312 1 83.44 149 ALA B N 1
ATOM 2624 C CA . ALA B 1 149 ? 5.359 1.034 -22.641 1 83.44 149 ALA B CA 1
ATOM 2625 C C . ALA B 1 149 ? 6.32 -0.149 -22.719 1 83.44 149 ALA B C 1
ATOM 2627 O O . ALA B 1 149 ? 6.297 -0.923 -23.672 1 83.44 149 ALA B O 1
ATOM 2628 N N . ILE B 1 150 ? 7.062 -0.341 -21.734 1 80.81 150 ILE B N 1
ATOM 2629 C CA . ILE B 1 150 ? 8.016 -1.445 -21.688 1 80.81 150 ILE B CA 1
ATOM 2630 C C . ILE B 1 150 ? 7.262 -2.771 -21.625 1 80.81 150 ILE B C 1
ATOM 2632 O O . ILE B 1 150 ? 7.645 -3.74 -22.281 1 80.81 150 ILE B O 1
ATOM 2636 N N . ASP B 1 151 ? 6.199 -2.789 -20.828 1 79.38 151 ASP B N 1
ATOM 2637 C CA . ASP B 1 151 ? 5.379 -3.994 -20.75 1 79.38 151 ASP B CA 1
ATOM 2638 C C . ASP B 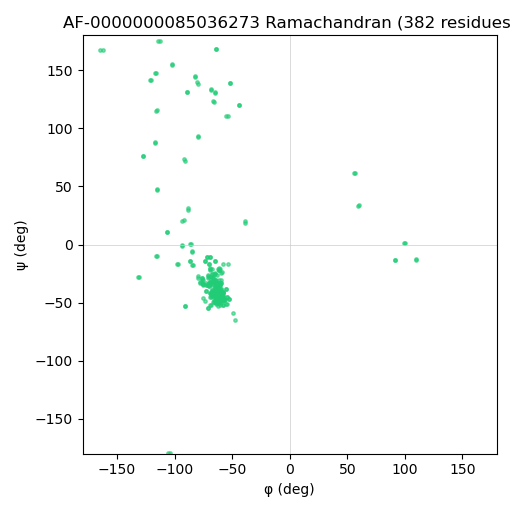1 151 ? 4.738 -4.32 -22.094 1 79.38 151 ASP B C 1
ATOM 2640 O O . ASP B 1 151 ? 4.68 -5.484 -22.5 1 79.38 151 ASP B O 1
ATOM 2644 N N . LEU B 1 152 ? 4.328 -3.318 -22.766 1 84.62 152 LEU B N 1
ATOM 2645 C CA . LEU B 1 152 ? 3.66 -3.5 -24.047 1 84.62 152 LEU B CA 1
ATOM 2646 C C . LEU B 1 152 ? 4.648 -3.973 -25.109 1 84.62 152 LEU B C 1
ATOM 2648 O O . LEU B 1 152 ? 4.254 -4.605 -26.094 1 84.62 152 LEU B O 1
ATOM 2652 N N . THR B 1 153 ? 5.855 -3.615 -24.953 1 85.38 153 THR B N 1
ATOM 2653 C CA . THR B 1 153 ? 6.871 -4.039 -25.906 1 85.38 153 THR B CA 1
ATOM 2654 C C . THR B 1 153 ? 7.527 -5.344 -25.453 1 85.38 153 THR B C 1
ATOM 2656 O O . THR B 1 153 ? 8.648 -5.652 -25.875 1 85.38 153 THR B O 1
ATOM 2659 N N . SER B 1 154 ? 6.82 -6.055 -24.594 1 81.06 154 SER B N 1
ATOM 2660 C CA . SER B 1 154 ? 7.215 -7.363 -24.094 1 81.06 154 SER B CA 1
ATOM 2661 C C . SER B 1 154 ? 8.562 -7.301 -23.375 1 81.06 154 SER B C 1
ATOM 2663 O O . SER B 1 154 ? 9.414 -8.172 -23.562 1 81.06 154 SER B O 1
ATOM 2665 N N . GLY B 1 155 ? 8.773 -6.168 -22.75 1 79.44 155 GLY B N 1
ATOM 2666 C CA . GLY B 1 155 ? 9.945 -6.098 -21.891 1 79.44 155 GLY B CA 1
ATOM 2667 C C . GLY B 1 155 ? 11.125 -5.398 -22.547 1 79.44 155 GLY B C 1
ATOM 2668 O O . GLY B 1 155 ? 12.211 -5.344 -21.969 1 79.44 155 GLY B O 1
ATOM 2669 N N . TRP B 1 156 ? 10.875 -4.934 -23.828 1 81.75 156 TRP B N 1
ATOM 2670 C CA . TRP B 1 156 ? 11.93 -4.18 -24.5 1 81.75 156 TRP B CA 1
ATOM 2671 C C . TRP B 1 156 ? 11.961 -2.738 -24.016 1 81.75 156 TRP B C 1
ATOM 2673 O O . TRP B 1 156 ? 10.914 -2.102 -23.859 1 81.75 156 TRP B O 1
ATOM 2683 N N . PRO B 1 157 ? 13.102 -2.131 -23.781 1 84.69 157 PRO B N 1
ATOM 2684 C CA . PRO B 1 157 ? 14.398 -2.797 -23.922 1 84.69 157 PRO B CA 1
ATOM 2685 C C . PRO B 1 157 ? 14.695 -3.76 -22.781 1 84.69 157 PRO B C 1
ATOM 2687 O O . PRO B 1 157 ? 15.305 -4.812 -23 1 84.69 157 PRO B O 1
ATOM 2690 N N . SER B 1 158 ? 14.477 -3.387 -21.453 1 90.56 158 SER B N 1
ATOM 2691 C CA . SER B 1 158 ? 14.688 -4.332 -20.359 1 90.56 158 SER B CA 1
ATOM 2692 C C . SER B 1 158 ? 14.039 -3.836 -19.062 1 90.56 158 SER B C 1
ATOM 2694 O O . SER B 1 158 ? 13.656 -2.67 -18.969 1 90.56 158 SER B O 1
ATOM 2696 N N . ALA B 1 159 ? 13.953 -4.703 -18.141 1 91.75 159 ALA B N 1
ATOM 2697 C CA . ALA B 1 159 ? 13.484 -4.32 -16.812 1 91.75 159 ALA B CA 1
ATOM 2698 C C . ALA B 1 159 ? 14.445 -3.326 -16.156 1 91.75 159 ALA B C 1
ATOM 2700 O O . ALA B 1 159 ? 14.008 -2.396 -15.469 1 91.75 159 ALA B O 1
ATOM 2701 N N . ALA B 1 160 ? 15.727 -3.523 -16.375 1 94.88 160 ALA B N 1
ATOM 2702 C CA . ALA B 1 160 ? 16.734 -2.625 -15.812 1 94.88 160 ALA B CA 1
ATOM 2703 C C . ALA B 1 160 ? 16.547 -1.201 -16.328 1 94.88 160 ALA B C 1
ATOM 2705 O O . ALA B 1 160 ? 16.688 -0.237 -15.57 1 94.88 160 ALA B O 1
ATOM 2706 N N . VAL B 1 161 ? 16.25 -1.094 -17.562 1 93.31 161 VAL B N 1
ATOM 2707 C CA . VAL B 1 161 ? 16.016 0.222 -18.141 1 93.31 161 VAL B CA 1
ATOM 2708 C C . VAL B 1 161 ? 14.789 0.867 -17.5 1 93.31 161 VAL B C 1
ATOM 2710 O O . VAL B 1 161 ? 14.812 2.049 -17.141 1 93.31 161 VAL B O 1
ATOM 2713 N N . ALA B 1 162 ? 13.719 0.099 -17.375 1 92.69 162 ALA B N 1
ATOM 2714 C CA . ALA B 1 162 ? 12.516 0.605 -16.703 1 92.69 162 ALA B CA 1
ATOM 2715 C C . ALA B 1 162 ? 12.812 1.02 -15.273 1 92.69 162 ALA B C 1
ATOM 2717 O O . ALA B 1 162 ? 12.367 2.076 -14.82 1 92.69 162 ALA B O 1
ATOM 2718 N N . GLU B 1 163 ? 13.562 0.205 -14.602 1 95.25 163 GLU B N 1
ATOM 2719 C CA . GLU B 1 163 ? 13.922 0.469 -13.211 1 95.25 163 GLU B CA 1
ATOM 2720 C C . GLU B 1 163 ? 14.797 1.715 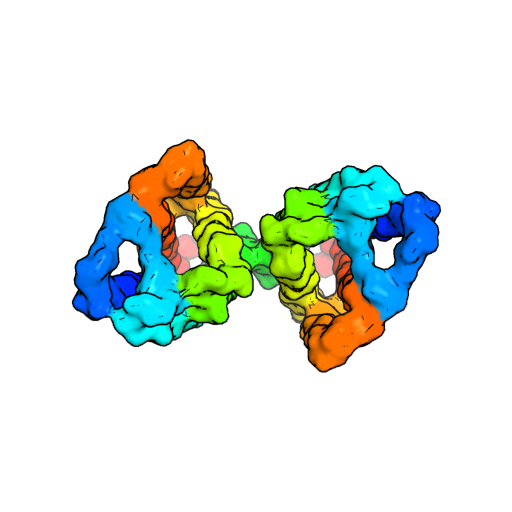-13.094 1 95.25 163 GLU B C 1
ATOM 2722 O O . GLU B 1 163 ? 14.586 2.545 -12.211 1 95.25 163 GLU B O 1
ATOM 2727 N N . ALA B 1 164 ? 15.734 1.815 -13.953 1 95.62 164 ALA B N 1
ATOM 2728 C CA . ALA B 1 164 ? 16.594 2.992 -13.961 1 95.62 164 ALA B CA 1
ATOM 2729 C C . ALA B 1 164 ? 15.789 4.262 -14.211 1 95.62 164 ALA B C 1
ATOM 2731 O O . ALA B 1 164 ? 16.047 5.301 -13.594 1 95.62 164 ALA B O 1
ATOM 2732 N N . SER B 1 165 ? 14.906 4.188 -15.172 1 94.69 165 SER B N 1
ATOM 2733 C CA . SER B 1 165 ? 14.031 5.32 -15.438 1 94.69 165 SER B CA 1
ATOM 2734 C C . SER B 1 165 ? 13.227 5.695 -14.195 1 94.69 165 SER B C 1
ATOM 2736 O O . SER B 1 165 ? 13.125 6.875 -13.844 1 94.69 165 SER B O 1
ATOM 2738 N N . GLY B 1 166 ? 12.625 4.734 -13.516 1 96.5 166 GLY B N 1
ATOM 2739 C CA . GLY B 1 166 ? 11.875 4.98 -12.289 1 96.5 166 GLY B CA 1
ATOM 2740 C C . GLY B 1 166 ? 12.719 5.57 -11.18 1 96.5 166 GLY B C 1
ATOM 2741 O O . GLY B 1 166 ? 12.305 6.523 -10.516 1 96.5 166 GLY B O 1
ATOM 2742 N N . ILE B 1 167 ? 13.898 5.035 -11.031 1 98.06 167 ILE B N 1
ATOM 2743 C CA . ILE B 1 167 ? 14.828 5.508 -10.008 1 98.06 167 ILE B CA 1
ATOM 2744 C C . ILE B 1 167 ? 15.195 6.965 -10.281 1 98.06 167 ILE B C 1
ATOM 2746 O O . ILE B 1 167 ? 15.32 7.766 -9.352 1 98.06 167 ILE B O 1
ATOM 2750 N N . SER B 1 168 ? 15.391 7.301 -11.523 1 97.69 168 SER B N 1
ATOM 2751 C CA . SER B 1 168 ? 15.727 8.672 -11.875 1 97.69 168 SER B CA 1
ATOM 2752 C C . SER B 1 168 ? 14.617 9.641 -11.461 1 97.69 168 SER B C 1
ATOM 2754 O O . SER B 1 168 ? 14.891 10.727 -10.953 1 97.69 168 SER B O 1
ATOM 2756 N N . VAL B 1 169 ? 13.375 9.258 -11.719 1 98.12 169 VAL B N 1
ATOM 2757 C CA . VAL B 1 169 ? 12.242 10.086 -11.328 1 98.12 169 VAL B CA 1
ATOM 2758 C C . VAL B 1 169 ? 12.172 10.195 -9.812 1 98.12 169 VAL B C 1
ATOM 2760 O O . VAL B 1 169 ? 11.922 11.273 -9.266 1 98.12 169 VAL B O 1
ATOM 2763 N N . LEU B 1 170 ? 12.406 9.109 -9.141 1 98.69 170 LEU B N 1
ATOM 2764 C CA . LEU B 1 170 ? 12.391 9.117 -7.68 1 98.69 170 LEU B CA 1
ATOM 2765 C C . LEU B 1 170 ? 13.516 9.992 -7.133 1 98.69 170 LEU B C 1
ATOM 2767 O O . LEU B 1 170 ? 13.32 10.711 -6.148 1 98.69 170 LEU B O 1
ATOM 2771 N N . ALA B 1 171 ? 14.688 9.914 -7.75 1 98.69 171 ALA B N 1
ATOM 2772 C CA . ALA B 1 171 ? 15.812 10.758 -7.355 1 98.69 171 ALA B CA 1
ATOM 2773 C C . ALA B 1 171 ? 15.469 12.234 -7.512 1 98.69 171 ALA B C 1
ATOM 2775 O O . ALA B 1 171 ? 15.703 13.031 -6.602 1 98.69 171 ALA B O 1
ATOM 2776 N N . LEU B 1 172 ? 14.93 12.539 -8.648 1 98.5 172 LEU B N 1
ATOM 2777 C CA . LEU B 1 172 ? 14.516 13.914 -8.898 1 98.5 172 LEU B CA 1
ATOM 2778 C C . LEU B 1 172 ? 13.508 14.375 -7.855 1 98.5 172 LEU B C 1
ATOM 2780 O O . LEU B 1 172 ? 13.602 15.492 -7.348 1 98.5 172 LEU B O 1
ATOM 2784 N N . SER B 1 173 ? 12.523 13.594 -7.574 1 98.69 173 SER B N 1
ATOM 2785 C CA . SER B 1 173 ? 11.484 13.914 -6.605 1 98.69 173 SER B CA 1
ATOM 2786 C C . SER B 1 173 ? 12.062 14.094 -5.207 1 98.69 173 SER B C 1
ATOM 2788 O O . SER B 1 173 ? 11.695 15.031 -4.492 1 98.69 173 SER B O 1
ATOM 2790 N N . LEU B 1 174 ? 13 13.195 -4.852 1 98.5 174 LEU B N 1
ATOM 2791 C CA . LEU B 1 174 ? 13.641 13.25 -3.543 1 98.5 174 LEU B CA 1
ATOM 2792 C C . LEU B 1 174 ? 14.461 14.523 -3.393 1 98.5 174 LEU B C 1
ATOM 2794 O O . LEU B 1 174 ? 14.297 15.266 -2.418 1 98.5 174 LEU B O 1
ATOM 2798 N N . PHE B 1 175 ? 15.266 14.82 -4.309 1 98.31 175 PHE B N 1
ATOM 2799 C CA . PHE B 1 175 ? 16.125 15.992 -4.234 1 98.31 175 PHE B CA 1
ATOM 2800 C C . PHE B 1 175 ? 15.305 17.281 -4.23 1 98.31 175 PHE B C 1
ATOM 2802 O O . PHE B 1 175 ? 15.578 18.188 -3.461 1 98.31 175 PHE B O 1
ATOM 2809 N N . SER B 1 176 ? 14.305 17.297 -5.098 1 98.31 176 SER B N 1
ATOM 2810 C CA . SER B 1 176 ? 13.461 18.484 -5.176 1 98.31 176 SER B CA 1
ATOM 2811 C C . SER B 1 176 ? 12.703 18.703 -3.869 1 98.31 176 SER B C 1
ATOM 2813 O O . SER B 1 176 ? 12.594 19.828 -3.389 1 98.31 176 SER B O 1
ATOM 2815 N N . SER B 1 177 ? 12.172 17.641 -3.309 1 98.06 177 SER B N 1
ATOM 2816 C CA . SER B 1 177 ? 11.422 17.781 -2.064 1 98.06 177 SER B CA 1
ATOM 2817 C C . SER B 1 177 ? 12.336 18.172 -0.907 1 98.06 177 SER B C 1
ATOM 2819 O O . SER B 1 177 ? 11.977 19 -0.071 1 98.06 177 SER B O 1
ATOM 2821 N N . ILE B 1 178 ? 13.508 17.562 -0.817 1 97.69 178 ILE B N 1
ATOM 2822 C CA . ILE B 1 178 ? 14.461 17.875 0.24 1 97.69 178 ILE B CA 1
ATOM 2823 C C . ILE B 1 178 ? 14.859 19.344 0.146 1 97.69 178 ILE B C 1
ATOM 2825 O O . ILE B 1 178 ? 14.898 20.062 1.156 1 97.69 178 ILE B O 1
ATOM 2829 N N . SER B 1 179 ? 15.102 19.797 -1.082 1 96.69 179 SER B N 1
ATOM 2830 C CA . SER B 1 179 ? 15.438 21.203 -1.301 1 96.69 179 SER B CA 1
ATOM 2831 C C . SER B 1 179 ? 14.312 22.109 -0.824 1 96.69 179 SER B C 1
ATOM 2833 O O . SER B 1 179 ? 14.57 23.156 -0.209 1 96.69 179 SER B O 1
ATOM 2835 N N . HIS B 1 180 ? 13.086 21.75 -1.077 1 96.44 180 HIS B N 1
ATOM 2836 C CA . HIS B 1 180 ? 11.922 22.531 -0.653 1 96.44 180 HIS B CA 1
ATOM 2837 C C . HIS B 1 180 ? 11.859 22.641 0.866 1 96.44 180 HIS B C 1
ATOM 2839 O O . HIS B 1 180 ? 11.695 23.734 1.404 1 96.44 180 HIS B O 1
ATOM 2845 N N . TYR B 1 181 ? 12.047 21.609 1.552 1 95.5 181 TYR B N 1
ATOM 2846 C CA . TYR B 1 181 ? 11.852 21.578 2.998 1 95.5 181 TYR B CA 1
ATOM 2847 C C . TYR B 1 181 ? 13.047 22.188 3.719 1 95.5 181 TYR B C 1
ATOM 2849 O O . TYR B 1 181 ? 12.898 22.766 4.805 1 95.5 181 TYR B O 1
ATOM 2857 N N . LEU B 1 182 ? 14.219 22.109 3.119 1 92.88 182 LEU B N 1
ATOM 2858 C CA . LEU B 1 182 ? 15.391 22.75 3.699 1 92.88 182 LEU B CA 1
ATOM 2859 C C . LEU B 1 182 ? 15.344 24.266 3.486 1 92.88 182 LEU B C 1
ATOM 2861 O O . LEU B 1 182 ? 15.828 25.031 4.316 1 92.88 182 LEU B O 1
ATOM 2865 N N . GLY B 1 183 ? 14.812 24.719 2.365 1 87 183 GLY B N 1
ATOM 2866 C CA . GLY B 1 183 ? 14.672 26.141 2.096 1 87 183 GLY B CA 1
ATOM 2867 C C . GLY B 1 183 ? 13.648 26.812 2.992 1 87 183 GLY B C 1
ATOM 2868 O O . GLY B 1 183 ? 13.797 27.984 3.334 1 87 183 GLY B O 1
ATOM 2869 N N . ARG B 1 184 ? 12.609 26.203 3.432 1 77.44 184 ARG B N 1
ATOM 2870 C CA . ARG B 1 184 ? 11.578 26.75 4.309 1 77.44 184 ARG B CA 1
ATOM 2871 C C . ARG B 1 184 ? 12.109 26.938 5.727 1 77.44 184 ARG B C 1
ATOM 2873 O O . ARG B 1 184 ? 11.633 27.797 6.465 1 77.44 184 ARG B O 1
ATOM 2880 N N . ARG B 1 185 ? 12.922 26.141 6.18 1 66.12 185 ARG B N 1
ATOM 2881 C CA . ARG B 1 185 ? 13.492 26.281 7.512 1 66.12 185 ARG B CA 1
ATOM 2882 C C . ARG B 1 185 ? 14.352 27.531 7.609 1 66.12 185 ARG B C 1
ATOM 2884 O O . ARG B 1 185 ? 14.438 28.156 8.672 1 66.12 185 ARG B O 1
ATOM 2891 N N . LYS B 1 186 ? 14.891 28.016 6.582 1 61.22 186 LYS B N 1
ATOM 2892 C CA . LYS B 1 186 ? 15.758 29.188 6.598 1 61.22 186 LYS B CA 1
ATOM 2893 C C . LYS B 1 186 ? 14.945 30.484 6.555 1 61.22 186 LYS B C 1
ATOM 2895 O O . LYS B 1 186 ? 15.445 31.547 6.922 1 61.22 186 LYS B O 1
ATOM 2900 N N . ARG B 1 187 ? 13.727 30.469 6.176 1 56.41 187 ARG B N 1
ATOM 2901 C CA . ARG B 1 187 ? 13 31.734 6.137 1 56.41 187 ARG B CA 1
ATOM 2902 C C . ARG B 1 187 ? 12.523 32.125 7.527 1 56.41 187 ARG B C 1
ATOM 2904 O O . ARG B 1 187 ? 11.789 31.391 8.18 1 56.41 187 ARG B O 1
ATOM 2911 N N . PRO B 1 188 ? 13.32 32.969 8.344 1 49.62 188 PRO B N 1
ATOM 2912 C CA . PRO B 1 188 ? 12.953 33.5 9.656 1 49.62 188 PRO B CA 1
ATOM 2913 C C . PRO B 1 188 ? 11.523 34.031 9.695 1 49.62 188 PRO B C 1
ATOM 2915 O O . PRO B 1 188 ? 11.008 34.5 8.672 1 49.62 188 PRO B O 1
ATOM 2918 N N . SER B 1 189 ? 10.57 33.438 10.641 1 45.09 189 SER B N 1
ATOM 2919 C CA . SER B 1 189 ? 9.352 34.156 10.977 1 45.09 189 SER B CA 1
ATOM 2920 C C . SER B 1 189 ? 9.602 35.656 11.117 1 45.09 189 SER B C 1
ATOM 2922 O O . SER B 1 189 ? 9.016 36.312 11.977 1 45.09 189 SER B O 1
ATOM 2924 N N . SER B 1 190 ? 10.531 36.156 10.68 1 41.25 190 SER B N 1
ATOM 2925 C CA . SER B 1 190 ? 10.844 37.531 11.016 1 41.25 190 SER B CA 1
ATOM 2926 C C . SER B 1 190 ? 9.633 38.438 10.844 1 41.25 190 SER B C 1
ATOM 2928 O O . SER B 1 190 ? 9.492 39.438 11.547 1 41.25 190 SER B O 1
ATOM 2930 N N . GLU B 1 191 ? 8.984 38.562 9.602 1 37.41 191 GLU B N 1
ATOM 2931 C CA . GLU B 1 191 ? 8.383 39.875 9.289 1 37.41 191 GLU B CA 1
ATOM 2932 C C . GLU B 1 191 ? 6.945 39.938 9.812 1 37.41 191 GLU B C 1
ATOM 2934 O O . GLU B 1 191 ? 5.996 39.688 9.062 1 37.41 191 GLU B O 1
ATOM 2939 N N . ALA B 1 192 ? 6.688 39.188 10.984 1 42.47 192 ALA B N 1
ATOM 2940 C CA . ALA B 1 192 ? 5.492 39.812 11.57 1 42.47 192 ALA B CA 1
ATOM 2941 C C . ALA B 1 192 ? 5.688 41.281 11.797 1 42.47 192 ALA B C 1
ATOM 2943 O O . ALA B 1 192 ? 6.641 41.719 12.453 1 42.47 192 ALA B O 1
ATOM 2944 N N . PRO B 1 193 ? 5.004 42.219 11.039 1 36.62 193 PRO B N 1
ATOM 2945 C CA . PRO B 1 193 ? 4.938 43.562 11.617 1 36.62 193 PRO B CA 1
ATOM 2946 C C . PRO B 1 193 ? 4.199 43.594 12.953 1 36.62 193 PRO B C 1
ATOM 2948 O O . PRO B 1 193 ? 3.35 42.75 13.211 1 36.62 193 PRO B O 1
#

Nearest PDB structures (foldseek):
  7oqz-assembly1_A  TM=4.499E-01  e=4.370E+00  Homo sapiens
  7oqz-assembly1_A  TM=4.501E-01  e=3.440E+00  Homo sapiens

Solvent-accessible surface area (backbone atoms only — not comparable to full-atom values): 18128 Å² total; per-residue (Å²): 121,40,44,60,28,38,56,53,14,53,48,39,41,51,50,31,52,52,52,44,48,72,62,30,79,84,68,42,65,63,68,33,42,68,54,55,34,29,22,86,90,25,64,62,19,62,52,40,21,50,26,32,34,55,18,16,56,24,32,31,39,16,19,50,24,42,37,71,69,39,88,46,47,60,35,13,17,18,18,27,26,27,38,52,17,17,53,27,36,28,44,33,28,74,23,32,54,94,37,85,57,18,71,56,36,47,53,46,21,52,53,36,36,23,52,16,39,22,44,37,10,50,47,38,28,73,72,68,44,45,70,52,7,47,61,17,16,51,50,28,65,49,47,60,54,58,49,49,51,23,58,72,53,74,40,43,68,15,54,25,48,47,48,51,54,51,50,51,47,50,48,50,30,48,54,42,51,44,51,53,59,58,55,56,69,66,57,71,86,60,83,70,130,118,43,43,58,28,38,58,53,15,52,48,39,40,52,50,31,50,50,52,44,48,71,63,30,77,84,67,43,66,63,68,35,42,69,52,55,36,28,23,86,92,27,63,62,20,63,52,40,21,50,26,32,33,54,18,16,54,26,33,32,39,16,19,51,23,42,37,72,69,39,89,47,47,59,35,13,16,18,18,27,25,27,37,52,18,18,52,27,35,27,45,32,27,74,23,32,54,95,38,87,59,17,70,56,36,47,53,46,22,52,53,35,35,23,52,14,38,22,45,37,10,50,49,37,28,74,72,67,44,46,69,54,8,47,61,19,18,51,53,28,64,48,47,61,54,57,50,48,49,23,56,72,53,75,40,44,67,16,53,25,47,47,48,52,53,51,48,52,47,50,48,50,29,48,53,40,49,45,51,53,60,58,55,56,71,65,57,70,83,62,86,68,128

Organism: Korarchaeum cryptofilum (strain OPF8) (NCBI:txid374847)

InterPro domains:
  IPR009339 Protein of unknown function DUF998 [PF06197] (10-175)

Radius of gyration: 22.18 Å; Cα contacts (8 Å, |Δi|>4): 593; chains: 2; bounding box: 57×70×52 Å

Foldseek 3Di:
DLLCLLVVLLVLLVVLLVVQCVQAVVDDLQAEASLVSLDPVGDPNLSNLVSLLVSLVSQLSSLVVQCVLDPDVLSVVLSVLSNVLSVLSNVCSVAGPPGPPNVVSVVVSLLSLLVSQLSVLVVLCVVPNNVLSCLRNVCSVCLVVVVVVCVVVVQGRHNSVSVVSSSVSSVSSSVSVSVSSVVVVPPPPPPPD/DLLCLLVVLLVLLVVLLVVQCVQAVVDDLQAEASLVSLDDVGDPNLSNLVSQLVSLVSQLSSLVVQCVLDPDVLSVVLSVLSNVLSVLSNVCSVAGPPGPPNVVSVVVSLLSLLVSQLSVLVVLCVVPNNVLSCLRNVCSVCLVVVVVVCVVVVQGRHNSVSVVSSSVSSVSSSVSVSVSSVVVVPPPPPPPD